Protein AF-0000000079570567 (afdb_homodimer)

Foldseek 3Di:
DQFAAEEEEEAAQFFQCLLVLLVVLCVVVPRDHYHYFGFQQAALVRRLVRSLVVVVVGPAAYEYEAAAQRLLSCQQNVQDPRHAEYEYEQYDQDDAPDFQLNLCVVPPFQQNVQWDADPVQWIARPLVCQCVQAFVLDDPVVSNVSSVRTHTHRNCNRGHGHHGGNLLPHAYEYEAACAERHGHSVSRVVSCVVSPHPYYYYDPGYSSCSNNPSNVSSVRSVVRRVVRD/DQFAAEEEEEAAQFFQCLLVLLVVLCVVVPHDHYHYFGFQQAALVRRLVSSLVVVVVGPAAYEYEAAAQRLLSCQQNVQDPRHAEYEYEQYDQDDAPDFQLNLCVVPPFQQNVQWDADPVQWIARDLVCQCVQAFVLDDPVVSNVSSVRTHTHRNCNRGHGHHGGNLLPHAYEYEAACAERHGHSVSRVVSCVVSVHPYYHYDPGYSSCSNNPSNVSSVRSVVRSVVRD

Organism: NCBI:txid1891644

Secondary structure (DSSP, 8-state):
-PPPEEEEE--TT--GGGGHHHHHHHHHTT---EEEE----S-HHHHHHHHHHHHHT--S-EEEEEETTHHHHHHHHTTSTTEEEEEEES---PPBT--HHHHHHHS--TTGGGEEE-TTSBEEE-GGGHHHHH-TTS-HHHHHHHHHT--PPBGGGGGPPBSS-GGGTS-EEEEEETT-SSS-HHHHHHHHHHTT-SEEEEES--TTHHHH-HHHHHHHHHHHHHHH-/-PPPEEEEE--TT--GGGGHHHHHHHHHTT---EEEE----S-HHHHHHHHHHHHHT--S-EEEEEETTHHHHHHHHTTSTTEEEEEEES---PPBT--HHHHHHHS--TTGGGEEE-TTSBEEE-GGGHHHHH-TTS-HHHHHHHHHT--PPBGGGGGPPBSS-GGGTS-EEEEEETT-SSS-HHHHHHHHHHTT-SEEEEES--TTHHHH-HHHHHHHHHHHHHHH-

Radius of gyration: 21.36 Å; Cα contacts (8 Å, |Δi|>4): 1098; chains: 2; bounding box: 46×58×45 Å

Sequence (458 aa):
MSKPSVVLVHGFWGGAAHWANVILELKKRGFDDIHAVENPLTSLADDAARTRQMIKQIDGPVVLVGHSYGGAVITEAGNLPNVAALVYIAAFAPDAGESPGAISEQHPPAAFDNIAPDSDGYLWIAQDKFGESFCQDLPEDQAFVMAVTQKAPLGSTFGDAITDPAWKAKPSWYQVSTQDRMINPDNERRMAERLGAREVIELDASHASLASQPAAVTDLIERAANEVSMSKPSVVLVHGFWGGAAHWANVILELKKRGFDDIHAVENPLTSLADDAARTRQMIKQIDGPVVLVGHSYGGAVITEAGNLPNVAALVYIAAFAPDAGESPGAISEQHPPAAFDNIAPDSDGYLWIAQDKFGESFCQDLPEDQAFVMAVTQKAPLGSTFGDAITDPAWKAKPSWYQVSTQDRMINPDNERRMAERLGAREVIELDASHASLASQPAAVTDLIERAANEVS

Nearest PDB structures (foldseek):
  4z7j-assembly1_A  TM=6.131E-01  e=1.025E-01  Acetobacter aceti 1023
  4zjy-assembly1_B  TM=5.810E-01  e=6.942E-02  Acetobacter aceti 1023
  4zc8-assembly1_A  TM=5.896E-01  e=1.419E-01  Acetobacter aceti 1023
  4ycj-assembly1_A  TM=5.815E-01  e=1.419E-01  Acetobacter aceti 1023
  4zmb-assembly1_B  TM=4.279E-01  e=1.094E-01  Acetobacter aceti 1023

pLDDT: mean 98.1, std 3.39, range [55.53, 99.0]

InterPro domains:
  IPR000073 Alpha/beta hydrolase fold-1 [PF12697] (6-219)
  IPR029058 Alpha/Beta hydrolase fold [G3DSA:3.40.50.1820] (1-228)
  IPR029058 Alpha/Beta hydrolase fold [SSF53474] (3-223)
  IPR052897 Secondary metabolite biosynthesis hydrolase [PTHR37017] (1-228)

Structure (mmCIF, N/CA/C/O backbone):
data_AF-0000000079570567-model_v1
#
loop_
_entity.id
_entity.type
_entity.pdbx_description
1 polymer 'Alpha/beta fold hydrolase'
#
loop_
_atom_site.group_PDB
_atom_site.id
_atom_site.type_symbol
_atom_site.label_atom_id
_atom_site.label_alt_id
_atom_site.label_comp_id
_atom_site.label_asym_id
_atom_site.label_entity_id
_atom_site.label_seq_id
_atom_site.pdbx_PDB_ins_code
_atom_site.Cartn_x
_atom_site.Cartn_y
_atom_site.Cartn_z
_atom_site.occupancy
_atom_site.B_iso_or_equiv
_atom_site.auth_seq_id
_atom_site.auth_comp_id
_atom_site.auth_asym_id
_atom_site.auth_atom_id
_atom_site.pdbx_PDB_model_num
ATOM 1 N N . MET A 1 1 ? -21.266 15.383 20.438 1 56.03 1 MET A N 1
ATOM 2 C CA . MET A 1 1 ? -21.281 15.539 18.984 1 56.03 1 MET A CA 1
ATOM 3 C C . MET A 1 1 ? -20.5 14.43 18.312 1 56.03 1 MET A C 1
ATOM 5 O O . MET A 1 1 ? -19.562 13.875 18.906 1 56.03 1 MET A O 1
ATOM 9 N N . SER A 1 2 ? -20.906 13.852 17.094 1 80.69 2 SER A N 1
ATOM 10 C CA . SER A 1 2 ? -20.25 12.734 16.422 1 80.69 2 SER A CA 1
ATOM 11 C C . SER A 1 2 ? -18.844 13.102 15.977 1 80.69 2 SER A C 1
ATOM 13 O O . SER A 1 2 ? -18.594 14.25 15.602 1 80.69 2 SER A O 1
ATOM 15 N N . LYS A 1 3 ? -17.875 12.297 16.266 1 93.62 3 LYS A N 1
ATOM 16 C CA . LYS A 1 3 ? -16.5 12.547 15.859 1 93.62 3 LYS A CA 1
ATOM 17 C C . LYS A 1 3 ? -16.391 12.695 14.344 1 93.62 3 LYS A C 1
ATOM 19 O O . LYS A 1 3 ? -17.062 11.984 13.594 1 93.62 3 LYS A O 1
ATOM 24 N N . PRO A 1 4 ? -15.656 13.727 13.938 1 97.75 4 PRO A N 1
ATOM 25 C CA . PRO A 1 4 ? -15.477 13.867 12.492 1 97.75 4 PRO A CA 1
ATOM 26 C C . PRO A 1 4 ? -14.812 12.648 11.859 1 97.75 4 PRO A C 1
ATOM 28 O O . PRO A 1 4 ? -14.234 11.82 12.562 1 97.75 4 PRO A O 1
ATOM 31 N N . SER A 1 5 ? -15 12.531 10.57 1 98.38 5 SER A N 1
ATOM 32 C CA . SER A 1 5 ? -14.234 11.539 9.82 1 98.38 5 SER A CA 1
ATOM 33 C C . SER A 1 5 ? -12.75 11.883 9.805 1 98.38 5 SER A C 1
ATOM 35 O O . SER A 1 5 ? -12.375 13.055 9.773 1 98.38 5 SER A O 1
ATOM 37 N N . VAL A 1 6 ? -11.922 10.898 9.891 1 98.94 6 VAL A N 1
ATOM 38 C CA . VAL A 1 6 ? -10.477 11.078 9.75 1 98.94 6 VAL A CA 1
ATOM 39 C C . VAL A 1 6 ? -10.016 10.477 8.422 1 98.94 6 VAL A C 1
ATOM 41 O O . VAL A 1 6 ? -10.297 9.312 8.125 1 98.94 6 VAL A O 1
ATOM 44 N N . VAL A 1 7 ? -9.383 11.258 7.586 1 98.94 7 VAL A N 1
ATOM 45 C CA . VAL A 1 7 ? -8.773 10.797 6.344 1 98.94 7 VAL A CA 1
ATOM 46 C C . VAL A 1 7 ? -7.254 10.883 6.453 1 98.94 7 VAL A C 1
ATOM 48 O O . VAL A 1 7 ? -6.699 11.969 6.645 1 98.94 7 VAL A O 1
ATOM 51 N N . LEU A 1 8 ? -6.613 9.734 6.34 1 99 8 LEU A N 1
ATOM 52 C CA . LEU A 1 8 ? -5.172 9.594 6.508 1 99 8 LEU A CA 1
ATOM 53 C C . LEU A 1 8 ? -4.473 9.523 5.152 1 99 8 LEU A C 1
ATOM 55 O O . LEU A 1 8 ? -4.836 8.711 4.301 1 99 8 LEU A O 1
ATOM 59 N N . VAL A 1 9 ? -3.488 10.398 4.953 1 99 9 VAL A N 1
ATOM 60 C CA . VAL A 1 9 ? -2.785 10.523 3.684 1 99 9 VAL A CA 1
ATOM 61 C C . VAL A 1 9 ? -1.3 10.227 3.883 1 99 9 VAL A C 1
ATOM 63 O O . VAL A 1 9 ? -0.627 10.898 4.672 1 99 9 VAL A O 1
ATOM 66 N N . HIS A 1 10 ? -0.783 9.242 3.168 1 98.94 10 HIS A N 1
ATOM 67 C CA . HIS A 1 10 ? 0.587 8.766 3.336 1 98.94 10 HIS A CA 1
ATOM 68 C C . HIS A 1 10 ? 1.555 9.57 2.471 1 98.94 10 HIS A C 1
ATOM 70 O O . HIS A 1 10 ? 1.129 10.352 1.616 1 98.94 10 HIS A O 1
ATOM 76 N N . GLY A 1 11 ? 2.844 9.445 2.723 1 98.75 11 GLY A N 1
ATOM 77 C CA . GLY A 1 11 ? 3.9 10.086 1.954 1 98.75 11 GLY A CA 1
ATOM 78 C C . GLY A 1 11 ? 4.633 9.125 1.036 1 98.75 11 GLY A C 1
ATOM 79 O O . GLY A 1 11 ? 4.082 8.102 0.631 1 98.75 11 GLY A O 1
ATOM 80 N N . PHE A 1 12 ? 5.828 9.562 0.589 1 98.69 12 PHE A N 1
ATOM 81 C CA . PHE A 1 12 ? 6.695 8.719 -0.225 1 98.69 12 PHE A CA 1
ATOM 82 C C . PHE A 1 12 ? 7.164 7.504 0.563 1 98.69 12 PHE A C 1
ATOM 84 O O . PHE A 1 12 ? 7.328 7.57 1.783 1 98.69 12 PHE A O 1
ATOM 91 N N . TRP A 1 13 ? 7.379 6.336 -0.153 1 98.62 13 TRP A N 1
ATOM 92 C CA . TRP A 1 13 ? 8.023 5.102 0.278 1 98.62 13 TRP A CA 1
ATOM 93 C C . TRP A 1 13 ? 7.191 4.387 1.336 1 98.62 13 TRP A C 1
ATOM 95 O O . TRP A 1 13 ? 7.691 3.521 2.053 1 98.62 13 TRP A O 1
ATOM 105 N N . GLY A 1 14 ? 5.996 4.848 1.511 1 96.25 14 GLY A N 1
ATOM 106 C CA . GLY A 1 14 ? 5.012 4.184 2.354 1 96.25 14 GLY A CA 1
ATOM 107 C C . GLY A 1 14 ? 3.697 3.922 1.646 1 96.25 14 GLY A C 1
ATOM 108 O O . GLY A 1 14 ? 3.666 3.76 0.424 1 96.25 14 GLY A O 1
ATOM 109 N N . GLY A 1 15 ? 2.686 3.688 2.314 1 97.62 15 GLY A N 1
ATOM 110 C CA . GLY A 1 15 ? 1.303 3.496 1.909 1 97.62 15 GLY A CA 1
ATOM 111 C C . GLY A 1 15 ? 0.318 3.664 3.051 1 97.62 15 GLY A C 1
ATOM 112 O O . GLY A 1 15 ? 0.702 4.051 4.156 1 97.62 15 GLY A O 1
ATOM 113 N N . ALA A 1 16 ? -0.856 3.441 2.688 1 98.69 16 ALA A N 1
ATOM 114 C CA . ALA A 1 16 ? -1.903 3.57 3.697 1 98.69 16 ALA A CA 1
ATOM 115 C C . ALA A 1 16 ? -1.61 2.686 4.906 1 98.69 16 ALA A C 1
ATOM 117 O O . ALA A 1 16 ? -1.93 3.049 6.039 1 98.69 16 ALA A O 1
ATOM 118 N N . ALA A 1 17 ? -0.903 1.644 4.707 1 98.25 17 ALA A N 1
ATOM 119 C CA . ALA A 1 17 ? -0.653 0.667 5.766 1 98.25 17 ALA A CA 1
ATOM 120 C C . ALA A 1 17 ? 0.294 1.229 6.82 1 98.25 17 ALA A C 1
ATOM 122 O O . ALA A 1 17 ? 0.363 0.717 7.941 1 98.25 17 ALA A O 1
ATOM 123 N N . HIS A 1 18 ? 1.035 2.283 6.488 1 98.62 18 HIS A N 1
ATOM 124 C CA . HIS A 1 18 ? 1.937 2.887 7.465 1 98.62 18 HIS A CA 1
ATOM 125 C C . HIS A 1 18 ? 1.16 3.5 8.625 1 98.62 18 HIS A C 1
ATOM 127 O O . HIS A 1 18 ? 1.726 3.752 9.688 1 98.62 18 HIS A O 1
ATOM 133 N N . TRP A 1 19 ? -0.14 3.689 8.445 1 98.94 19 TRP A N 1
ATOM 134 C CA . TRP A 1 19 ? -0.973 4.316 9.469 1 98.94 19 TRP A CA 1
ATOM 135 C C . TRP A 1 19 ? -1.544 3.27 10.414 1 98.94 19 TRP A C 1
ATOM 137 O O . TRP A 1 19 ? -2.334 3.596 11.305 1 98.94 19 TRP A O 1
ATOM 147 N N . ALA A 1 20 ? -1.146 2 10.328 1 98.88 20 ALA A N 1
ATOM 148 C CA . ALA A 1 20 ? -1.791 0.876 11 1 98.88 20 ALA A CA 1
ATOM 149 C C . ALA A 1 20 ? -1.938 1.146 12.5 1 98.88 20 ALA A C 1
ATOM 151 O O . ALA A 1 20 ? -3.033 1.024 13.047 1 98.88 20 ALA A O 1
ATOM 152 N N . ASN A 1 21 ? -0.861 1.56 13.172 1 98.88 21 ASN A N 1
ATOM 153 C CA . ASN A 1 21 ? -0.9 1.754 14.617 1 98.88 21 ASN A CA 1
ATOM 154 C C . ASN A 1 21 ? -1.785 2.938 15 1 98.88 21 ASN A C 1
ATOM 156 O O . ASN A 1 21 ? -2.488 2.889 16.016 1 98.88 21 ASN A O 1
ATOM 160 N N . VAL A 1 22 ? -1.767 3.992 14.188 1 98.94 22 VAL A N 1
ATOM 161 C CA . VAL A 1 22 ? -2.619 5.152 14.43 1 98.94 22 VAL A CA 1
ATOM 162 C C . VAL A 1 22 ? -4.086 4.766 14.242 1 98.94 22 VAL A C 1
ATOM 164 O O . VAL A 1 22 ? -4.945 5.18 15.016 1 98.94 22 VAL A O 1
ATOM 167 N N . ILE A 1 23 ? -4.395 3.967 13.203 1 98.94 23 ILE A N 1
ATOM 168 C CA . ILE A 1 23 ? -5.754 3.51 12.922 1 98.94 23 ILE A CA 1
ATOM 169 C C . ILE A 1 23 ? -6.305 2.766 14.141 1 98.94 23 ILE A C 1
ATOM 171 O O . ILE A 1 23 ? -7.434 3.016 14.57 1 98.94 23 ILE A O 1
ATOM 175 N N . LEU A 1 24 ? -5.508 1.888 14.719 1 98.88 24 LEU A N 1
ATOM 176 C CA . LEU A 1 24 ? -5.949 1.116 15.875 1 98.88 24 LEU A CA 1
ATOM 177 C C . LEU A 1 24 ? -6.16 2.021 17.078 1 98.88 24 LEU A C 1
ATOM 179 O O . LEU A 1 24 ? -7.109 1.835 17.844 1 98.88 24 LEU A O 1
ATOM 183 N N . GLU A 1 25 ? -5.234 3.02 17.281 1 98.88 25 GLU A N 1
ATOM 184 C CA . GLU A 1 25 ? -5.391 3.963 18.375 1 98.88 25 GLU A CA 1
ATOM 185 C C . GLU A 1 25 ? -6.648 4.809 18.203 1 98.88 25 GLU A C 1
ATOM 187 O O . GLU A 1 25 ? -7.371 5.059 19.172 1 98.88 25 GLU A O 1
ATOM 192 N N . LEU A 1 26 ? -6.922 5.262 16.969 1 98.94 26 LEU A N 1
ATOM 193 C CA . LEU A 1 26 ? -8.141 6.012 16.688 1 98.94 26 LEU A CA 1
ATOM 194 C C . LEU A 1 26 ? -9.375 5.18 17.016 1 98.94 26 LEU A C 1
ATOM 196 O O . LEU A 1 26 ? -10.305 5.668 17.672 1 98.94 26 LEU A O 1
ATOM 200 N N . LYS A 1 27 ? -9.352 3.902 16.562 1 98.5 27 LYS A N 1
ATOM 201 C CA . LYS A 1 27 ? -10.453 2.994 16.844 1 98.5 27 LYS A CA 1
ATOM 202 C C . LYS A 1 27 ? -10.695 2.875 18.344 1 98.5 27 LYS A C 1
ATOM 204 O O . LYS A 1 27 ? -11.828 2.98 18.812 1 98.5 27 LYS A O 1
ATOM 209 N N . LYS A 1 28 ? -9.656 2.666 19.078 1 98.19 28 LYS A N 1
ATOM 210 C CA . LYS A 1 28 ? -9.711 2.521 20.531 1 98.19 28 LYS A CA 1
ATOM 211 C C . LYS A 1 28 ? -10.328 3.756 21.172 1 98.19 28 LYS A C 1
ATOM 213 O O . LYS A 1 28 ? -11 3.654 22.203 1 98.19 28 LYS A O 1
ATOM 218 N N . ARG A 1 29 ? -10.164 4.855 20.562 1 97.94 29 ARG A N 1
ATOM 219 C CA . ARG A 1 29 ? -10.594 6.129 21.125 1 97.94 29 ARG A CA 1
ATOM 220 C C . ARG A 1 29 ? -11.984 6.512 20.609 1 97.94 29 ARG A C 1
ATOM 222 O O . ARG A 1 29 ? -12.445 7.633 20.828 1 97.94 29 ARG A O 1
ATOM 229 N N . GLY A 1 30 ? -12.562 5.715 19.844 1 97.38 30 GLY A N 1
ATOM 230 C CA . GLY A 1 30 ? -13.969 5.887 19.516 1 97.38 30 GLY A CA 1
ATOM 231 C C . GLY A 1 30 ? -14.188 6.516 18.141 1 97.38 30 GLY A C 1
ATOM 232 O O . GLY A 1 30 ? -15.312 6.902 17.812 1 97.38 30 GLY A O 1
ATOM 233 N N . PHE A 1 31 ? -13.148 6.695 17.375 1 98.06 31 PHE A N 1
ATOM 234 C CA . PHE A 1 31 ? -13.352 7.105 15.992 1 98.06 31 PHE A CA 1
ATOM 235 C C . PHE A 1 31 ? -13.898 5.953 15.164 1 98.06 31 PHE A C 1
ATOM 237 O O . PHE A 1 31 ? -13.305 4.875 15.109 1 98.06 31 PHE A O 1
ATOM 244 N N . ASP A 1 32 ? -14.992 6.121 14.461 1 94.69 32 ASP A N 1
ATOM 245 C CA . ASP A 1 32 ? -15.648 5.016 13.773 1 94.69 32 ASP A CA 1
ATOM 246 C C . ASP A 1 32 ? -15.664 5.246 12.266 1 94.69 32 ASP A C 1
ATOM 248 O O . ASP A 1 32 ? -16.094 4.379 11.5 1 94.69 32 ASP A O 1
ATOM 252 N N . ASP A 1 33 ? -15.281 6.434 11.82 1 97.81 33 ASP A N 1
ATOM 253 C CA . ASP A 1 33 ? -15.203 6.766 10.398 1 97.81 33 ASP A CA 1
ATOM 254 C C . ASP A 1 33 ? -13.781 7.148 10.008 1 97.81 33 ASP A C 1
ATOM 256 O O . ASP A 1 33 ? -13.43 8.336 9.992 1 97.81 33 ASP A O 1
ATOM 260 N N . ILE A 1 34 ? -12.977 6.18 9.75 1 98.81 34 ILE A N 1
ATOM 261 C CA . ILE A 1 34 ? -11.562 6.324 9.438 1 98.81 34 ILE A CA 1
ATOM 262 C C . ILE A 1 34 ? -11.297 5.848 8.008 1 98.81 34 ILE A C 1
ATOM 264 O O . ILE A 1 34 ? -11.719 4.758 7.621 1 98.81 34 ILE A O 1
ATOM 268 N N . HIS A 1 35 ? -10.648 6.652 7.246 1 98.75 35 HIS A N 1
ATOM 269 C CA . HIS A 1 35 ? -10.266 6.344 5.875 1 98.75 35 HIS A CA 1
ATOM 270 C C . HIS A 1 35 ? -8.773 6.578 5.66 1 98.75 35 HIS A C 1
ATOM 272 O O . HIS A 1 35 ? -8.172 7.438 6.312 1 98.75 35 HIS A O 1
ATOM 278 N N . ALA A 1 36 ? -8.18 5.828 4.84 1 98.88 36 ALA A N 1
ATOM 279 C CA . ALA A 1 36 ? -6.793 6.008 4.418 1 98.88 36 ALA A CA 1
ATOM 280 C C . ALA A 1 36 ? -6.676 5.973 2.896 1 98.88 36 ALA A C 1
ATOM 282 O O . ALA A 1 36 ? -7.086 5 2.258 1 98.88 36 ALA A O 1
ATOM 283 N N . VAL A 1 37 ? -6.141 6.965 2.332 1 98.69 37 VAL A N 1
ATOM 284 C CA . VAL A 1 37 ? -6.008 7.066 0.883 1 98.69 37 VAL A CA 1
ATOM 285 C C . VAL A 1 37 ? -4.777 6.289 0.419 1 98.69 37 VAL A C 1
ATOM 287 O O . VAL A 1 37 ? -3.74 6.297 1.086 1 98.69 37 VAL A O 1
ATOM 290 N N . GLU A 1 38 ? -4.867 5.559 -0.621 1 98.5 38 GLU A N 1
ATOM 291 C CA . GLU A 1 38 ? -3.705 5.027 -1.327 1 98.5 38 GLU A CA 1
ATOM 292 C C . GLU A 1 38 ? -3.4 5.844 -2.58 1 98.5 38 GLU A C 1
ATOM 294 O O . GLU A 1 38 ? -4 5.621 -3.633 1 98.5 38 GLU A O 1
ATOM 299 N N . ASN A 1 39 ? -2.459 6.73 -2.479 1 98.62 39 ASN A N 1
ATOM 300 C CA . ASN A 1 39 ? -2.127 7.66 -3.553 1 98.62 39 ASN A CA 1
ATOM 301 C C . ASN A 1 39 ? -1.218 7.012 -4.594 1 98.62 39 ASN A C 1
ATOM 303 O O . ASN A 1 39 ? -0.346 6.211 -4.254 1 98.62 39 ASN A O 1
ATOM 307 N N . PRO A 1 40 ? -1.328 7.426 -5.855 1 98.56 40 PRO A N 1
ATOM 308 C CA . PRO A 1 40 ? -0.521 6.801 -6.906 1 98.56 40 PRO A CA 1
ATOM 309 C C . PRO A 1 40 ? 0.941 7.238 -6.867 1 98.56 40 PRO A C 1
ATOM 311 O O . PRO A 1 40 ? 1.815 6.527 -7.371 1 98.56 40 PRO A O 1
ATOM 314 N N . LEU A 1 41 ? 1.242 8.453 -6.367 1 98.75 41 LEU A N 1
ATOM 315 C CA . LEU A 1 41 ? 2.584 9.016 -6.262 1 98.75 41 LEU A CA 1
ATOM 316 C C . LEU A 1 41 ? 3.197 9.219 -7.641 1 98.75 41 LEU A C 1
ATOM 318 O O . LEU A 1 41 ? 4.398 9.023 -7.828 1 98.75 41 LEU A O 1
ATOM 322 N N . THR A 1 42 ? 2.383 9.586 -8.625 1 98.62 42 THR A N 1
ATOM 323 C CA . THR A 1 42 ? 2.852 9.867 -9.977 1 98.62 42 THR A CA 1
ATOM 324 C C . THR A 1 42 ? 2.992 11.375 -10.203 1 98.62 42 THR A C 1
ATOM 326 O O . THR A 1 42 ? 3.77 11.812 -11.055 1 98.62 42 THR A O 1
ATOM 329 N N . SER A 1 43 ? 2.211 12.148 -9.508 1 98.81 43 SER A N 1
ATOM 330 C CA . SER A 1 43 ? 2.279 13.602 -9.461 1 98.81 43 SER A CA 1
ATOM 331 C C . SER A 1 43 ? 1.484 14.156 -8.281 1 98.81 43 SER A C 1
ATOM 333 O O . SER A 1 43 ? 0.591 13.484 -7.758 1 98.81 43 SER A O 1
ATOM 335 N N . LEU A 1 44 ? 1.812 15.352 -7.879 1 98.88 44 LEU A N 1
ATOM 336 C CA . LEU A 1 44 ? 1.032 16.016 -6.832 1 98.88 44 LEU A CA 1
ATOM 337 C C . LEU A 1 44 ? -0.42 16.188 -7.266 1 98.88 44 LEU A C 1
ATOM 339 O O . LEU A 1 44 ? -1.338 16 -6.461 1 98.88 44 LEU A O 1
ATOM 343 N N . ALA A 1 45 ? -0.639 16.531 -8.555 1 98.88 45 ALA A N 1
ATOM 344 C CA . ALA A 1 45 ? -1.991 16.703 -9.078 1 98.88 45 ALA A CA 1
ATOM 345 C C . ALA A 1 45 ? -2.795 15.406 -8.953 1 98.88 45 ALA A C 1
ATOM 347 O O . ALA A 1 45 ? -3.947 15.422 -8.508 1 98.88 45 ALA A O 1
ATOM 348 N N . ASP A 1 46 ? -2.217 14.234 -9.336 1 98.81 46 ASP A N 1
ATOM 349 C CA . ASP A 1 46 ? -2.883 12.938 -9.242 1 98.81 46 ASP A CA 1
ATOM 350 C C . ASP A 1 46 ? -3.182 12.578 -7.789 1 98.81 46 ASP A C 1
ATOM 352 O O . ASP A 1 46 ? -4.262 12.07 -7.477 1 98.81 46 ASP A O 1
ATOM 356 N N . ASP A 1 47 ? -2.209 12.836 -6.941 1 98.88 47 ASP A N 1
ATOM 357 C CA . ASP A 1 47 ? -2.359 12.508 -5.527 1 98.88 47 ASP A CA 1
ATOM 358 C C . ASP A 1 47 ? -3.445 13.367 -4.875 1 98.88 47 ASP A C 1
ATOM 360 O O . ASP A 1 47 ? -4.273 12.852 -4.117 1 98.88 47 ASP A O 1
ATOM 364 N N . ALA A 1 48 ? -3.438 14.664 -5.164 1 98.94 48 ALA A N 1
ATOM 365 C CA . ALA A 1 48 ? -4.473 15.555 -4.648 1 98.94 48 ALA A CA 1
ATOM 366 C C . ALA A 1 48 ? -5.852 15.156 -5.18 1 98.94 48 ALA A C 1
ATOM 368 O O . ALA A 1 48 ? -6.832 15.164 -4.438 1 98.94 48 ALA A O 1
ATOM 369 N N . ALA A 1 49 ? -5.902 14.844 -6.469 1 98.81 49 ALA A N 1
ATOM 370 C CA . ALA A 1 49 ? -7.168 14.438 -7.07 1 98.81 49 ALA A CA 1
ATOM 371 C C . ALA A 1 49 ? -7.727 13.188 -6.398 1 98.81 49 ALA A C 1
ATOM 373 O O . ALA A 1 49 ? -8.914 13.133 -6.07 1 98.81 49 ALA A O 1
ATOM 374 N N . ARG A 1 50 ? -6.906 12.219 -6.188 1 98.75 50 ARG A N 1
ATOM 375 C CA . ARG A 1 50 ? -7.344 10.984 -5.539 1 98.75 50 ARG A CA 1
ATOM 376 C C . ARG A 1 50 ? -7.848 11.258 -4.125 1 98.75 50 ARG A C 1
ATOM 378 O O . ARG A 1 50 ? -8.875 10.727 -3.711 1 98.75 50 ARG A O 1
ATOM 385 N N . THR A 1 51 ? -7.113 12.039 -3.395 1 98.94 51 THR A N 1
ATOM 386 C CA . THR A 1 51 ? -7.496 12.414 -2.039 1 98.94 51 THR A CA 1
ATOM 387 C C . THR A 1 51 ? -8.836 13.141 -2.039 1 98.94 51 THR A C 1
ATOM 389 O O . THR A 1 51 ? -9.719 12.828 -1.239 1 98.94 51 THR A O 1
ATOM 392 N N . ARG A 1 52 ? -9.07 14.086 -2.971 1 98.88 52 ARG A N 1
ATOM 393 C CA . ARG A 1 52 ? -10.32 14.828 -3.061 1 98.88 52 ARG A CA 1
ATOM 394 C C . ARG A 1 52 ? -11.492 13.898 -3.365 1 98.88 52 ARG A C 1
ATOM 396 O O . ARG A 1 52 ? -12.594 14.086 -2.848 1 98.88 52 ARG A O 1
ATOM 403 N N . GLN A 1 53 ? -11.266 12.945 -4.23 1 98.75 53 GLN A N 1
ATOM 404 C CA . GLN A 1 53 ? -12.312 11.977 -4.543 1 98.75 53 GLN A CA 1
ATOM 405 C C . GLN A 1 53 ? -12.828 11.297 -3.277 1 98.75 53 GLN A C 1
ATOM 407 O O . GLN A 1 53 ? -14.039 11.172 -3.09 1 98.75 53 GLN A O 1
ATOM 412 N N . MET A 1 54 ? -11.906 10.906 -2.377 1 98.5 54 MET A N 1
ATOM 413 C CA . MET A 1 54 ? -12.32 10.242 -1.144 1 98.5 54 MET A CA 1
ATOM 414 C C . MET A 1 54 ? -13.039 11.219 -0.214 1 98.5 54 MET A C 1
ATOM 416 O O . MET A 1 54 ? -14.07 10.883 0.361 1 98.5 54 MET A O 1
ATOM 420 N N . ILE A 1 55 ? -12.523 12.391 -0.083 1 98.81 55 ILE A N 1
ATOM 421 C CA . ILE A 1 55 ? -13.102 13.383 0.813 1 98.81 55 ILE A CA 1
ATOM 422 C C . ILE A 1 55 ? -14.523 13.719 0.368 1 98.81 55 ILE A C 1
ATOM 424 O O . ILE A 1 55 ? -15.422 13.859 1.199 1 98.81 55 ILE A O 1
ATOM 428 N N . LYS A 1 56 ? -14.75 13.797 -0.904 1 98.62 56 LYS A N 1
ATOM 429 C CA . LYS A 1 56 ? -16.031 14.203 -1.461 1 98.62 56 LYS A CA 1
ATOM 430 C C . LYS A 1 56 ? -17.109 13.148 -1.184 1 98.62 56 LYS A C 1
ATOM 432 O O . LYS A 1 56 ? -18.297 13.438 -1.29 1 98.62 56 LYS A O 1
ATOM 437 N N . GLN A 1 57 ? -16.703 11.992 -0.836 1 97.75 57 GLN A N 1
ATOM 438 C CA . GLN A 1 57 ? -17.656 10.93 -0.56 1 97.75 57 GLN A CA 1
ATOM 439 C C . GLN A 1 57 ? -18.078 10.93 0.907 1 97.75 57 GLN A C 1
ATOM 441 O O . GLN A 1 57 ? -18.922 10.133 1.319 1 97.75 57 GLN A O 1
ATOM 446 N N . ILE A 1 58 ? -17.5 11.859 1.676 1 97.56 58 ILE A N 1
ATOM 447 C CA . ILE A 1 58 ? -17.781 11.953 3.104 1 97.56 58 ILE A CA 1
ATOM 448 C C . ILE A 1 58 ? -18.75 13.117 3.367 1 97.56 58 ILE A C 1
ATOM 450 O O . ILE A 1 58 ? -18.453 14.258 2.998 1 97.56 58 ILE A O 1
ATOM 454 N N . ASP A 1 59 ? -19.922 12.977 3.957 1 94.06 59 ASP A N 1
ATOM 455 C CA . ASP A 1 59 ? -20.938 14 4.184 1 94.06 59 ASP A CA 1
ATOM 456 C C . ASP A 1 59 ? -20.562 14.906 5.352 1 94.06 59 ASP A C 1
ATOM 458 O O . ASP A 1 59 ? -20.766 16.125 5.305 1 94.06 59 ASP A O 1
ATOM 462 N N . GLY A 1 60 ? -19.828 14.508 6.336 1 95.88 60 GLY A N 1
ATOM 463 C CA . GLY A 1 60 ? -19.516 15.258 7.543 1 95.88 60 GLY A CA 1
ATOM 464 C C . GLY A 1 60 ? -18.109 15.844 7.535 1 95.88 60 GLY A C 1
ATOM 465 O O . GLY A 1 60 ? -17.406 15.789 6.523 1 95.88 60 GLY A O 1
ATOM 466 N N . PRO A 1 61 ? -17.859 16.594 8.594 1 98.06 61 PRO A N 1
ATOM 467 C CA . PRO A 1 61 ? -16.531 17.219 8.688 1 98.06 61 PRO A CA 1
ATOM 468 C C . PRO A 1 61 ? -15.406 16.188 8.656 1 98.06 61 PRO A C 1
ATOM 470 O O . PRO A 1 61 ? -15.555 15.086 9.195 1 98.06 61 PRO A O 1
ATOM 473 N N . VAL A 1 62 ? -14.336 16.641 8.008 1 98.69 62 VAL A N 1
ATOM 474 C CA . VAL A 1 62 ? -13.172 15.773 7.84 1 98.69 62 VAL A CA 1
ATOM 475 C C . VAL A 1 62 ? -11.961 16.406 8.531 1 98.69 62 VAL A C 1
ATOM 477 O O . VAL A 1 62 ? -11.688 17.594 8.367 1 98.69 62 VAL A O 1
ATOM 480 N N . VAL A 1 63 ? -11.297 15.648 9.391 1 98.94 63 VAL A N 1
ATOM 481 C CA . VAL A 1 63 ? -9.922 15.93 9.789 1 98.94 63 VAL A CA 1
ATOM 482 C C . VAL A 1 63 ? -8.953 15.25 8.82 1 98.94 63 VAL A C 1
ATOM 484 O O . VAL A 1 63 ? -8.922 14.016 8.734 1 98.94 63 VAL A O 1
ATOM 487 N N . LEU A 1 64 ? -8.258 16.047 8.086 1 98.94 64 LEU A N 1
ATOM 488 C CA . LEU A 1 64 ? -7.336 15.57 7.062 1 98.94 64 LEU A CA 1
ATOM 489 C C . LEU A 1 64 ? -5.91 15.508 7.598 1 98.94 64 LEU A C 1
ATOM 491 O O . LEU A 1 64 ? -5.363 16.531 8.031 1 98.94 64 LEU A O 1
ATOM 495 N N . VAL A 1 65 ? -5.305 14.328 7.625 1 99 65 VAL A N 1
ATOM 496 C CA . VAL A 1 65 ? -4.016 14.094 8.266 1 99 65 VAL A CA 1
ATOM 497 C C . VAL A 1 65 ? -2.986 13.664 7.227 1 99 65 VAL A C 1
ATOM 499 O O . VAL A 1 65 ? -3.213 12.703 6.484 1 99 65 VAL A O 1
ATOM 502 N N . GLY A 1 66 ? -1.878 14.328 7.133 1 99 66 GLY A N 1
ATOM 503 C CA . GLY A 1 66 ? -0.837 14.008 6.168 1 99 66 GLY A CA 1
ATOM 504 C C . GLY A 1 66 ? 0.502 13.703 6.816 1 99 66 GLY A C 1
ATOM 505 O O . GLY A 1 66 ? 0.957 14.453 7.688 1 99 66 GLY A O 1
ATOM 506 N N . HIS A 1 67 ? 1.117 12.625 6.438 1 99 67 HIS A N 1
ATOM 507 C CA . HIS A 1 67 ? 2.471 12.273 6.848 1 99 67 HIS A CA 1
ATOM 508 C C . HIS A 1 67 ? 3.475 12.539 5.734 1 99 67 HIS A C 1
ATOM 510 O O . HIS A 1 67 ? 3.234 12.18 4.578 1 99 67 HIS A O 1
ATOM 516 N N . SER A 1 68 ? 4.664 13.148 6.129 1 98.94 68 SER A N 1
ATOM 517 C CA . SER A 1 68 ? 5.746 13.32 5.164 1 98.94 68 SER A CA 1
ATOM 518 C C . SER A 1 68 ? 5.262 14.039 3.91 1 98.94 68 SER A C 1
ATOM 520 O O . SER A 1 68 ? 4.699 15.133 3.992 1 98.94 68 SER A O 1
ATOM 522 N N . TYR A 1 69 ? 5.484 13.555 2.723 1 98.94 69 TYR A N 1
ATOM 523 C CA . TYR A 1 69 ? 4.973 14.094 1.467 1 98.94 69 TYR A CA 1
ATOM 524 C C . TYR A 1 69 ? 3.453 14.219 1.51 1 98.94 69 TYR A C 1
ATOM 526 O O . TYR A 1 69 ? 2.879 15.094 0.852 1 98.94 69 TYR A O 1
ATOM 534 N N . GLY A 1 70 ? 2.738 13.375 2.291 1 98.94 70 GLY A N 1
ATOM 535 C CA . GLY A 1 70 ? 1.299 13.5 2.465 1 98.94 70 GLY A CA 1
ATOM 536 C C . GLY A 1 70 ? 0.871 14.875 2.947 1 98.94 70 GLY A C 1
ATOM 537 O O . GLY A 1 70 ? -0.267 15.289 2.725 1 98.94 70 GLY A O 1
ATOM 538 N N . GLY A 1 71 ? 1.778 15.57 3.627 1 98.94 71 GLY A N 1
ATOM 539 C CA . GLY A 1 71 ? 1.499 16.938 4.004 1 98.94 71 GLY A CA 1
ATOM 540 C C . GLY A 1 71 ? 1.364 17.875 2.814 1 98.94 71 GLY A C 1
ATOM 541 O O . GLY A 1 71 ? 0.527 18.781 2.82 1 98.94 71 GLY A O 1
ATOM 542 N N . ALA A 1 72 ? 2.209 17.703 1.804 1 98.94 72 ALA A N 1
ATOM 543 C CA . ALA A 1 72 ? 2.047 18.469 0.564 1 98.94 72 ALA A CA 1
ATOM 544 C C . ALA A 1 72 ? 0.713 18.141 -0.103 1 98.94 72 ALA A C 1
ATOM 546 O O . ALA A 1 72 ? 0.039 19.031 -0.62 1 98.94 72 ALA A O 1
ATOM 547 N N . VAL A 1 73 ? 0.292 16.891 -0.062 1 99 73 VAL A N 1
ATOM 548 C CA . VAL A 1 73 ? -0.955 16.453 -0.687 1 99 73 VAL A CA 1
ATOM 549 C C . VAL A 1 73 ? -2.139 17.125 0.011 1 99 73 VAL A C 1
ATOM 551 O O . VAL A 1 73 ? -3.02 17.688 -0.647 1 99 73 VAL A O 1
ATOM 554 N N . ILE A 1 74 ? -2.162 17.094 1.372 1 99 74 ILE A N 1
ATOM 555 C CA . ILE A 1 74 ? -3.318 17.656 2.062 1 99 74 ILE A CA 1
ATOM 556 C C . ILE A 1 74 ? -3.297 19.172 1.954 1 99 74 ILE A C 1
ATOM 558 O O . ILE A 1 74 ? -4.348 19.828 1.989 1 99 74 ILE A O 1
ATOM 562 N N . THR A 1 75 ? -2.117 19.781 1.824 1 98.94 75 THR A N 1
ATOM 563 C CA . THR A 1 75 ? -2.002 21.203 1.549 1 98.94 75 THR A CA 1
ATOM 564 C C . THR A 1 75 ? -2.678 21.562 0.228 1 98.94 75 THR A C 1
ATOM 566 O O . THR A 1 75 ? -3.404 22.547 0.142 1 98.94 75 THR A O 1
ATOM 569 N N . GLU A 1 76 ? -2.492 20.75 -0.787 1 98.94 76 GLU A N 1
ATOM 570 C CA . GLU A 1 76 ? -3.043 21 -2.115 1 98.94 76 GLU A CA 1
ATOM 571 C C . GLU A 1 76 ? -4.512 20.594 -2.188 1 98.94 76 GLU A C 1
ATOM 573 O O . GLU A 1 76 ? -5.312 21.25 -2.861 1 98.94 76 GLU A O 1
ATOM 578 N N . ALA A 1 77 ? -4.906 19.594 -1.47 1 98.88 77 ALA A N 1
ATOM 579 C CA . ALA A 1 77 ? -6.215 18.953 -1.637 1 98.88 77 ALA A CA 1
ATOM 580 C C . ALA A 1 77 ? -7.211 19.484 -0.612 1 98.88 77 ALA A C 1
ATOM 582 O O . ALA A 1 77 ? -8.414 19.25 -0.731 1 98.88 77 ALA A O 1
ATOM 583 N N . GLY A 1 78 ? -6.809 20.203 0.399 1 98.81 78 GLY A N 1
ATOM 584 C CA . GLY A 1 78 ? -7.555 20.359 1.637 1 98.81 78 GLY A CA 1
ATOM 585 C C . GLY A 1 78 ? -8.531 21.516 1.595 1 98.81 78 GLY A C 1
ATOM 586 O O . GLY A 1 78 ? -9.156 21.859 2.607 1 98.81 78 GLY A O 1
ATOM 587 N N . ASN A 1 79 ? -8.812 22.188 0.433 1 98.75 79 ASN A N 1
ATOM 588 C CA . ASN A 1 79 ? -9.672 23.359 0.373 1 98.75 79 ASN A CA 1
ATOM 589 C C . ASN A 1 79 ? -11.141 22.969 0.178 1 98.75 79 ASN A C 1
ATOM 591 O O . ASN A 1 79 ? -12 23.828 0.025 1 98.75 79 ASN A O 1
ATOM 595 N N . LEU A 1 80 ? -11.508 21.766 0.286 1 98.75 80 LEU A N 1
ATOM 596 C CA . LEU A 1 80 ? -12.898 21.328 0.206 1 98.75 80 LEU A CA 1
ATOM 597 C C . LEU A 1 80 ? -13.695 21.797 1.418 1 98.75 80 LEU A C 1
ATOM 599 O O . LEU A 1 80 ? -13.156 21.875 2.525 1 98.75 80 LEU A O 1
ATOM 603 N N . PRO A 1 81 ? -14.984 22.047 1.234 1 98.31 81 PRO A N 1
ATOM 604 C CA . PRO A 1 81 ? -15.781 22.672 2.295 1 98.31 81 PRO A CA 1
ATOM 605 C C . PRO A 1 81 ? -15.898 21.797 3.537 1 98.31 81 PRO A C 1
ATOM 607 O O . PRO A 1 81 ? -16.031 22.297 4.652 1 98.31 81 PRO A O 1
ATOM 610 N N . ASN A 1 82 ? -15.852 20.516 3.375 1 98.31 82 ASN A N 1
ATOM 611 C CA . ASN A 1 82 ? -16.078 19.641 4.527 1 98.31 82 ASN A CA 1
ATOM 612 C C . ASN A 1 82 ? -14.773 19.312 5.238 1 98.31 82 ASN A C 1
ATOM 614 O O . ASN A 1 82 ? -14.773 18.594 6.25 1 98.31 82 ASN A O 1
ATOM 618 N N . VAL A 1 83 ? -13.641 19.797 4.715 1 98.81 83 VAL A N 1
ATOM 619 C CA . VAL A 1 83 ? -12.398 19.688 5.473 1 98.81 83 VAL A CA 1
ATOM 620 C C . VAL A 1 83 ? -12.375 20.719 6.598 1 98.81 83 VAL A C 1
ATOM 622 O O . VAL A 1 83 ? -12.359 21.922 6.336 1 98.81 83 VAL A O 1
ATOM 625 N N . ALA A 1 84 ? -12.297 20.188 7.801 1 98.75 84 ALA A N 1
ATOM 626 C CA . ALA A 1 84 ? -12.469 21.062 8.953 1 98.75 84 ALA A CA 1
ATOM 627 C C . ALA A 1 84 ? -11.125 21.359 9.625 1 98.75 84 ALA A C 1
ATOM 629 O O . ALA A 1 84 ? -10.977 22.359 10.32 1 98.75 84 ALA A O 1
ATOM 630 N N . ALA A 1 85 ? -10.148 20.5 9.469 1 98.88 85 ALA A N 1
ATOM 631 C CA . ALA A 1 85 ? -8.844 20.625 10.102 1 98.88 85 ALA A CA 1
ATOM 632 C C . ALA A 1 85 ? -7.77 19.891 9.297 1 98.88 85 ALA A C 1
ATOM 634 O O . ALA A 1 85 ? -8.07 18.906 8.609 1 98.88 85 ALA A O 1
ATOM 635 N N . LEU A 1 86 ? -6.574 20.391 9.375 1 98.94 86 LEU A N 1
ATOM 636 C CA . LEU A 1 86 ? -5.395 19.75 8.82 1 98.94 86 LEU A CA 1
ATOM 637 C C . LEU A 1 86 ? -4.414 19.359 9.922 1 98.94 86 LEU A C 1
ATOM 639 O O . LEU A 1 86 ? -4.148 20.141 10.828 1 98.94 86 LEU A O 1
ATOM 643 N N . VAL A 1 87 ? -3.9 18.156 9.891 1 99 87 VAL A N 1
ATOM 644 C CA . VAL A 1 87 ? -2.875 17.703 10.82 1 99 87 VAL A CA 1
ATOM 645 C C . VAL A 1 87 ? -1.666 17.188 10.047 1 99 87 VAL A C 1
ATOM 647 O O . VAL A 1 87 ? -1.798 16.297 9.195 1 99 87 VAL A O 1
ATOM 650 N N . TYR A 1 88 ? -0.521 17.75 10.32 1 99 88 TYR A N 1
ATOM 651 C CA . TYR A 1 88 ? 0.739 17.406 9.672 1 99 88 TYR A CA 1
ATOM 652 C C . TYR A 1 88 ? 1.619 16.578 10.594 1 99 88 TYR A C 1
ATOM 654 O O . TYR A 1 88 ? 1.967 17.016 11.695 1 99 88 TYR A O 1
ATOM 662 N N . ILE A 1 89 ? 1.968 15.406 10.164 1 99 89 ILE A N 1
ATOM 663 C CA . ILE A 1 89 ? 2.799 14.484 10.938 1 99 89 ILE A CA 1
ATOM 664 C C . ILE A 1 89 ? 4.152 14.32 10.25 1 99 89 ILE A C 1
ATOM 666 O O . ILE A 1 89 ? 4.25 13.68 9.203 1 99 89 ILE A O 1
ATOM 670 N N . ALA A 1 90 ? 5.273 14.906 10.859 1 98.94 90 ALA A N 1
ATOM 671 C CA . ALA A 1 90 ? 6.59 14.883 10.227 1 98.94 90 ALA A CA 1
ATOM 672 C C . ALA A 1 90 ? 6.48 15.156 8.727 1 98.94 90 ALA A C 1
ATOM 674 O O . ALA A 1 90 ? 6.98 14.383 7.91 1 98.94 90 ALA A O 1
ATOM 675 N N . ALA A 1 91 ? 5.875 16.328 8.336 1 98.94 91 ALA A N 1
ATOM 676 C CA . ALA A 1 91 ? 5.348 16.453 6.984 1 98.94 91 ALA A CA 1
ATOM 677 C C . ALA A 1 91 ? 5.82 17.75 6.328 1 98.94 91 ALA A C 1
ATOM 679 O O . ALA A 1 91 ? 6.207 18.688 7.02 1 98.94 91 ALA A O 1
ATOM 680 N N . PHE A 1 92 ? 5.762 17.766 5.02 1 98.94 92 PHE A N 1
ATOM 681 C CA . PHE A 1 92 ? 5.887 19.016 4.262 1 98.94 92 PHE A CA 1
ATOM 682 C C . PHE A 1 92 ? 4.613 19.844 4.371 1 98.94 92 PHE A C 1
ATOM 684 O O . PHE A 1 92 ? 3.508 19.297 4.336 1 98.94 92 PHE A O 1
ATOM 691 N N . ALA A 1 93 ? 4.75 21.078 4.504 1 98.94 93 ALA A N 1
ATOM 692 C CA . ALA A 1 93 ? 3.662 22.047 4.445 1 98.94 93 ALA A CA 1
ATOM 693 C C . ALA A 1 93 ? 4.039 23.234 3.568 1 98.94 93 ALA A C 1
ATOM 695 O O . ALA A 1 93 ? 4.113 24.375 4.051 1 98.94 93 ALA A O 1
ATOM 696 N N . PRO A 1 94 ? 4.18 22.969 2.305 1 98.94 94 PRO A N 1
ATOM 697 C CA . PRO A 1 94 ? 4.684 24.016 1.409 1 98.94 94 PRO A CA 1
ATOM 698 C C . PRO A 1 94 ? 3.691 25.156 1.217 1 98.94 94 PRO A C 1
ATOM 700 O O . PRO A 1 94 ? 2.48 24.969 1.349 1 98.94 94 PRO A O 1
ATOM 703 N N . ASP A 1 95 ? 4.203 26.312 0.974 1 98.75 95 ASP A N 1
ATOM 704 C CA . ASP A 1 95 ? 3.416 27.453 0.53 1 98.75 95 ASP A CA 1
ATOM 705 C C . ASP A 1 95 ? 3.236 27.453 -0.986 1 98.75 95 ASP A C 1
ATOM 707 O O . ASP A 1 95 ? 3.818 26.609 -1.68 1 98.75 95 ASP A O 1
ATOM 711 N N . ALA A 1 96 ? 2.342 28.391 -1.438 1 98.75 96 ALA A N 1
ATOM 712 C CA . ALA A 1 96 ? 2.146 28.516 -2.879 1 98.75 96 ALA A CA 1
ATOM 713 C C . ALA A 1 96 ? 3.477 28.734 -3.596 1 98.75 96 ALA A C 1
ATOM 715 O O . ALA A 1 96 ? 4.301 29.531 -3.16 1 98.75 96 ALA A O 1
ATOM 716 N N . GLY A 1 97 ? 3.723 27.859 -4.598 1 98.75 97 GLY A N 1
ATOM 717 C CA . GLY A 1 97 ? 4.934 27.984 -5.391 1 98.75 97 GLY A CA 1
ATOM 718 C C . GLY A 1 97 ? 6.082 27.156 -4.863 1 98.75 97 GLY A C 1
ATOM 719 O O . GLY A 1 97 ? 7.086 26.953 -5.555 1 98.75 97 GLY A O 1
ATOM 720 N N . GLU A 1 98 ? 6.004 26.641 -3.676 1 98.75 98 GLU A N 1
ATOM 721 C CA . GLU A 1 98 ? 7.043 25.797 -3.09 1 98.75 98 GLU A CA 1
ATOM 722 C C . GLU A 1 98 ? 6.797 24.312 -3.391 1 98.75 98 GLU A C 1
ATOM 724 O O . GLU A 1 98 ? 5.656 23.906 -3.641 1 98.75 98 GLU A O 1
ATOM 729 N N . SER A 1 99 ? 7.816 23.594 -3.404 1 98.81 99 SER A N 1
ATOM 730 C CA . SER A 1 99 ? 7.77 22.141 -3.574 1 98.81 99 SER A CA 1
ATOM 731 C C . SER A 1 99 ? 8.547 21.438 -2.473 1 98.81 99 SER A C 1
ATOM 733 O O . SER A 1 99 ? 9.422 22.031 -1.842 1 98.81 99 SER A O 1
ATOM 735 N N . PRO A 1 100 ? 8.211 20.141 -2.232 1 98.69 100 PRO A N 1
ATOM 736 C CA . PRO A 1 100 ? 9 19.359 -1.274 1 98.69 100 PRO A CA 1
ATOM 737 C C . PRO A 1 100 ? 10.492 19.359 -1.608 1 98.69 100 PRO A C 1
ATOM 739 O O . PRO A 1 100 ? 11.328 19.484 -0.712 1 98.69 100 PRO A O 1
ATOM 742 N N . GLY A 1 101 ? 10.797 19.234 -2.865 1 98.19 101 GLY A N 1
ATOM 743 C CA . GLY A 1 101 ? 12.188 19.25 -3.291 1 98.19 101 GLY A CA 1
ATOM 744 C C . GLY A 1 101 ? 12.914 20.531 -2.939 1 98.19 101 GLY A C 1
ATOM 745 O O . GLY A 1 101 ? 14.016 20.5 -2.396 1 98.19 101 GLY A O 1
ATOM 746 N N . ALA A 1 102 ? 12.273 21.641 -3.244 1 98 102 ALA A N 1
ATOM 747 C CA . ALA A 1 102 ? 12.891 22.938 -2.965 1 98 102 ALA A CA 1
ATOM 748 C C . ALA A 1 102 ? 13.094 23.141 -1.466 1 98 102 ALA A C 1
ATOM 750 O O . ALA A 1 102 ? 14.125 23.672 -1.04 1 98 102 ALA A O 1
ATOM 751 N N . ILE A 1 103 ? 12.148 22.719 -0.672 1 98.38 103 ILE A N 1
ATOM 752 C CA . ILE A 1 103 ? 12.25 22.844 0.779 1 98.38 103 ILE A CA 1
ATOM 753 C C . ILE A 1 103 ? 13.398 21.969 1.285 1 98.38 103 ILE A C 1
ATOM 755 O O . ILE A 1 103 ? 14.18 22.406 2.131 1 98.38 103 ILE A O 1
ATOM 759 N N . SER A 1 104 ? 13.508 20.766 0.767 1 98.12 104 SER A N 1
ATOM 760 C CA . SER A 1 104 ? 14.555 19.828 1.175 1 98.12 104 SER A CA 1
ATOM 761 C C . SER A 1 104 ? 15.938 20.391 0.865 1 98.12 104 SER A C 1
ATOM 763 O O . SER A 1 104 ? 16.891 20.172 1.621 1 98.12 104 SER A O 1
ATOM 765 N N . GLU A 1 105 ? 16.047 21.094 -0.233 1 96 105 GLU A N 1
ATOM 766 C CA . GLU A 1 105 ? 17.344 21.641 -0.652 1 96 105 GLU A CA 1
ATOM 767 C C . GLU A 1 105 ? 17.797 22.766 0.285 1 96 105 GLU A C 1
ATOM 769 O O . GLU A 1 105 ? 18.984 23.031 0.411 1 96 105 GLU A O 1
ATOM 774 N N . GLN A 1 106 ? 16.875 23.422 0.941 1 95.31 106 GLN A N 1
ATOM 775 C CA . GLN A 1 106 ? 17.234 24.484 1.883 1 95.31 106 GLN A CA 1
ATOM 776 C C . GLN A 1 106 ? 17.984 23.922 3.086 1 95.31 106 GLN A C 1
ATOM 778 O O . GLN A 1 106 ? 18.984 24.5 3.531 1 95.31 106 GLN A O 1
ATOM 783 N N . HIS A 1 107 ? 17.516 22.844 3.629 1 97 107 HIS A N 1
ATOM 784 C CA . HIS A 1 107 ? 18.172 22.062 4.668 1 97 107 HIS A CA 1
ATOM 785 C C . HIS A 1 107 ? 18.109 20.578 4.344 1 97 107 HIS A C 1
ATOM 787 O O . HIS A 1 107 ? 17.188 19.875 4.77 1 97 107 HIS A O 1
ATOM 793 N N . PRO A 1 108 ? 19.109 20.109 3.686 1 97.62 108 PRO A N 1
ATOM 794 C CA . PRO A 1 108 ? 19.062 18.703 3.281 1 97.62 108 PRO A CA 1
ATOM 795 C C . PRO A 1 108 ? 18.969 17.75 4.473 1 97.62 108 PRO A C 1
ATOM 797 O O . PRO A 1 108 ? 19.625 17.969 5.496 1 97.62 108 PRO A O 1
ATOM 800 N N . PRO A 1 109 ? 18.094 16.75 4.34 1 97.25 109 PRO A N 1
ATOM 801 C CA . PRO A 1 109 ? 18.016 15.789 5.43 1 97.25 109 PRO A CA 1
ATOM 802 C C . PRO A 1 109 ? 19.219 14.836 5.469 1 97.25 109 PRO A C 1
ATOM 804 O O . PRO A 1 109 ? 19.953 14.727 4.484 1 97.25 109 PRO A O 1
ATOM 807 N N . ALA A 1 110 ? 19.375 14.164 6.566 1 97.56 110 ALA A N 1
ATOM 808 C CA . ALA A 1 110 ? 20.531 13.312 6.805 1 97.56 110 ALA A CA 1
ATOM 809 C C . ALA A 1 110 ? 20.578 12.148 5.816 1 97.56 110 ALA A C 1
ATOM 811 O O . ALA A 1 110 ? 21.641 11.68 5.438 1 97.56 110 ALA A O 1
ATOM 812 N N . ALA A 1 111 ? 19.422 11.742 5.332 1 97.62 111 ALA A N 1
ATOM 813 C CA . ALA A 1 111 ? 19.375 10.516 4.539 1 97.62 111 ALA A CA 1
ATOM 814 C C . ALA A 1 111 ? 19.344 10.836 3.047 1 97.62 111 ALA A C 1
ATOM 816 O O . ALA A 1 111 ? 19.125 9.945 2.221 1 97.62 111 ALA A O 1
ATOM 817 N N . PHE A 1 112 ? 19.516 12.047 2.691 1 97 112 PHE A N 1
ATOM 818 C CA . PHE A 1 112 ? 19.344 12.523 1.326 1 97 112 PHE A CA 1
ATOM 819 C C . PHE A 1 112 ? 20.172 11.703 0.349 1 97 112 PHE A C 1
ATOM 821 O O . PHE A 1 112 ? 19.719 11.359 -0.74 1 97 112 PHE A O 1
ATOM 828 N N . ASP A 1 113 ? 21.391 11.266 0.74 1 97.19 113 ASP A N 1
ATOM 829 C CA . ASP A 1 113 ? 22.328 10.578 -0.139 1 97.19 113 ASP A CA 1
ATOM 830 C C . ASP A 1 113 ? 21.922 9.117 -0.34 1 97.19 113 ASP A C 1
ATOM 832 O O . ASP A 1 113 ? 22.438 8.438 -1.226 1 97.19 113 ASP A O 1
ATOM 836 N N . ASN A 1 114 ? 20.984 8.633 0.469 1 98.56 114 ASN A N 1
ATOM 837 C CA . ASN A 1 114 ? 20.547 7.246 0.383 1 98.56 114 ASN A CA 1
ATOM 838 C C . ASN A 1 114 ? 19.375 7.086 -0.589 1 98.56 114 ASN A C 1
ATOM 840 O O . ASN A 1 114 ? 18.844 5.984 -0.756 1 98.56 114 ASN A O 1
ATOM 844 N N . ILE A 1 115 ? 18.938 8.148 -1.241 1 98.06 115 ILE A N 1
ATOM 845 C CA . ILE A 1 115 ? 17.812 8.164 -2.168 1 98.06 115 ILE A CA 1
ATOM 846 C C . ILE A 1 115 ? 18.312 8.305 -3.6 1 98.06 115 ILE A C 1
ATOM 848 O O . ILE A 1 115 ? 19.125 9.188 -3.896 1 98.06 115 ILE A O 1
ATOM 852 N N . ALA A 1 116 ? 17.938 7.465 -4.449 1 97.19 116 ALA A N 1
ATOM 853 C CA . ALA A 1 116 ? 18.375 7.523 -5.84 1 97.19 116 ALA A CA 1
ATOM 854 C C . ALA A 1 116 ? 17.281 7.012 -6.781 1 97.19 116 ALA A C 1
ATOM 856 O O . ALA A 1 116 ? 16.469 6.164 -6.402 1 97.19 116 ALA A O 1
ATOM 857 N N . PRO A 1 117 ? 17.25 7.48 -7.98 1 97.38 117 PRO A N 1
ATOM 858 C CA . PRO A 1 117 ? 16.281 6.992 -8.969 1 97.38 117 PRO A CA 1
ATOM 859 C C . PRO A 1 117 ? 16.703 5.648 -9.578 1 97.38 117 PRO A C 1
ATOM 861 O O . PRO A 1 117 ? 17.875 5.309 -9.586 1 97.38 117 PRO A O 1
ATOM 864 N N . ASP A 1 118 ? 15.727 4.898 -9.969 1 97.62 118 ASP A N 1
ATOM 865 C CA . ASP A 1 118 ? 16.016 3.748 -10.828 1 97.62 118 ASP A CA 1
ATOM 866 C C . ASP A 1 118 ? 15.922 4.125 -12.305 1 97.62 118 ASP A C 1
ATOM 868 O O . ASP A 1 118 ? 15.797 5.305 -12.641 1 97.62 118 ASP A O 1
ATOM 872 N N . SER A 1 119 ? 16.078 3.094 -13.188 1 97.19 119 SER A N 1
ATOM 873 C CA . SER A 1 119 ? 16.141 3.32 -14.633 1 97.19 119 SER A CA 1
ATOM 874 C C . SER A 1 119 ? 14.812 3.828 -15.172 1 97.19 119 SER A C 1
ATOM 876 O O . SER A 1 119 ? 14.75 4.363 -16.281 1 97.19 119 SER A O 1
ATOM 878 N N . ASP A 1 120 ? 13.727 3.695 -14.383 1 97.94 120 ASP A N 1
ATOM 879 C CA . ASP A 1 120 ? 12.406 4.094 -14.836 1 97.94 120 ASP A CA 1
ATOM 880 C C . ASP A 1 120 ? 11.977 5.422 -14.211 1 97.94 120 ASP A C 1
ATOM 882 O O . ASP A 1 120 ? 10.867 5.898 -14.453 1 97.94 120 ASP A O 1
ATOM 886 N N . GLY A 1 121 ? 12.789 6.012 -13.375 1 98.06 121 GLY A N 1
ATOM 887 C CA . GLY A 1 121 ? 12.539 7.336 -12.836 1 98.06 121 GLY A CA 1
ATOM 888 C C . GLY A 1 121 ? 11.891 7.305 -11.461 1 98.06 121 GLY A C 1
ATOM 889 O O . GLY A 1 121 ? 11.531 8.352 -10.914 1 98.06 121 GLY A O 1
ATOM 890 N N . TYR A 1 122 ? 11.703 6.148 -10.914 1 98.5 122 TYR A N 1
ATOM 891 C CA . TYR A 1 122 ? 11.172 6.039 -9.562 1 98.5 122 TYR A CA 1
ATOM 892 C C . TYR A 1 122 ? 12.281 6.246 -8.531 1 98.5 122 TYR A C 1
ATOM 894 O O . TYR A 1 122 ? 13.375 5.699 -8.672 1 98.5 122 TYR A O 1
ATOM 902 N N . LEU A 1 123 ? 11.977 7.02 -7.508 1 98.38 123 LEU A N 1
ATOM 903 C CA . LEU A 1 123 ? 12.93 7.344 -6.453 1 98.38 123 LEU A CA 1
ATOM 904 C C . LEU A 1 123 ? 12.859 6.32 -5.324 1 98.38 123 LEU A C 1
ATOM 906 O O . LEU A 1 123 ? 11.781 6.062 -4.781 1 98.38 123 LEU A O 1
ATOM 910 N N . TRP A 1 124 ? 14.055 5.766 -4.961 1 98.56 124 TRP A N 1
ATOM 911 C CA . TRP A 1 124 ? 14.109 4.73 -3.932 1 98.56 124 TRP A CA 1
ATOM 912 C C . TRP A 1 124 ? 15.047 5.133 -2.805 1 98.56 124 TRP A C 1
ATOM 914 O O . TRP A 1 124 ? 16.094 5.734 -3.047 1 98.56 124 TRP A O 1
ATOM 924 N N . ILE A 1 125 ? 14.633 4.832 -1.561 1 98.81 125 ILE A N 1
ATOM 925 C CA . ILE A 1 125 ? 15.625 4.656 -0.51 1 98.81 125 ILE A CA 1
ATOM 926 C C . ILE A 1 125 ? 16.328 3.307 -0.681 1 98.81 125 ILE A C 1
ATOM 928 O O . ILE A 1 125 ? 15.664 2.279 -0.854 1 98.81 125 ILE A O 1
ATOM 932 N N . ALA A 1 126 ? 17.656 3.348 -0.683 1 98.56 126 ALA A N 1
ATOM 933 C CA . ALA A 1 126 ? 18.359 2.062 -0.736 1 98.56 126 ALA A CA 1
ATOM 934 C C . ALA A 1 126 ? 17.812 1.101 0.315 1 98.56 126 ALA A C 1
ATOM 936 O O . ALA A 1 126 ? 17.688 1.455 1.49 1 98.56 126 ALA A O 1
ATOM 937 N N . GLN A 1 127 ? 17.484 -0.118 -0.101 1 97.88 127 GLN A N 1
ATOM 938 C CA . GLN A 1 127 ? 16.781 -1.053 0.774 1 97.88 127 GLN A CA 1
ATOM 939 C C . GLN A 1 127 ? 17.594 -1.32 2.047 1 97.88 127 GLN A C 1
ATOM 941 O O . GLN A 1 127 ? 17.016 -1.405 3.137 1 97.88 127 GLN A O 1
ATOM 946 N N . ASP A 1 128 ? 18.922 -1.435 1.925 1 97.69 128 ASP A N 1
ATOM 947 C CA . ASP A 1 128 ? 19.766 -1.745 3.07 1 97.69 128 ASP A CA 1
ATOM 948 C C . ASP A 1 128 ? 19.984 -0.514 3.947 1 97.69 128 ASP A C 1
ATOM 950 O O . ASP A 1 128 ? 20.547 -0.611 5.035 1 97.69 128 ASP A O 1
ATOM 954 N N . LYS A 1 129 ? 19.516 0.691 3.506 1 98.75 129 LYS A N 1
ATOM 955 C CA . LYS A 1 129 ? 19.641 1.934 4.262 1 98.75 129 LYS A CA 1
ATOM 956 C C . LYS A 1 129 ? 18.297 2.434 4.746 1 98.75 129 LYS A C 1
ATOM 958 O O . LYS A 1 129 ? 18.219 3.439 5.457 1 98.75 129 LYS A O 1
ATOM 963 N N . PHE A 1 130 ? 17.266 1.721 4.387 1 98.81 130 PHE A N 1
ATOM 964 C CA . PHE A 1 130 ? 15.922 2.182 4.691 1 98.81 130 PHE A CA 1
ATOM 965 C C . PHE A 1 130 ? 15.742 2.369 6.195 1 98.81 130 PHE A C 1
ATOM 967 O O . PHE A 1 130 ? 15.258 3.414 6.641 1 98.81 130 PHE A O 1
ATOM 974 N N . GLY A 1 131 ? 16.141 1.377 7.004 1 98.81 131 GLY A N 1
ATOM 975 C CA . GLY A 1 131 ? 15.938 1.427 8.445 1 98.81 131 GLY A CA 1
ATOM 976 C C . GLY A 1 131 ? 16.609 2.619 9.102 1 98.81 131 GLY A C 1
ATOM 977 O O . GLY A 1 131 ? 15.984 3.344 9.875 1 98.81 131 GLY A O 1
ATOM 978 N N . GLU A 1 132 ? 17.812 2.916 8.812 1 98.69 132 GLU A N 1
ATOM 979 C CA . GLU A 1 132 ? 18.547 4.008 9.43 1 98.69 132 GLU A CA 1
ATOM 980 C C . GLU A 1 132 ? 18.109 5.359 8.883 1 98.69 132 GLU A C 1
ATOM 982 O O . GLU A 1 132 ? 18.391 6.402 9.484 1 98.69 132 GLU A O 1
ATOM 987 N N . SER A 1 133 ? 17.469 5.348 7.711 1 98.88 133 SER A N 1
ATOM 988 C CA . SER A 1 133 ? 17.062 6.582 7.047 1 98.88 133 SER A CA 1
ATOM 989 C C . SER A 1 133 ? 15.664 7.008 7.473 1 98.88 133 SER A C 1
ATOM 991 O O . SER A 1 133 ? 15.422 8.18 7.773 1 98.88 133 SER A O 1
ATOM 993 N N . PHE A 1 134 ? 14.773 6.055 7.512 1 98.88 134 PHE A N 1
ATOM 994 C CA . PHE A 1 134 ? 13.352 6.352 7.559 1 98.88 134 PHE A CA 1
ATOM 995 C C . PHE A 1 134 ? 12.773 6.039 8.938 1 98.88 134 PHE A C 1
ATOM 997 O O . PHE A 1 134 ? 11.875 6.73 9.414 1 98.88 134 PHE A O 1
ATOM 1004 N N . CYS A 1 135 ? 13.25 4.961 9.578 1 98.88 135 CYS A N 1
ATOM 1005 C CA . CYS A 1 135 ? 12.539 4.434 10.742 1 98.88 135 CYS A CA 1
ATOM 1006 C C . CYS A 1 135 ? 13.508 3.773 11.711 1 98.88 135 CYS A C 1
ATOM 1008 O O . CYS A 1 135 ? 13.297 2.635 12.133 1 98.88 135 CYS A O 1
ATOM 1010 N N . GLN A 1 136 ? 14.555 4.441 12.156 1 98.81 136 GLN A N 1
ATOM 1011 C CA . GLN A 1 136 ? 15.625 3.883 12.969 1 98.81 136 GLN A CA 1
ATOM 1012 C C . GLN A 1 136 ? 15.156 3.611 14.398 1 98.81 136 GLN A C 1
ATOM 1014 O O . GLN A 1 136 ? 15.875 3.008 15.195 1 98.81 136 GLN A O 1
ATOM 1019 N N . ASP A 1 137 ? 13.945 4.027 14.797 1 98.88 137 ASP A N 1
ATOM 1020 C CA . ASP A 1 137 ? 13.398 3.773 16.125 1 98.88 137 ASP A CA 1
ATOM 1021 C C . ASP A 1 137 ? 12.344 2.67 16.094 1 98.88 137 ASP A C 1
ATOM 1023 O O . ASP A 1 137 ? 11.578 2.502 17.047 1 98.88 137 ASP A O 1
ATOM 1027 N N . LEU A 1 138 ? 12.195 1.92 15 1 98.88 138 LEU A N 1
ATOM 1028 C CA . LEU A 1 138 ? 11.352 0.734 14.898 1 98.88 138 LEU A CA 1
ATOM 1029 C C . LEU A 1 138 ? 12.188 -0.538 14.984 1 98.88 138 LEU A C 1
ATOM 1031 O O . LEU A 1 138 ? 13.383 -0.518 14.695 1 98.88 138 LEU A O 1
ATOM 1035 N N . PRO A 1 139 ? 11.5 -1.655 15.398 1 98.62 139 PRO A N 1
ATOM 1036 C CA . PRO A 1 139 ? 12.203 -2.939 15.359 1 98.62 139 PRO A CA 1
ATOM 1037 C C . PRO A 1 139 ? 12.727 -3.283 13.969 1 98.62 139 PRO A C 1
ATOM 1039 O O . PRO A 1 139 ? 12.078 -2.957 12.969 1 98.62 139 PRO A O 1
ATOM 1042 N N . GLU A 1 140 ? 13.797 -4.004 13.93 1 98.25 140 GLU A N 1
ATOM 1043 C CA . GLU A 1 140 ? 14.508 -4.328 12.695 1 98.25 140 GLU A CA 1
ATOM 1044 C C . GLU A 1 140 ? 13.602 -5.066 11.711 1 98.25 140 GLU A C 1
ATOM 1046 O O . GLU A 1 140 ? 13.625 -4.789 10.508 1 98.25 140 GLU A O 1
ATOM 1051 N N . ASP A 1 141 ? 12.789 -5.996 12.195 1 98.44 141 ASP A N 1
ATOM 1052 C CA . ASP A 1 141 ? 11.914 -6.762 11.32 1 98.44 141 ASP A CA 1
ATOM 1053 C C . ASP A 1 141 ? 10.875 -5.863 10.656 1 98.44 141 ASP A C 1
ATOM 1055 O O . ASP A 1 141 ? 10.547 -6.043 9.484 1 98.44 141 ASP A O 1
ATOM 1059 N N . GLN A 1 142 ? 10.367 -4.895 11.414 1 98.44 142 GLN A N 1
ATOM 1060 C CA . GLN A 1 142 ? 9.406 -3.949 10.852 1 98.44 142 GLN A CA 1
ATOM 1061 C C . GLN A 1 142 ? 10.07 -3.066 9.789 1 98.44 142 GLN A C 1
ATOM 1063 O O . GLN A 1 142 ? 9.492 -2.838 8.727 1 98.44 142 GLN A O 1
ATOM 1068 N N . ALA A 1 143 ? 11.281 -2.637 10.117 1 98.69 143 ALA A N 1
ATOM 1069 C CA . ALA A 1 143 ? 12.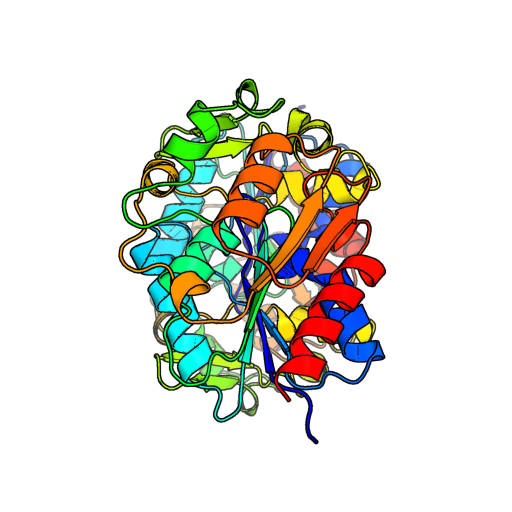023 -1.811 9.172 1 98.69 143 ALA A CA 1
ATOM 1070 C C . ALA A 1 143 ? 12.328 -2.584 7.887 1 98.69 143 ALA A C 1
ATOM 1072 O O . ALA A 1 143 ? 12.258 -2.027 6.789 1 98.69 143 ALA A O 1
ATOM 1073 N N . PHE A 1 144 ? 12.648 -3.877 8.016 1 98.75 144 PHE A N 1
ATOM 1074 C CA . PHE A 1 144 ? 12.953 -4.707 6.855 1 98.75 144 PHE A CA 1
ATOM 1075 C C . PHE A 1 144 ? 11.734 -4.852 5.957 1 98.75 144 PHE A C 1
ATOM 1077 O O . PHE A 1 144 ? 11.836 -4.727 4.738 1 98.75 144 PHE A O 1
ATOM 1084 N N . VAL A 1 145 ? 10.539 -5.051 6.559 1 98.81 145 VAL A N 1
ATOM 1085 C CA . VAL A 1 145 ? 9.297 -5.172 5.797 1 98.81 145 VAL A CA 1
ATOM 1086 C C . VAL A 1 145 ? 9.008 -3.859 5.078 1 98.81 145 VAL A C 1
ATOM 1088 O O . VAL A 1 145 ? 8.656 -3.857 3.895 1 98.81 145 VAL A O 1
ATOM 1091 N N . MET A 1 146 ? 9.164 -2.723 5.793 1 98.81 146 MET A N 1
ATOM 1092 C CA . MET A 1 146 ? 8.93 -1.419 5.18 1 98.81 146 MET A CA 1
ATOM 1093 C C . MET A 1 146 ? 9.891 -1.178 4.02 1 98.81 146 MET A C 1
ATOM 1095 O O . MET A 1 146 ? 9.508 -0.595 3.004 1 98.81 146 MET A O 1
ATOM 1099 N N . ALA A 1 147 ? 11.117 -1.652 4.164 1 98.75 147 ALA A N 1
ATOM 1100 C CA . ALA A 1 147 ? 12.125 -1.49 3.115 1 98.75 147 ALA A CA 1
ATOM 1101 C C . ALA A 1 147 ? 11.742 -2.277 1.866 1 98.75 147 ALA A C 1
ATOM 1103 O O . ALA A 1 147 ? 11.805 -1.755 0.751 1 98.75 147 ALA A O 1
ATOM 1104 N N . VAL A 1 148 ? 11.305 -3.488 2.043 1 98.81 148 VAL A N 1
ATOM 1105 C CA . VAL A 1 148 ? 10.977 -4.367 0.925 1 98.81 148 VAL A CA 1
ATOM 1106 C C . VAL A 1 148 ? 9.711 -3.875 0.233 1 98.81 148 VAL A C 1
ATOM 1108 O O . VAL A 1 148 ? 9.594 -3.951 -0.993 1 98.81 148 VAL A O 1
ATOM 1111 N N . THR A 1 149 ? 8.781 -3.32 1.018 1 98.81 149 THR A N 1
ATOM 1112 C CA . THR A 1 149 ? 7.465 -2.998 0.483 1 98.81 149 THR A CA 1
ATOM 1113 C C . THR A 1 149 ? 7.363 -1.51 0.158 1 98.81 149 THR A C 1
ATOM 1115 O O . THR A 1 149 ? 6.273 -1.001 -0.11 1 98.81 149 THR A O 1
ATOM 1118 N N . GLN A 1 150 ? 8.453 -0.746 0.24 1 98.69 150 GLN A N 1
ATOM 1119 C CA . GLN A 1 150 ? 8.344 0.694 0.031 1 98.69 150 GLN A CA 1
ATOM 1120 C C . GLN A 1 150 ? 7.746 1.007 -1.336 1 98.69 150 GLN A C 1
ATOM 1122 O O . GLN A 1 150 ? 8.008 0.303 -2.312 1 98.69 150 GLN A O 1
ATOM 1127 N N . LYS A 1 151 ? 6.883 1.953 -1.432 1 98.5 151 LYS A N 1
ATOM 1128 C CA . LYS A 1 151 ? 6.289 2.467 -2.662 1 98.5 151 LYS A CA 1
ATOM 1129 C C . LYS A 1 151 ? 7.055 3.684 -3.176 1 98.5 151 LYS A C 1
ATOM 1131 O O . LYS A 1 151 ? 6.863 4.797 -2.684 1 98.5 151 LYS A O 1
ATOM 1136 N N . ALA A 1 152 ? 7.809 3.477 -4.23 1 98.56 152 ALA A N 1
ATOM 1137 C CA . ALA A 1 152 ? 8.648 4.535 -4.781 1 98.56 152 ALA A CA 1
ATOM 1138 C C . ALA A 1 152 ? 7.832 5.488 -5.652 1 98.56 152 ALA A C 1
ATOM 1140 O O . ALA A 1 152 ? 7.082 5.051 -6.523 1 98.56 152 ALA A O 1
ATOM 1141 N N . PRO A 1 153 ? 7.93 6.766 -5.391 1 98.69 153 PRO A N 1
ATOM 1142 C CA . PRO A 1 153 ? 7.289 7.746 -6.27 1 98.69 153 PRO A CA 1
ATOM 1143 C C . PRO A 1 153 ? 8.047 7.953 -7.578 1 98.69 153 PRO A C 1
ATOM 1145 O O . PRO A 1 153 ? 9.242 7.648 -7.656 1 98.69 153 PRO A O 1
ATOM 1148 N N . LEU A 1 154 ? 7.312 8.469 -8.594 1 98.62 154 LEU A N 1
ATOM 1149 C CA . LEU A 1 154 ? 8.062 9.125 -9.656 1 98.62 154 LEU A CA 1
ATOM 1150 C C . LEU A 1 154 ? 8.836 10.328 -9.109 1 98.62 154 LEU A C 1
ATOM 1152 O O . LEU A 1 154 ? 8.258 11.18 -8.438 1 98.62 154 LEU A O 1
ATOM 1156 N N . GLY A 1 155 ? 10.133 10.375 -9.406 1 98.19 155 GLY A N 1
ATOM 1157 C CA . GLY A 1 155 ? 11.008 11.391 -8.844 1 98.19 155 GLY A CA 1
ATOM 1158 C C . GLY A 1 155 ? 10.547 12.805 -9.148 1 98.19 155 GLY A C 1
ATOM 1159 O O . GLY A 1 155 ? 10.719 13.711 -8.328 1 98.19 155 GLY A O 1
ATOM 1160 N N . SER A 1 156 ? 9.969 13.047 -10.266 1 98 156 SER A N 1
ATOM 1161 C CA . SER A 1 156 ? 9.516 14.367 -10.688 1 98 156 SER A CA 1
ATOM 1162 C C . SER A 1 156 ? 8.461 14.922 -9.734 1 98 156 SER A C 1
ATOM 1164 O O . SER A 1 156 ? 8.289 16.141 -9.633 1 98 156 SER A O 1
ATOM 1166 N N . THR A 1 157 ? 7.758 14.039 -9.016 1 98.62 157 THR A N 1
ATOM 1167 C CA . THR A 1 157 ? 6.707 14.453 -8.086 1 98.62 157 THR A CA 1
ATOM 1168 C C . THR A 1 157 ? 7.277 15.328 -6.98 1 98.62 157 THR A C 1
ATOM 1170 O O . THR A 1 157 ? 6.594 16.219 -6.469 1 98.62 157 THR A O 1
ATOM 1173 N N . PHE A 1 158 ? 8.5 15.117 -6.707 1 97.62 158 PHE A N 1
ATOM 1174 C CA . PHE A 1 158 ? 9.188 15.82 -5.625 1 97.62 158 PHE A CA 1
ATOM 1175 C C . PHE A 1 158 ? 9.336 17.297 -5.949 1 97.62 158 PHE A C 1
ATOM 1177 O O . PHE A 1 158 ? 9.492 18.125 -5.047 1 97.62 158 PHE A O 1
ATOM 1184 N N . GLY A 1 159 ? 9.281 17.656 -7.227 1 98.38 159 GLY A N 1
ATOM 1185 C CA . GLY A 1 159 ? 9.461 19.031 -7.672 1 98.38 159 GLY A CA 1
ATOM 1186 C C . GLY A 1 159 ? 8.156 19.75 -7.934 1 98.38 159 GLY A C 1
ATOM 1187 O O . GLY A 1 159 ? 8.148 20.922 -8.297 1 98.38 159 GLY A O 1
ATOM 1188 N N . ASP A 1 160 ? 7.039 19.078 -7.754 1 98.81 160 ASP A N 1
ATOM 1189 C CA . ASP A 1 160 ? 5.746 19.688 -8.031 1 98.81 160 ASP A CA 1
ATOM 1190 C C . ASP A 1 160 ? 5.414 20.766 -7.004 1 98.81 160 ASP A C 1
ATOM 1192 O O . ASP A 1 160 ? 5.512 20.531 -5.797 1 98.81 160 ASP A O 1
ATOM 1196 N N . ALA A 1 161 ? 4.938 21.891 -7.438 1 98.81 161 ALA A N 1
ATOM 1197 C CA . ALA A 1 161 ? 4.688 23.031 -6.562 1 98.81 161 ALA A CA 1
ATOM 1198 C C . ALA A 1 161 ? 3.225 23.078 -6.125 1 98.81 161 ALA A C 1
ATOM 1200 O O . ALA A 1 161 ? 2.332 22.703 -6.883 1 98.81 161 ALA A O 1
ATOM 1201 N N . ILE A 1 162 ? 3.061 23.562 -4.953 1 98.81 162 ILE A N 1
ATOM 1202 C CA . ILE A 1 162 ? 1.726 23.828 -4.422 1 98.81 162 ILE A CA 1
ATOM 1203 C C . ILE A 1 162 ? 1.112 25.031 -5.125 1 98.81 162 ILE A C 1
ATOM 1205 O O . ILE A 1 162 ? 1.803 26.016 -5.395 1 98.81 162 ILE A O 1
ATOM 1209 N N . THR A 1 163 ? -0.195 24.938 -5.363 1 98.56 163 THR A N 1
ATOM 1210 C CA . THR A 1 163 ? -0.874 26.062 -6.008 1 98.56 163 THR A CA 1
ATOM 1211 C C . THR A 1 163 ? -1.642 26.891 -4.98 1 98.56 163 THR A C 1
ATOM 1213 O O . THR A 1 163 ? -1.43 28.109 -4.863 1 98.56 163 THR A O 1
ATOM 1216 N N . ASP A 1 164 ? -2.506 26.297 -4.145 1 98.19 164 ASP A N 1
ATOM 1217 C CA . ASP A 1 164 ? -3.393 26.953 -3.182 1 98.19 164 ASP A CA 1
ATOM 1218 C C . ASP A 1 164 ? -3.354 26.234 -1.832 1 98.19 164 ASP A C 1
ATOM 1220 O O . ASP A 1 164 ? -4.191 25.375 -1.556 1 98.19 164 ASP A O 1
ATOM 1224 N N . PRO A 1 165 ? -2.455 26.641 -0.961 1 98.88 165 PRO A N 1
ATOM 1225 C CA . PRO A 1 165 ? -2.258 25.906 0.297 1 98.88 165 PRO A CA 1
ATOM 1226 C C . PRO A 1 165 ? -3.477 25.969 1.213 1 98.88 165 PRO A C 1
ATOM 1228 O O . PRO A 1 165 ? -3.857 27.062 1.665 1 98.88 165 PRO A O 1
ATOM 1231 N N . ALA A 1 166 ? -3.982 24.906 1.581 1 98.94 166 ALA A N 1
ATOM 1232 C CA . ALA A 1 166 ? -5.211 24.781 2.363 1 98.94 166 ALA A CA 1
ATOM 1233 C C . ALA A 1 166 ? -5.02 25.344 3.77 1 98.94 166 ALA A C 1
ATOM 1235 O O . ALA A 1 166 ? -5.973 25.828 4.387 1 98.94 166 ALA A O 1
ATOM 1236 N N . TRP A 1 167 ? -3.783 25.25 4.293 1 98.81 167 TRP A N 1
ATOM 1237 C CA . TRP A 1 167 ? -3.547 25.672 5.672 1 98.81 167 TRP A CA 1
ATOM 1238 C C . TRP A 1 167 ? -3.719 27.172 5.824 1 98.81 167 TRP A C 1
ATOM 1240 O O . TRP A 1 167 ? -3.793 27.688 6.941 1 98.81 167 TRP A O 1
ATOM 1250 N N . LYS A 1 168 ? -3.775 27.906 4.734 1 98.56 168 LYS A N 1
ATOM 1251 C CA . LYS A 1 168 ? -4.051 29.344 4.824 1 98.56 168 LYS A CA 1
ATOM 1252 C C . LYS A 1 168 ? -5.492 29.594 5.254 1 98.56 168 LYS A C 1
ATOM 1254 O O . LYS A 1 168 ? -5.797 30.641 5.816 1 98.56 168 LYS A O 1
ATOM 1259 N N . ALA A 1 169 ? -6.406 28.641 5.031 1 98.12 169 ALA A N 1
ATOM 1260 C CA . ALA A 1 169 ? -7.828 28.844 5.281 1 98.12 169 ALA A CA 1
ATOM 1261 C C . ALA A 1 169 ? -8.344 27.875 6.34 1 98.12 169 ALA A C 1
ATOM 1263 O O . ALA A 1 169 ? -9.484 27.984 6.793 1 98.12 169 ALA A O 1
ATOM 1264 N N . LYS A 1 170 ? -7.598 26.875 6.691 1 98.56 170 LYS A N 1
ATOM 1265 C CA . LYS A 1 170 ? -8.016 25.828 7.617 1 98.56 170 LYS A CA 1
ATOM 1266 C C . LYS A 1 170 ? -7.145 25.828 8.867 1 98.56 170 LYS A C 1
ATOM 1268 O O . LYS A 1 170 ? -5.93 26.01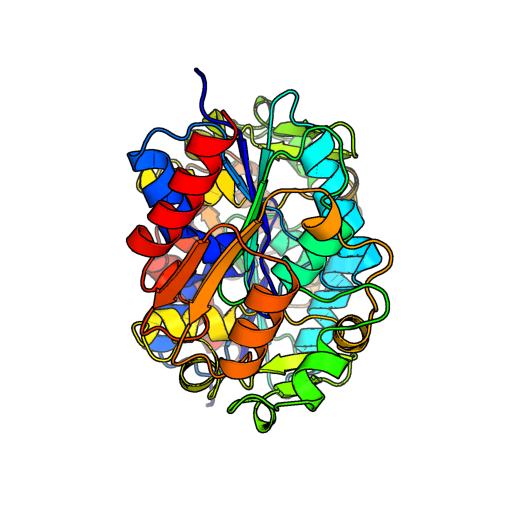6 8.789 1 98.56 170 LYS A O 1
ATOM 1273 N N . PRO A 1 171 ? -7.77 25.625 10.086 1 98.69 171 PRO A N 1
ATOM 1274 C CA . PRO A 1 171 ? -6.902 25.391 11.242 1 98.69 171 PRO A CA 1
ATOM 1275 C C . PRO A 1 171 ? -6.004 24.172 11.078 1 98.69 171 PRO A C 1
ATOM 1277 O O . PRO A 1 171 ? -6.43 23.156 10.508 1 98.69 171 PRO A O 1
ATOM 1280 N N . SER A 1 172 ? -4.789 24.266 11.57 1 98.88 172 SER A N 1
ATOM 1281 C CA . SER A 1 172 ? -3.791 23.234 11.352 1 98.88 172 SER A CA 1
ATOM 1282 C C . SER A 1 172 ? -3.053 22.891 12.641 1 98.88 172 SER A C 1
ATOM 1284 O O . SER A 1 172 ? -2.914 23.734 13.523 1 98.88 172 SER A O 1
ATOM 1286 N N . TRP A 1 173 ? -2.604 21.672 12.766 1 98.94 173 TRP A N 1
ATOM 1287 C CA . TRP A 1 173 ? -1.747 21.125 13.812 1 98.94 173 TRP A CA 1
ATOM 1288 C C . TRP A 1 173 ? -0.521 20.438 13.211 1 98.94 173 TRP A C 1
ATOM 1290 O O . TRP A 1 173 ? -0.564 19.953 12.078 1 98.94 173 TRP A O 1
ATOM 1300 N N . TYR A 1 174 ? 0.562 20.438 14 1 98.94 174 TYR A N 1
ATOM 1301 C CA . TYR A 1 174 ? 1.796 19.906 13.438 1 98.94 174 TYR A CA 1
ATOM 1302 C C . TYR A 1 174 ? 2.566 19.094 14.484 1 98.94 174 TYR A C 1
ATOM 1304 O O . TYR A 1 174 ? 2.693 19.516 15.633 1 98.94 174 TYR A O 1
ATOM 1312 N N . GLN A 1 175 ? 3.031 17.953 14.125 1 99 175 GLN A N 1
ATOM 1313 C CA . GLN A 1 175 ? 3.975 17.172 14.914 1 99 175 GLN A CA 1
ATOM 1314 C C . GLN A 1 175 ? 5.348 17.141 14.25 1 99 175 GLN A C 1
ATOM 1316 O O . GLN A 1 175 ? 5.473 16.734 13.094 1 99 175 GLN A O 1
ATOM 1321 N N . VAL A 1 176 ? 6.383 17.562 14.93 1 98.94 176 VAL A N 1
ATOM 1322 C CA . VAL A 1 176 ? 7.777 17.531 14.5 1 98.94 176 VAL A CA 1
ATOM 1323 C C . VAL A 1 176 ? 8.445 16.266 15.055 1 98.94 176 VAL A C 1
ATOM 1325 O O . VAL A 1 176 ? 8.312 15.953 16.234 1 98.94 176 VAL A O 1
ATOM 1328 N N . SER A 1 177 ? 9.117 15.539 14.227 1 98.94 177 SER A N 1
ATOM 1329 C CA . SER A 1 177 ? 9.992 14.453 14.656 1 98.94 177 SER A CA 1
ATOM 1330 C C . SER A 1 177 ? 11.438 14.93 14.805 1 98.94 177 SER A C 1
ATOM 1332 O O . SER A 1 177 ? 12.086 15.258 13.805 1 98.94 177 SER A O 1
ATOM 1334 N N . THR A 1 178 ? 11.992 14.867 15.961 1 98.94 178 THR A N 1
ATOM 1335 C CA . THR A 1 178 ? 13.258 15.539 16.234 1 98.94 178 THR A CA 1
ATOM 1336 C C . THR A 1 178 ? 14.43 14.727 15.703 1 98.94 178 THR A C 1
ATOM 1338 O O . THR A 1 178 ? 15.547 15.242 15.57 1 98.94 178 THR A O 1
ATOM 1341 N N . GLN A 1 179 ? 14.227 13.43 15.43 1 98.88 179 GLN A N 1
ATOM 1342 C CA . GLN A 1 179 ? 15.273 12.578 14.883 1 98.88 179 GLN A CA 1
ATOM 1343 C C . GLN A 1 179 ? 14.969 12.18 13.438 1 98.88 179 GLN A C 1
ATOM 1345 O O . GLN A 1 179 ? 15.406 11.125 12.977 1 98.88 179 GLN A O 1
ATOM 1350 N N . ASP A 1 180 ? 14.227 13 12.805 1 98.94 180 ASP A N 1
ATOM 1351 C CA . ASP A 1 180 ? 13.852 12.727 11.422 1 98.94 180 ASP A CA 1
ATOM 1352 C C . ASP A 1 180 ? 15.055 12.844 10.492 1 98.94 180 ASP A C 1
ATOM 1354 O O . ASP A 1 180 ? 15.734 13.875 10.461 1 98.94 180 ASP A O 1
ATOM 1358 N N . ARG A 1 181 ? 15.273 11.852 9.664 1 98.88 181 ARG A N 1
ATOM 1359 C CA . ARG A 1 181 ? 16.406 11.852 8.75 1 98.88 181 ARG A CA 1
ATOM 1360 C C . ARG A 1 181 ? 15.945 11.961 7.301 1 98.88 181 ARG A C 1
ATOM 1362 O O . ARG A 1 181 ? 16.766 11.93 6.379 1 98.88 181 ARG A O 1
ATOM 1369 N N . MET A 1 182 ? 14.664 12.094 7.082 1 98.88 182 MET A N 1
ATOM 1370 C CA . MET A 1 182 ? 14.094 12.227 5.742 1 98.88 182 MET A CA 1
ATOM 1371 C C . MET A 1 182 ? 13.656 13.664 5.477 1 98.88 182 MET A C 1
ATOM 1373 O O . MET A 1 182 ? 13.617 14.102 4.324 1 98.88 182 MET A O 1
ATOM 1377 N N . ILE A 1 183 ? 13.141 14.352 6.414 1 98.88 183 ILE A N 1
ATOM 1378 C CA . ILE A 1 183 ? 12.891 15.781 6.441 1 98.88 183 ILE A CA 1
ATOM 1379 C C . ILE A 1 183 ? 13.641 16.422 7.613 1 98.88 183 ILE A C 1
ATOM 1381 O O . ILE A 1 183 ? 13.422 16.047 8.766 1 98.88 183 ILE A O 1
ATOM 1385 N N . ASN A 1 184 ? 14.508 17.328 7.281 1 98.81 184 ASN A N 1
ATOM 1386 C CA . ASN A 1 184 ? 15.234 18 8.352 1 98.81 184 ASN A CA 1
ATOM 1387 C C . ASN A 1 184 ? 14.281 18.609 9.383 1 98.81 184 ASN A C 1
ATOM 1389 O O . ASN A 1 184 ? 13.383 19.375 9.023 1 98.81 184 ASN A O 1
ATOM 1393 N N . PRO A 1 185 ? 14.477 18.266 10.68 1 98.75 185 PRO A N 1
ATOM 1394 C CA . PRO A 1 185 ? 13.57 18.781 11.703 1 98.75 185 PRO A CA 1
ATOM 1395 C C . PRO A 1 185 ? 13.477 20.312 11.688 1 98.75 185 PRO A C 1
ATOM 1397 O O . PRO A 1 185 ? 12.422 20.875 12.008 1 98.75 185 PRO A O 1
ATOM 1400 N N . ASP A 1 186 ? 14.5 21 11.289 1 98.62 186 ASP A N 1
ATOM 1401 C CA . ASP A 1 186 ? 14.445 22.453 11.195 1 98.62 186 ASP A CA 1
ATOM 1402 C C . ASP A 1 186 ? 13.469 22.906 10.109 1 98.62 186 ASP A C 1
ATOM 1404 O O . ASP A 1 186 ? 12.805 23.938 10.25 1 98.62 186 ASP A O 1
ATOM 1408 N N . ASN A 1 187 ? 13.477 22.188 8.984 1 98.81 187 ASN A N 1
ATOM 1409 C CA . ASN A 1 187 ? 12.461 22.469 7.977 1 98.81 187 ASN A CA 1
ATOM 1410 C C . ASN A 1 187 ? 11.055 22.266 8.523 1 98.81 187 ASN A C 1
ATOM 1412 O O . ASN A 1 187 ? 10.148 23.047 8.242 1 98.81 187 ASN A O 1
ATOM 1416 N N . GLU A 1 188 ? 10.852 21.172 9.266 1 98.88 188 GLU A N 1
ATOM 1417 C CA . GLU A 1 188 ? 9.547 20.906 9.875 1 98.88 188 GLU A CA 1
ATOM 1418 C C . GLU A 1 188 ? 9.125 22.047 10.797 1 98.88 188 GLU A C 1
ATOM 1420 O O . GLU A 1 188 ? 8 22.547 10.703 1 98.88 188 GLU A O 1
ATOM 1425 N N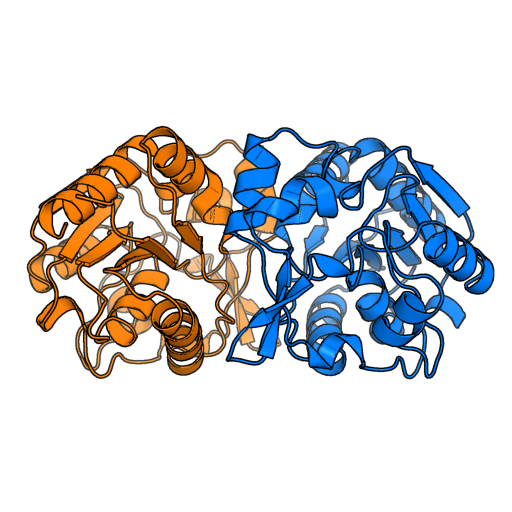 . ARG A 1 189 ? 10.023 22.516 11.664 1 98.75 189 ARG A N 1
ATOM 1426 C CA . ARG A 1 189 ? 9.734 23.609 12.578 1 98.75 189 ARG A CA 1
ATOM 1427 C C . ARG A 1 189 ? 9.391 24.891 11.82 1 98.75 189 ARG A C 1
ATOM 1429 O O . ARG A 1 189 ? 8.43 25.578 12.172 1 98.75 189 ARG A O 1
ATOM 1436 N N . ARG A 1 190 ? 10.141 25.172 10.82 1 98.5 190 ARG A N 1
ATOM 1437 C CA . ARG A 1 190 ? 9.906 26.375 10.023 1 98.5 190 ARG A CA 1
ATOM 1438 C C . ARG A 1 190 ? 8.539 26.328 9.344 1 98.5 190 ARG A C 1
ATOM 1440 O O . ARG A 1 190 ? 7.812 27.312 9.336 1 98.5 190 ARG A O 1
ATOM 1447 N N . MET A 1 191 ? 8.227 25.203 8.766 1 98.81 191 MET A N 1
ATOM 1448 C CA . MET A 1 191 ? 6.934 25.062 8.094 1 98.81 191 MET A CA 1
ATOM 1449 C C . MET A 1 191 ? 5.789 25.141 9.102 1 98.81 191 MET A C 1
ATOM 1451 O O . MET A 1 191 ? 4.766 25.781 8.836 1 98.81 191 MET A O 1
ATOM 1455 N N . ALA A 1 192 ? 5.945 24.5 10.242 1 98.88 192 ALA A N 1
ATOM 1456 C CA . ALA A 1 192 ? 4.934 24.562 11.289 1 98.88 192 ALA A CA 1
ATOM 1457 C C . ALA A 1 192 ? 4.676 26 11.734 1 98.88 192 ALA A C 1
ATOM 1459 O O . ALA A 1 192 ? 3.525 26.406 11.914 1 98.88 192 ALA A O 1
ATOM 1460 N N . GLU A 1 193 ? 5.762 26.75 11.938 1 98.5 193 GLU A N 1
ATOM 1461 C CA . GLU A 1 193 ? 5.656 28.156 12.32 1 98.5 193 GLU A CA 1
ATOM 1462 C C . GLU A 1 193 ? 4.957 28.969 11.234 1 98.5 193 GLU A C 1
ATOM 1464 O O . GLU A 1 193 ? 4.047 29.75 11.531 1 98.5 193 GLU A O 1
ATOM 1469 N N . ARG A 1 194 ? 5.359 28.766 10.031 1 98.19 194 ARG A N 1
ATOM 1470 C CA . ARG A 1 194 ? 4.859 29.547 8.906 1 98.19 194 ARG A CA 1
ATOM 1471 C C . ARG A 1 194 ? 3.363 29.328 8.711 1 98.19 194 ARG A C 1
ATOM 1473 O O . ARG A 1 194 ? 2.631 30.25 8.359 1 98.19 194 ARG A O 1
ATOM 1480 N N . LEU A 1 195 ? 2.932 28.078 8.875 1 97.88 195 LEU A N 1
ATOM 1481 C CA . LEU A 1 195 ? 1.524 27.812 8.594 1 97.88 195 LEU A CA 1
ATOM 1482 C C . LEU A 1 195 ? 0.653 28.203 9.781 1 97.88 195 LEU A C 1
ATOM 1484 O O . LEU A 1 195 ? -0.575 28.109 9.719 1 97.88 195 LEU A O 1
ATOM 1488 N N . GLY A 1 196 ? 1.277 28.672 10.875 1 98.38 196 GLY A N 1
ATOM 1489 C CA . GLY A 1 196 ? 0.509 29.125 12.023 1 98.38 196 GLY A CA 1
ATOM 1490 C C . GLY A 1 196 ? -0.26 28.016 12.711 1 98.38 196 GLY A C 1
ATOM 1491 O O . GLY A 1 196 ? -1.455 28.156 12.977 1 98.38 196 GLY A O 1
ATOM 1492 N N . ALA A 1 197 ? 0.399 26.891 12.953 1 98.69 197 ALA A N 1
ATOM 1493 C CA . ALA A 1 197 ? -0.237 25.734 13.586 1 98.69 197 ALA A CA 1
ATOM 1494 C C . ALA A 1 197 ? -0.825 26.109 14.945 1 98.69 197 ALA A C 1
ATOM 1496 O O . ALA A 1 197 ? -0.192 26.828 15.727 1 98.69 197 ALA A O 1
ATOM 1497 N N . ARG A 1 198 ? -1.972 25.672 15.172 1 98.5 198 ARG A N 1
ATOM 1498 C CA . ARG A 1 198 ? -2.621 25.906 16.469 1 98.5 198 ARG A CA 1
ATOM 1499 C C . ARG A 1 198 ? -1.866 25.203 17.594 1 98.5 198 ARG A C 1
ATOM 1501 O O . ARG A 1 198 ? -1.86 25.688 18.719 1 98.5 198 ARG A O 1
ATOM 1508 N N . GLU A 1 199 ? -1.299 24.141 17.281 1 98.62 199 GLU A N 1
ATOM 1509 C CA . GLU A 1 199 ? -0.453 23.375 18.203 1 98.62 199 GLU A CA 1
ATOM 1510 C C . GLU A 1 199 ? 0.688 22.688 17.453 1 98.62 199 GLU A C 1
ATOM 1512 O O . GLU A 1 199 ? 0.488 22.156 16.359 1 98.62 199 GLU A O 1
ATOM 1517 N N . VAL A 1 200 ? 1.824 22.875 18.047 1 98.88 200 VAL A N 1
ATOM 1518 C CA . VAL A 1 200 ? 3 22.141 17.562 1 98.88 200 VAL A CA 1
ATOM 1519 C C . VAL A 1 200 ? 3.547 21.25 18.672 1 98.88 200 VAL A C 1
ATOM 1521 O O . VAL A 1 200 ? 3.803 21.734 19.797 1 98.88 200 VAL A O 1
ATOM 1524 N N . ILE A 1 201 ? 3.695 19.984 18.391 1 98.94 201 ILE A N 1
ATOM 1525 C CA . ILE A 1 201 ? 4.355 19.109 19.344 1 98.94 201 ILE A CA 1
ATOM 1526 C C . ILE A 1 201 ? 5.637 18.547 18.734 1 98.94 201 ILE A C 1
ATOM 1528 O O . ILE A 1 201 ? 5.746 18.422 17.516 1 98.94 201 ILE A O 1
ATOM 1532 N N . GLU A 1 202 ? 6.586 18.25 19.578 1 98.88 202 GLU A N 1
ATOM 1533 C CA . GLU A 1 202 ? 7.805 17.562 19.156 1 98.88 202 GLU A CA 1
ATOM 1534 C C . GLU A 1 202 ? 7.906 16.172 19.797 1 98.88 202 GLU A C 1
ATOM 1536 O O . GLU A 1 202 ? 7.613 16.016 20.984 1 98.88 202 GLU A O 1
ATOM 1541 N N . LEU A 1 203 ? 8.219 15.227 19.031 1 98.94 203 LEU A N 1
ATOM 1542 C CA . LEU A 1 203 ? 8.461 13.875 19.516 1 98.94 203 LEU A CA 1
ATOM 1543 C C . LEU A 1 203 ? 9.891 13.438 19.219 1 98.94 203 LEU A C 1
ATOM 1545 O O . LEU A 1 203 ? 10.43 13.742 18.156 1 98.94 203 LEU A O 1
ATOM 1549 N N . ASP A 1 204 ? 10.547 12.758 20.203 1 98.94 204 ASP A N 1
ATOM 1550 C CA . ASP A 1 204 ? 11.805 12.07 19.938 1 98.94 204 ASP A CA 1
ATOM 1551 C C . ASP A 1 204 ? 11.57 10.812 19.094 1 98.94 204 ASP A C 1
ATOM 1553 O O . ASP A 1 204 ? 11.5 9.703 19.625 1 98.94 204 ASP A O 1
ATOM 1557 N N . ALA A 1 205 ? 11.469 11.078 17.797 1 98.94 205 ALA A N 1
ATOM 1558 C CA . ALA A 1 205 ? 11.078 10.023 16.875 1 98.94 205 ALA A CA 1
ATOM 1559 C C . ALA A 1 205 ? 11.781 10.18 15.531 1 98.94 205 ALA A C 1
ATOM 1561 O O . ALA A 1 205 ? 12.211 11.281 15.18 1 98.94 205 ALA A O 1
ATOM 1562 N N . SER A 1 206 ? 11.945 9.07 14.859 1 98.94 206 SER A N 1
ATOM 1563 C CA . SER A 1 206 ? 12.367 9.078 13.461 1 98.94 206 SER A CA 1
ATOM 1564 C C . SER A 1 206 ? 11.273 9.641 12.555 1 98.94 206 SER A C 1
ATOM 1566 O O . SER A 1 206 ? 10.312 10.234 13.039 1 98.94 206 SER A O 1
ATOM 1568 N N . HIS A 1 207 ? 11.469 9.555 11.219 1 98.94 207 HIS A N 1
ATOM 1569 C CA . HIS A 1 207 ? 10.484 9.984 10.227 1 98.94 207 HIS A CA 1
ATOM 1570 C C . HIS A 1 207 ? 9.188 9.211 10.359 1 98.94 207 HIS A C 1
ATOM 1572 O O . HIS A 1 207 ? 8.133 9.656 9.891 1 98.94 207 HIS A O 1
ATOM 1578 N N . ALA A 1 208 ? 9.203 8.062 11.031 1 98.94 208 ALA A N 1
ATOM 1579 C CA . ALA A 1 208 ? 8.062 7.156 11.109 1 98.94 208 ALA A CA 1
ATOM 1580 C C . ALA A 1 208 ? 7.379 7.254 12.477 1 98.94 208 ALA A C 1
ATOM 1582 O O . ALA A 1 208 ? 7.02 6.238 13.07 1 98.94 208 ALA A O 1
ATOM 1583 N N . SER A 1 209 ? 7.117 8.445 12.922 1 98.94 209 SER A N 1
ATOM 1584 C CA . SER A 1 209 ? 6.488 8.664 14.219 1 98.94 209 SER A CA 1
ATOM 1585 C C . SER A 1 209 ? 5.098 8.031 14.266 1 98.94 209 SER A C 1
ATOM 1587 O O . SER A 1 209 ? 4.66 7.559 15.312 1 98.94 209 SER A O 1
ATOM 1589 N N . LEU A 1 210 ? 4.352 7.996 13.133 1 98.88 210 LEU A N 1
ATOM 1590 C CA . LEU A 1 210 ? 3.023 7.398 13.078 1 98.88 210 LEU A CA 1
ATOM 1591 C C . LEU A 1 210 ? 3.08 5.918 13.43 1 98.88 210 LEU A C 1
ATOM 1593 O O . LEU A 1 210 ? 2.102 5.355 13.93 1 98.88 210 LEU A O 1
ATOM 1597 N N . ALA A 1 211 ? 4.227 5.32 13.188 1 98.81 211 ALA A N 1
ATOM 1598 C CA . ALA A 1 211 ? 4.398 3.904 13.5 1 98.81 211 ALA A CA 1
ATOM 1599 C C . ALA A 1 211 ? 4.996 3.713 14.891 1 98.81 211 ALA A C 1
ATOM 1601 O O . ALA A 1 211 ? 4.57 2.828 15.641 1 98.81 211 ALA A O 1
ATOM 1602 N N . SER A 1 212 ? 5.934 4.551 15.32 1 98.88 212 SER A N 1
ATOM 1603 C CA . SER A 1 212 ? 6.688 4.328 16.547 1 98.88 212 SER A CA 1
ATOM 1604 C C . SER A 1 212 ? 5.988 4.961 17.75 1 98.88 212 SER A C 1
ATOM 1606 O O . SER A 1 212 ? 6.141 4.5 18.891 1 98.88 212 SER A O 1
ATOM 1608 N N . GLN A 1 213 ? 5.266 6.008 17.531 1 98.88 213 GLN A N 1
ATOM 1609 C CA . GLN A 1 213 ? 4.602 6.719 18.625 1 98.88 213 GLN A CA 1
ATOM 1610 C C . GLN A 1 213 ? 3.156 7.047 18.266 1 98.88 213 GLN A C 1
ATOM 1612 O O . GLN A 1 213 ? 2.744 8.203 18.328 1 98.88 213 GLN A O 1
ATOM 1617 N N . PRO A 1 214 ? 2.381 6.016 18 1 98.88 214 PRO A N 1
ATOM 1618 C CA . PRO A 1 214 ? 1.015 6.223 17.516 1 98.88 214 PRO A CA 1
ATOM 1619 C C . PRO A 1 214 ? 0.121 6.914 18.547 1 98.88 214 PRO A C 1
ATOM 1621 O O . PRO A 1 214 ? -0.784 7.664 18.172 1 98.88 214 PRO A O 1
ATOM 1624 N N . ALA A 1 215 ? 0.315 6.695 19.812 1 98.88 215 ALA A N 1
ATOM 1625 C CA . ALA A 1 215 ? -0.529 7.32 20.828 1 98.88 215 ALA A CA 1
ATOM 1626 C C . ALA A 1 215 ? -0.371 8.836 20.828 1 98.88 215 ALA A C 1
ATOM 1628 O O . ALA A 1 215 ? -1.361 9.57 20.812 1 98.88 215 ALA A O 1
ATOM 1629 N N . ALA A 1 216 ? 0.88 9.297 20.828 1 98.94 216 ALA A N 1
ATOM 1630 C CA . ALA A 1 216 ? 1.138 10.734 20.797 1 98.94 216 ALA A CA 1
ATOM 1631 C C . ALA A 1 216 ? 0.621 11.367 19.516 1 98.94 216 ALA A C 1
ATOM 1633 O O . ALA A 1 216 ? 0.049 12.461 19.531 1 98.94 216 ALA A O 1
ATOM 1634 N N . VAL A 1 217 ? 0.827 10.727 18.406 1 98.94 217 VAL A N 1
ATOM 1635 C CA . VAL A 1 217 ? 0.319 11.195 17.125 1 98.94 217 VAL A CA 1
ATOM 1636 C C . VAL A 1 217 ? -1.205 11.281 17.172 1 98.94 217 VAL A C 1
ATOM 1638 O O . VAL A 1 217 ? -1.789 12.289 16.766 1 98.94 217 VAL A O 1
ATOM 1641 N N . THR A 1 218 ? -1.832 10.25 17.719 1 98.94 218 THR A N 1
ATOM 1642 C CA . THR A 1 218 ? -3.289 10.203 17.781 1 98.94 218 THR A CA 1
ATOM 1643 C C . THR A 1 218 ? -3.816 11.25 18.766 1 98.94 218 THR A C 1
ATOM 1645 O O . THR A 1 218 ? -4.887 11.828 18.547 1 98.94 218 THR A O 1
ATOM 1648 N N . ASP A 1 219 ? -3.057 11.555 19.859 1 98.94 219 ASP A N 1
ATOM 1649 C CA . ASP A 1 219 ? -3.426 12.648 20.734 1 98.94 219 ASP A CA 1
ATOM 1650 C C . ASP A 1 219 ? -3.609 13.953 19.969 1 98.94 219 ASP A C 1
ATOM 1652 O O . ASP A 1 219 ? -4.59 14.664 20.172 1 98.94 219 ASP A O 1
ATOM 1656 N N . LEU A 1 220 ? -2.693 14.219 19.109 1 98.94 220 LEU A N 1
ATOM 1657 C CA . LEU A 1 220 ? -2.738 15.453 18.328 1 98.94 220 LEU A CA 1
ATOM 1658 C C . LEU A 1 220 ? -3.934 15.453 17.375 1 98.94 220 LEU A C 1
ATOM 1660 O O . LEU A 1 220 ? -4.621 16.469 17.25 1 98.94 220 LEU A O 1
ATOM 1664 N N . ILE A 1 221 ? -4.176 14.352 16.672 1 98.94 221 ILE A N 1
ATOM 1665 C CA . ILE A 1 221 ? -5.312 14.227 15.766 1 98.94 221 ILE A CA 1
ATOM 1666 C C . ILE A 1 221 ? -6.613 14.438 16.531 1 98.94 221 ILE A C 1
ATOM 1668 O O . ILE A 1 221 ? -7.512 15.141 16.062 1 98.94 221 ILE A O 1
ATOM 1672 N N . GLU A 1 222 ? -6.688 13.805 17.703 1 98.75 222 GLU A N 1
ATOM 1673 C CA . GLU A 1 222 ? -7.891 13.906 18.516 1 98.75 222 GLU A CA 1
ATOM 1674 C C . GLU A 1 222 ? -8.109 15.336 19 1 98.75 222 GLU A C 1
ATOM 1676 O O . GLU A 1 222 ? -9.25 15.797 19.078 1 98.75 222 GLU A O 1
ATOM 1681 N N . ARG A 1 223 ? -7.059 16.047 19.391 1 98.31 223 ARG A N 1
ATOM 1682 C CA . ARG A 1 223 ? -7.207 17.453 19.781 1 98.31 223 ARG A CA 1
ATOM 1683 C C . ARG A 1 223 ? -7.758 18.281 18.625 1 98.31 223 ARG A C 1
ATOM 1685 O O . ARG A 1 223 ? -8.648 19.109 18.828 1 98.31 223 ARG A O 1
ATOM 1692 N N . ALA A 1 224 ? -7.227 18.047 17.406 1 98.69 224 ALA A N 1
ATOM 1693 C CA . ALA A 1 224 ? -7.77 18.734 16.234 1 98.69 224 ALA A CA 1
ATOM 1694 C C . ALA A 1 224 ? -9.25 18.406 16.047 1 98.69 224 ALA A C 1
ATOM 1696 O O . ALA A 1 224 ? -10.062 19.297 15.812 1 98.69 224 ALA A O 1
ATOM 1697 N N . ALA A 1 225 ? -9.602 17.125 16.156 1 98.5 225 ALA A N 1
ATOM 1698 C CA . ALA A 1 225 ? -10.977 16.672 15.977 1 98.5 225 ALA A CA 1
ATOM 1699 C C . ALA A 1 225 ? -11.914 17.344 16.984 1 98.5 225 ALA A C 1
ATOM 1701 O O . ALA A 1 225 ? -13.023 17.75 16.641 1 98.5 225 ALA A O 1
ATOM 1702 N N . ASN A 1 226 ? -11.461 17.406 18.234 1 97.06 226 ASN A N 1
ATOM 1703 C CA . ASN A 1 226 ? -12.273 17.969 19.297 1 97.06 226 ASN A CA 1
ATOM 1704 C C . ASN A 1 226 ? -12.516 19.453 19.094 1 97.06 226 ASN A C 1
ATOM 1706 O O . ASN A 1 226 ? -13.531 20 19.547 1 97.06 226 ASN A O 1
ATOM 1710 N N . GLU A 1 227 ? -11.633 20.078 18.484 1 95.56 227 GLU A N 1
ATOM 1711 C CA . GLU A 1 227 ? -11.75 21.516 18.281 1 95.56 227 GLU A CA 1
ATOM 1712 C C . GLU A 1 227 ? -12.703 21.844 17.141 1 95.56 227 GLU A C 1
ATOM 1714 O O . GLU A 1 227 ? -13.273 22.938 17.078 1 95.56 227 GLU A O 1
ATOM 1719 N N . VAL A 1 228 ? -12.867 20.891 16.203 1 89.12 228 VAL A N 1
ATOM 1720 C CA . VAL A 1 228 ? -13.625 21.25 15 1 89.12 228 VAL A CA 1
ATOM 1721 C C . VAL A 1 228 ? -14.953 20.484 14.992 1 89.12 228 VAL A C 1
ATOM 1723 O O . VAL A 1 228 ? -15.719 20.578 14.023 1 89.12 228 VAL A O 1
ATOM 1726 N N . SER A 1 229 ? -15.195 19.672 15.977 1 81.19 229 SER A N 1
ATOM 1727 C CA . SER A 1 229 ? -16.484 19 16.125 1 81.19 229 SER A CA 1
ATOM 1728 C C . SER A 1 229 ? -17.562 19.984 16.594 1 81.19 229 SER A C 1
ATOM 1730 O O . SER A 1 229 ? -17.266 20.953 17.281 1 81.19 229 SER A O 1
ATOM 1732 N N . MET B 1 1 ? 24.141 -22.844 -4.812 1 55.53 1 MET B N 1
ATOM 1733 C CA . MET B 1 1 ? 23.781 -21.828 -5.805 1 55.53 1 MET B CA 1
ATOM 1734 C C . MET B 1 1 ? 22.984 -20.703 -5.164 1 55.53 1 MET B C 1
ATOM 1736 O O . MET B 1 1 ? 22.328 -20.906 -4.145 1 55.53 1 MET B O 1
ATOM 1740 N N . SER B 1 2 ? 23.141 -19.359 -5.562 1 81 2 SER B N 1
ATOM 1741 C CA . SER B 1 2 ? 22.484 -18.219 -4.93 1 81 2 SER B CA 1
ATOM 1742 C C . SER B 1 2 ? 20.969 -18.281 -5.133 1 81 2 SER B C 1
ATOM 1744 O O . SER B 1 2 ? 20.5 -18.766 -6.168 1 81 2 SER B O 1
ATOM 1746 N N . LYS B 1 3 ? 20.203 -18.141 -4.094 1 93.69 3 LYS B N 1
ATOM 1747 C CA . LYS B 1 3 ? 18.75 -18.141 -4.188 1 93.69 3 LYS B CA 1
ATOM 1748 C C . LYS B 1 3 ? 18.25 -17.094 -5.172 1 93.69 3 LYS B C 1
ATOM 1750 O O . LYS B 1 3 ? 18.812 -15.992 -5.246 1 93.69 3 LYS B O 1
ATOM 1755 N N . PRO B 1 4 ? 17.344 -17.516 -6.016 1 97.69 4 PRO B N 1
ATOM 1756 C CA . PRO B 1 4 ? 16.797 -16.516 -6.941 1 97.69 4 PRO B CA 1
ATOM 1757 C C . PRO B 1 4 ? 16.156 -15.336 -6.227 1 97.69 4 PRO B C 1
ATOM 1759 O O . PRO B 1 4 ? 15.859 -15.414 -5.031 1 97.69 4 PRO B O 1
ATOM 1762 N N . SER B 1 5 ? 16.016 -14.258 -6.965 1 98.31 5 SER B N 1
ATOM 1763 C CA . SER B 1 5 ? 15.219 -13.141 -6.469 1 98.31 5 SER B CA 1
ATOM 1764 C C . SER B 1 5 ? 13.75 -13.516 -6.371 1 98.31 5 SER B C 1
ATOM 1766 O O . SER B 1 5 ? 13.242 -14.297 -7.188 1 98.31 5 SER B O 1
ATOM 1768 N N . VAL B 1 6 ? 13.086 -13.055 -5.371 1 98.94 6 VAL B N 1
ATOM 1769 C CA . VAL B 1 6 ? 11.648 -13.219 -5.238 1 98.94 6 VAL B CA 1
ATOM 1770 C C . VAL B 1 6 ? 10.945 -11.883 -5.461 1 98.94 6 VAL B C 1
ATOM 1772 O O . VAL B 1 6 ? 11.289 -10.883 -4.824 1 98.94 6 VAL B O 1
ATOM 1775 N N . VAL B 1 7 ? 10.039 -11.812 -6.398 1 98.94 7 VAL B N 1
ATOM 1776 C CA . VAL B 1 7 ? 9.203 -10.641 -6.637 1 98.94 7 VAL B CA 1
ATOM 1777 C C . VAL B 1 7 ? 7.754 -10.953 -6.266 1 98.94 7 VAL B C 1
ATOM 1779 O O . VAL B 1 7 ? 7.141 -11.852 -6.844 1 98.94 7 VAL B O 1
ATOM 1782 N N . LEU B 1 8 ? 7.25 -10.211 -5.312 1 99 8 LEU B N 1
ATOM 1783 C CA . LEU B 1 8 ? 5.918 -10.414 -4.75 1 99 8 LEU B CA 1
ATOM 1784 C C . LEU B 1 8 ? 4.922 -9.414 -5.336 1 99 8 LEU B C 1
ATOM 1786 O O . LEU B 1 8 ? 5.164 -8.203 -5.312 1 99 8 LEU B O 1
ATOM 1790 N N . VAL B 1 9 ? 3.816 -9.93 -5.883 1 99 9 VAL B N 1
ATOM 1791 C CA . VAL B 1 9 ? 2.816 -9.117 -6.566 1 99 9 VAL B CA 1
ATOM 1792 C C . VAL B 1 9 ? 1.47 -9.25 -5.859 1 99 9 VAL B C 1
ATOM 1794 O O . VAL B 1 9 ? 0.935 -10.359 -5.734 1 99 9 VAL B O 1
ATOM 1797 N N . HIS B 1 10 ? 0.918 -8.133 -5.402 1 98.94 10 HIS B N 1
ATOM 1798 C CA . HIS B 1 10 ? -0.307 -8.125 -4.613 1 98.94 10 HIS B CA 1
ATOM 1799 C C . HIS B 1 10 ? -1.54 -8.07 -5.508 1 98.94 10 HIS B C 1
ATOM 1801 O O . HIS B 1 10 ? -1.427 -7.859 -6.715 1 98.94 10 HIS B O 1
ATOM 1807 N N . GLY B 1 11 ? -2.711 -8.344 -4.961 1 98.75 11 GLY B N 1
ATOM 1808 C CA . GLY B 1 11 ? -3.988 -8.281 -5.652 1 98.75 11 GLY B CA 1
ATOM 1809 C C . GLY B 1 11 ? -4.809 -7.059 -5.281 1 98.75 11 GLY B C 1
ATOM 1810 O O . GLY B 1 11 ? -4.254 -6.031 -4.887 1 98.75 11 GLY B O 1
ATOM 1811 N N . PHE B 1 12 ? -6.113 -7.141 -5.586 1 98.69 12 PHE B N 1
ATOM 1812 C CA . PHE B 1 12 ? -7.051 -6.086 -5.219 1 98.69 12 PHE B CA 1
ATOM 1813 C C . PHE B 1 12 ? -7.168 -5.969 -3.703 1 98.69 12 PHE B C 1
ATOM 1815 O O . PHE B 1 12 ? -7.031 -6.961 -2.986 1 98.69 12 PHE B O 1
ATOM 1822 N N . TRP B 1 13 ? -7.422 -4.703 -3.186 1 98.69 13 TRP B N 1
ATOM 1823 C CA . TRP B 1 13 ? -7.801 -4.324 -1.828 1 98.69 13 TRP B CA 1
ATOM 1824 C C . TRP B 1 13 ? -6.656 -4.582 -0.854 1 98.69 13 TRP B C 1
ATOM 1826 O O . TRP B 1 13 ? -6.871 -4.668 0.357 1 98.69 13 TRP B O 1
ATOM 1836 N N . GLY B 1 14 ? -5.504 -4.84 -1.387 1 96.38 14 GLY B N 1
ATOM 1837 C CA . GLY B 1 14 ? -4.277 -4.949 -0.611 1 96.38 14 GLY B CA 1
ATOM 1838 C C . GLY B 1 14 ? -3.143 -4.113 -1.172 1 96.38 14 GLY B C 1
ATOM 1839 O O . GLY B 1 14 ? -3.377 -3.098 -1.829 1 96.38 14 GLY B O 1
ATOM 1840 N N . GLY B 1 15 ? -1.979 -4.359 -0.817 1 97.69 15 GLY B N 1
ATOM 1841 C CA . GLY B 1 15 ? -0.722 -3.779 -1.265 1 97.69 15 GLY B CA 1
ATOM 1842 C C . GLY B 1 15 ? 0.482 -4.645 -0.946 1 97.69 15 GLY B C 1
ATOM 1843 O O . GLY B 1 15 ? 0.333 -5.777 -0.482 1 97.69 15 GLY B O 1
ATOM 1844 N N . ALA B 1 16 ? 1.558 -4.09 -1.277 1 98.75 16 ALA B N 1
ATOM 1845 C CA . ALA B 1 16 ? 2.797 -4.824 -1.031 1 98.75 16 ALA B CA 1
ATOM 1846 C C . ALA B 1 16 ? 2.914 -5.223 0.436 1 98.75 16 ALA B C 1
ATOM 1848 O O . ALA B 1 16 ? 3.455 -6.285 0.755 1 98.75 16 ALA B O 1
ATOM 1849 N N . ALA B 1 17 ? 2.309 -4.492 1.292 1 98.25 17 ALA B N 1
ATOM 1850 C CA . ALA B 1 17 ? 2.445 -4.711 2.73 1 98.25 17 ALA B CA 1
ATOM 1851 C C . ALA B 1 17 ? 1.717 -5.98 3.162 1 98.25 17 ALA B C 1
ATOM 1853 O O . ALA B 1 17 ? 1.976 -6.516 4.242 1 98.25 17 ALA B O 1
ATOM 1854 N N . HIS B 1 18 ? 0.798 -6.48 2.342 1 98.62 18 HIS B N 1
ATOM 1855 C CA . HIS B 1 18 ? 0.095 -7.711 2.684 1 98.62 18 HIS B CA 1
ATOM 1856 C C . HIS B 1 18 ? 1.052 -8.898 2.721 1 98.62 18 HIS B C 1
ATOM 1858 O O . HIS B 1 18 ? 0.738 -9.938 3.309 1 98.62 18 HIS B O 1
ATOM 1864 N N . TRP B 1 19 ? 2.24 -8.734 2.152 1 98.94 19 TRP B N 1
ATOM 1865 C CA . TRP B 1 19 ? 3.215 -9.82 2.08 1 98.94 19 TRP B CA 1
ATOM 1866 C C . TRP B 1 19 ? 4.121 -9.82 3.309 1 98.94 19 TRP B C 1
ATOM 1868 O O . TRP B 1 19 ? 5.059 -10.609 3.395 1 98.94 19 TRP B O 1
ATOM 1878 N N . ALA B 1 20 ? 3.867 -8.992 4.32 1 98.81 20 ALA B N 1
ATOM 1879 C CA . ALA B 1 20 ? 4.785 -8.719 5.426 1 98.81 20 ALA B CA 1
ATOM 1880 C C . ALA B 1 20 ? 5.258 -10.016 6.078 1 98.81 20 ALA B C 1
ATOM 1882 O O . ALA B 1 20 ? 6.461 -10.234 6.234 1 98.81 20 ALA B O 1
ATOM 1883 N N . ASN B 1 21 ? 4.336 -10.906 6.426 1 98.88 21 ASN B N 1
ATOM 1884 C CA . ASN B 1 21 ? 4.703 -12.133 7.129 1 98.88 21 ASN B CA 1
ATOM 1885 C C . ASN B 1 21 ? 5.508 -13.07 6.234 1 98.88 21 ASN B C 1
ATOM 1887 O O . ASN B 1 21 ? 6.438 -13.734 6.703 1 98.88 21 ASN B O 1
ATOM 1891 N N . VAL B 1 22 ? 5.168 -13.125 4.953 1 98.94 22 VAL B N 1
ATOM 1892 C CA . VAL B 1 22 ? 5.91 -13.953 4.004 1 98.94 22 VAL B CA 1
ATOM 1893 C C . VAL B 1 22 ? 7.32 -13.391 3.828 1 98.94 22 VAL B C 1
ATOM 1895 O O . VAL B 1 22 ? 8.289 -14.148 3.764 1 98.94 22 VAL B O 1
ATOM 1898 N N . ILE B 1 23 ? 7.461 -12.055 3.742 1 98.94 23 ILE B N 1
ATOM 1899 C CA . ILE B 1 23 ? 8.75 -11.398 3.594 1 98.94 23 ILE B CA 1
ATOM 1900 C C . ILE B 1 23 ? 9.672 -11.789 4.754 1 98.94 23 ILE B C 1
ATOM 1902 O O . ILE B 1 23 ? 10.828 -12.141 4.543 1 98.94 23 ILE B O 1
ATOM 1906 N N . LEU B 1 24 ? 9.141 -11.758 5.961 1 98.88 24 LEU B N 1
ATOM 1907 C CA . LEU B 1 24 ? 9.938 -12.102 7.133 1 98.88 24 LEU B CA 1
ATOM 1908 C C . LEU B 1 24 ? 10.328 -13.57 7.117 1 98.88 24 LEU B C 1
ATOM 1910 O O . LEU B 1 24 ? 11.453 -13.93 7.48 1 98.88 24 LEU B O 1
ATOM 1914 N N . GLU B 1 25 ? 9.367 -14.461 6.691 1 98.88 25 GLU B N 1
ATOM 1915 C CA . GLU B 1 25 ? 9.68 -15.883 6.594 1 98.88 25 GLU B CA 1
ATOM 1916 C C . GLU B 1 25 ? 10.75 -16.141 5.539 1 98.88 25 GLU B C 1
ATOM 1918 O O . GLU B 1 25 ? 11.656 -16.953 5.75 1 98.88 25 GLU B O 1
ATOM 1923 N N . LEU B 1 26 ? 10.664 -15.453 4.383 1 98.88 26 LEU B N 1
ATOM 1924 C CA . LEU B 1 26 ? 11.68 -15.57 3.344 1 98.88 26 LEU B CA 1
ATOM 1925 C C . LEU B 1 26 ? 13.047 -15.156 3.875 1 98.88 26 LEU B C 1
ATOM 1927 O O . LEU B 1 26 ? 14.039 -15.852 3.664 1 98.88 26 LEU B O 1
ATOM 1931 N N . LYS B 1 27 ? 13.055 -13.992 4.578 1 98.44 27 LYS B N 1
ATOM 1932 C CA . LYS B 1 27 ? 14.297 -13.508 5.176 1 98.44 27 LYS B CA 1
ATOM 1933 C C . LYS B 1 27 ? 14.898 -14.547 6.109 1 98.44 27 LYS B C 1
ATOM 1935 O O . LYS B 1 27 ? 16.094 -14.844 6.027 1 98.44 27 LYS B O 1
ATOM 1940 N N . LYS B 1 28 ? 14.102 -15.094 6.957 1 98.12 28 LYS B N 1
ATOM 1941 C CA . LYS B 1 28 ? 14.531 -16.109 7.922 1 98.12 28 LYS B CA 1
ATOM 1942 C C . LYS B 1 28 ? 15.133 -17.312 7.215 1 98.12 28 LYS B C 1
ATOM 1944 O O . LYS B 1 28 ? 16.047 -17.953 7.742 1 98.12 28 LYS B O 1
ATOM 1949 N N . ARG B 1 29 ? 14.695 -17.562 6.043 1 97.94 29 ARG B N 1
ATOM 1950 C CA . ARG B 1 29 ? 15.102 -18.75 5.305 1 97.94 29 ARG B CA 1
ATOM 1951 C C . ARG B 1 29 ? 16.266 -18.438 4.367 1 97.94 29 ARG B C 1
ATOM 1953 O O . ARG B 1 29 ? 16.641 -19.266 3.531 1 97.94 29 ARG B O 1
ATOM 1960 N N . GLY B 1 30 ? 16.734 -17.281 4.371 1 97.38 30 GLY B N 1
ATOM 1961 C CA . GLY B 1 30 ? 17.984 -16.969 3.699 1 97.38 30 GLY B CA 1
ATOM 1962 C C . GLY B 1 30 ? 17.797 -16.297 2.35 1 97.38 30 GLY B C 1
ATOM 1963 O O . GLY B 1 30 ? 18.75 -16.156 1.577 1 97.38 30 GLY B O 1
ATOM 1964 N N . PHE B 1 31 ? 16.594 -15.953 2.01 1 98 31 PHE B N 1
ATOM 1965 C CA . PHE B 1 31 ? 16.391 -15.133 0.818 1 98 31 PHE B CA 1
ATOM 1966 C C . PHE B 1 31 ? 16.859 -13.703 1.062 1 98 31 PHE B C 1
ATOM 1968 O O . PHE B 1 31 ? 16.391 -13.047 2 1 98 31 PHE B O 1
ATOM 1975 N N . ASP B 1 32 ? 17.719 -13.156 0.256 1 94.62 32 ASP B N 1
ATOM 1976 C CA . ASP B 1 32 ? 18.312 -11.844 0.526 1 94.62 32 ASP B CA 1
ATOM 1977 C C . ASP B 1 32 ? 17.922 -10.836 -0.557 1 94.62 32 ASP B C 1
ATOM 1979 O O . ASP B 1 32 ? 18.266 -9.656 -0.456 1 94.62 32 ASP B O 1
ATOM 1983 N N . ASP B 1 33 ? 17.312 -11.305 -1.636 1 97.81 33 ASP B N 1
ATOM 1984 C CA . ASP B 1 33 ? 16.859 -10.438 -2.717 1 97.81 33 ASP B CA 1
ATOM 1985 C C . ASP B 1 33 ? 15.344 -10.539 -2.898 1 97.81 33 ASP B C 1
ATOM 1987 O O . ASP B 1 33 ? 14.859 -11.32 -3.727 1 97.81 33 ASP B O 1
ATOM 1991 N N . ILE B 1 34 ? 14.625 -9.82 -2.107 1 98.75 34 ILE B N 1
ATOM 1992 C CA . ILE B 1 34 ? 13.164 -9.844 -2.057 1 98.75 34 ILE B CA 1
ATOM 1993 C C . ILE B 1 34 ? 12.617 -8.477 -2.48 1 98.75 34 ILE B C 1
ATOM 1995 O O . ILE B 1 34 ? 13.062 -7.441 -1.981 1 98.75 34 ILE B O 1
ATOM 1999 N N . HIS B 1 35 ? 11.727 -8.477 -3.4 1 98.75 35 HIS B N 1
ATOM 2000 C CA . HIS B 1 35 ? 11.047 -7.281 -3.887 1 98.75 35 HIS B CA 1
ATOM 2001 C C . HIS B 1 35 ? 9.531 -7.438 -3.826 1 98.75 35 HIS B C 1
ATOM 2003 O O . HIS B 1 35 ? 9.016 -8.555 -3.936 1 98.75 35 HIS B O 1
ATOM 2009 N N . ALA B 1 36 ? 8.852 -6.402 -3.607 1 98.88 36 ALA B N 1
ATOM 2010 C CA . ALA B 1 36 ? 7.391 -6.352 -3.66 1 98.88 36 ALA B CA 1
ATOM 2011 C C . ALA B 1 36 ? 6.91 -5.184 -4.512 1 98.88 36 ALA B C 1
ATOM 2013 O O . ALA B 1 36 ? 7.27 -4.031 -4.254 1 98.88 36 ALA B O 1
ATOM 2014 N N . VAL B 1 37 ? 6.145 -5.438 -5.473 1 98.69 37 VAL B N 1
ATOM 2015 C CA . VAL B 1 37 ? 5.648 -4.41 -6.383 1 98.69 37 VAL B CA 1
ATOM 2016 C C . VAL B 1 37 ? 4.445 -3.707 -5.766 1 98.69 37 VAL B C 1
ATOM 2018 O O . VAL B 1 37 ? 3.605 -4.348 -5.125 1 98.69 37 VAL B O 1
ATOM 2021 N N . GLU B 1 38 ? 4.363 -2.439 -5.848 1 98.5 38 GLU B N 1
ATOM 2022 C CA . GLU B 1 38 ? 3.133 -1.699 -5.578 1 98.5 38 GLU B CA 1
ATOM 2023 C C . GLU B 1 38 ? 2.436 -1.295 -6.875 1 98.5 38 GLU B C 1
ATOM 2025 O O . GLU B 1 38 ? 2.773 -0.272 -7.473 1 98.5 38 GLU B O 1
ATOM 2030 N N . ASN B 1 39 ? 1.448 -2.043 -7.258 1 98.62 39 ASN B N 1
ATOM 2031 C CA . ASN B 1 39 ? 0.756 -1.854 -8.531 1 98.62 39 ASN B CA 1
ATOM 2032 C C . ASN B 1 39 ? -0.296 -0.753 -8.438 1 98.62 39 ASN B C 1
ATOM 2034 O O . ASN B 1 39 ? -0.956 -0.604 -7.406 1 98.62 39 ASN B O 1
ATOM 2038 N N . PRO B 1 40 ? -0.543 -0.038 -9.531 1 98.56 40 PRO B N 1
ATOM 2039 C CA . PRO B 1 40 ? -1.504 1.067 -9.484 1 98.56 40 PRO B CA 1
ATOM 2040 C C . PRO B 1 40 ? -2.953 0.587 -9.438 1 98.56 40 PRO B C 1
ATOM 2042 O O . PRO B 1 40 ? -3.836 1.319 -8.984 1 98.56 40 PRO B O 1
ATOM 2045 N N . LEU B 1 41 ? -3.27 -0.601 -10 1 98.75 41 LEU B N 1
ATOM 2046 C CA . LEU B 1 41 ? -4.602 -1.193 -10.039 1 98.75 41 LEU B CA 1
ATOM 2047 C C . LEU B 1 41 ? -5.551 -0.342 -10.883 1 98.75 41 LEU B C 1
ATOM 2049 O O . LEU B 1 41 ? -6.73 -0.211 -10.547 1 98.75 41 LEU B O 1
ATOM 2053 N N . THR B 1 42 ? -5.039 0.271 -11.938 1 98.62 42 THR B N 1
ATOM 2054 C CA . THR B 1 42 ? -5.852 1.072 -12.852 1 98.62 42 THR B CA 1
ATOM 2055 C C . THR B 1 42 ? -6.215 0.271 -14.094 1 98.62 42 THR B C 1
ATOM 2057 O O . THR B 1 42 ? -7.219 0.558 -14.75 1 98.62 42 THR B O 1
ATOM 2060 N N . SER B 1 43 ? -5.387 -0.656 -14.469 1 98.81 43 SER B N 1
ATOM 2061 C CA . SER B 1 43 ? -5.609 -1.627 -15.531 1 98.81 43 SER B CA 1
ATOM 2062 C C . SER B 1 43 ? -4.621 -2.787 -15.445 1 98.81 43 SER B C 1
ATOM 2064 O O . SER B 1 43 ? -3.555 -2.654 -14.844 1 98.81 43 SER B O 1
ATOM 2066 N N . LEU B 1 44 ? -4.98 -3.896 -16.047 1 98.88 44 LEU B N 1
ATOM 2067 C CA . LEU B 1 44 ? -4.051 -5.02 -16.109 1 98.88 44 LEU B CA 1
ATOM 2068 C C . LEU B 1 44 ? -2.779 -4.629 -16.859 1 98.88 44 LEU B C 1
ATOM 2070 O O . LEU B 1 44 ? -1.679 -5.023 -16.469 1 98.88 44 LEU B O 1
ATOM 2074 N N . ALA B 1 45 ? -2.918 -3.842 -17.938 1 98.88 45 ALA B N 1
ATOM 2075 C CA . ALA B 1 45 ? -1.764 -3.393 -18.719 1 98.88 45 ALA B CA 1
ATOM 2076 C C . ALA B 1 45 ? -0.809 -2.576 -17.844 1 98.88 45 ALA B C 1
ATOM 2078 O O . ALA B 1 45 ? 0.405 -2.789 -17.875 1 98.88 45 ALA B O 1
ATOM 2079 N N . ASP B 1 46 ? -1.328 -1.604 -17.047 1 98.81 46 ASP B N 1
ATOM 2080 C CA . ASP B 1 46 ? -0.512 -0.775 -16.172 1 98.81 46 ASP B CA 1
ATOM 2081 C C . ASP B 1 46 ? 0.17 -1.621 -15.094 1 98.81 46 ASP B C 1
ATOM 2083 O O . ASP B 1 46 ? 1.344 -1.41 -14.781 1 98.81 46 ASP B O 1
ATOM 2087 N N . ASP B 1 47 ? -0.591 -2.537 -14.539 1 98.88 47 ASP B N 1
ATOM 2088 C CA . ASP B 1 47 ? -0.062 -3.389 -13.484 1 98.88 47 ASP B CA 1
ATOM 2089 C C . ASP B 1 47 ? 1.042 -4.301 -14.008 1 98.88 47 ASP B C 1
ATOM 2091 O O . ASP B 1 47 ? 2.084 -4.457 -13.367 1 98.88 47 ASP B O 1
ATOM 2095 N N . ALA B 1 48 ? 0.81 -4.902 -15.164 1 98.94 48 ALA B N 1
ATOM 2096 C CA . ALA B 1 48 ? 1.828 -5.746 -15.789 1 98.94 48 ALA B CA 1
ATOM 2097 C C . ALA B 1 48 ? 3.07 -4.934 -16.141 1 98.94 48 ALA B C 1
ATOM 2099 O O . ALA B 1 48 ? 4.195 -5.391 -15.945 1 98.94 48 ALA B O 1
ATOM 2100 N N . ALA B 1 49 ? 2.844 -3.752 -16.688 1 98.81 49 ALA B N 1
ATOM 2101 C CA . ALA B 1 49 ? 3.965 -2.891 -17.062 1 98.81 49 ALA B CA 1
ATOM 2102 C C . ALA B 1 49 ? 4.809 -2.543 -15.836 1 98.81 49 ALA B C 1
ATOM 2104 O O . ALA B 1 49 ? 6.039 -2.613 -15.883 1 98.81 49 ALA B O 1
ATOM 2105 N N . ARG B 1 50 ? 4.188 -2.176 -14.773 1 98.75 50 ARG B N 1
ATOM 2106 C CA . ARG B 1 50 ? 4.91 -1.84 -13.547 1 98.75 50 ARG B CA 1
ATOM 2107 C C . ARG B 1 50 ? 5.703 -3.037 -13.031 1 98.75 50 ARG B C 1
ATOM 2109 O O . ARG B 1 50 ? 6.859 -2.895 -12.625 1 98.75 50 ARG B O 1
ATOM 2116 N N . THR B 1 51 ? 5.086 -4.172 -13.016 1 98.94 51 THR B N 1
ATOM 2117 C CA . THR B 1 51 ? 5.738 -5.402 -12.586 1 98.94 51 THR B CA 1
ATOM 2118 C C . THR B 1 51 ? 6.945 -5.707 -13.469 1 98.94 51 THR B C 1
ATOM 2120 O O . THR B 1 51 ? 8.031 -6.02 -12.961 1 98.94 51 THR B O 1
ATOM 2123 N N . ARG B 1 52 ? 6.832 -5.562 -14.797 1 98.88 52 ARG B N 1
ATOM 2124 C CA . ARG B 1 52 ? 7.93 -5.82 -15.719 1 98.88 52 ARG B CA 1
ATOM 2125 C C . ARG B 1 52 ? 9.086 -4.859 -15.477 1 98.88 52 ARG B C 1
ATOM 2127 O O . ARG B 1 52 ? 10.258 -5.246 -15.578 1 98.88 52 ARG B O 1
ATOM 2134 N N . GLN B 1 53 ? 8.773 -3.627 -15.203 1 98.75 53 GLN B N 1
ATOM 2135 C CA . GLN B 1 53 ? 9.82 -2.654 -14.906 1 98.75 53 GLN B CA 1
ATOM 2136 C C . GLN B 1 53 ? 10.703 -3.133 -13.758 1 98.75 53 GLN B C 1
ATOM 2138 O O . GLN B 1 53 ? 11.938 -3.057 -13.844 1 98.75 53 GLN B O 1
ATOM 2143 N N . MET B 1 54 ? 10.086 -3.674 -12.703 1 98.5 54 MET B N 1
ATOM 2144 C CA . MET B 1 54 ? 10.852 -4.152 -11.562 1 98.5 54 MET B CA 1
ATOM 2145 C C . MET B 1 54 ? 11.656 -5.398 -11.922 1 98.5 54 MET B C 1
ATOM 2147 O O . MET B 1 54 ? 12.836 -5.504 -11.578 1 98.5 54 MET B O 1
ATOM 2151 N N . ILE B 1 55 ? 11.062 -6.297 -12.617 1 98.81 55 ILE B N 1
ATOM 2152 C CA . ILE B 1 55 ? 11.719 -7.547 -12.984 1 98.81 55 ILE B CA 1
ATOM 2153 C C . ILE B 1 55 ? 12.945 -7.25 -13.844 1 98.81 55 ILE B C 1
ATOM 2155 O O . ILE B 1 55 ? 13.992 -7.871 -13.672 1 98.81 55 ILE B O 1
ATOM 2159 N N . LYS B 1 56 ? 12.844 -6.309 -14.727 1 98.62 56 LYS B N 1
ATOM 2160 C CA . LYS B 1 56 ? 13.906 -5.988 -15.68 1 98.62 56 LYS B CA 1
ATOM 2161 C C . LYS B 1 56 ? 15.125 -5.41 -14.969 1 98.62 56 LYS B C 1
ATOM 2163 O O . LYS B 1 56 ? 16.219 -5.371 -15.539 1 98.62 56 LYS B O 1
ATOM 2168 N N . GLN B 1 57 ? 14.945 -4.984 -13.781 1 97.75 57 GLN B N 1
ATOM 2169 C CA . GLN B 1 57 ? 16.062 -4.406 -13.031 1 97.75 57 GLN B CA 1
ATOM 2170 C C . GLN B 1 57 ? 16.812 -5.477 -12.258 1 97.75 57 GLN B C 1
ATOM 2172 O O . GLN B 1 57 ? 17.797 -5.184 -11.586 1 97.75 57 GLN B O 1
ATOM 2177 N N . ILE B 1 58 ? 16.359 -6.719 -12.383 1 97.56 58 ILE B N 1
ATOM 2178 C CA . ILE B 1 58 ? 16.969 -7.84 -11.664 1 97.56 58 ILE B CA 1
ATOM 2179 C C . ILE B 1 58 ? 17.812 -8.664 -12.633 1 97.56 58 ILE B C 1
ATOM 2181 O O . ILE B 1 58 ? 17.328 -9.141 -13.656 1 97.56 58 ILE B O 1
ATOM 2185 N N . ASP B 1 59 ? 19.141 -8.906 -12.484 1 93.38 59 ASP B N 1
ATOM 2186 C CA . ASP B 1 59 ? 20.047 -9.617 -13.383 1 93.38 59 ASP B CA 1
ATOM 2187 C C . ASP B 1 59 ? 19.859 -11.125 -13.273 1 93.38 59 ASP B C 1
ATOM 2189 O O . ASP B 1 59 ? 19.906 -11.836 -14.273 1 93.38 59 ASP B O 1
ATOM 2193 N N . GLY B 1 60 ? 19.406 -11.727 -12.242 1 95.69 60 GLY B N 1
ATOM 2194 C CA . GLY B 1 60 ? 19.297 -13.156 -11.992 1 95.69 60 GLY B CA 1
ATOM 2195 C C . GLY B 1 60 ? 17.875 -13.68 -12.094 1 95.69 60 GLY B C 1
ATOM 2196 O O . GLY B 1 60 ? 16.969 -12.953 -12.5 1 95.69 60 GLY B O 1
ATOM 2197 N N . PRO B 1 61 ? 17.812 -15 -11.961 1 98.06 61 PRO B N 1
ATOM 2198 C CA . PRO B 1 61 ? 16.484 -15.617 -12.047 1 98.06 61 PRO B CA 1
ATOM 2199 C C . PRO B 1 61 ? 15.516 -15.07 -11 1 98.06 61 PRO B C 1
ATOM 2201 O O . PRO B 1 61 ? 15.914 -14.758 -9.883 1 98.06 61 PRO B O 1
ATOM 2204 N N . VAL B 1 62 ? 14.273 -14.977 -11.461 1 98.69 62 VAL B N 1
ATOM 2205 C CA . VAL B 1 62 ? 13.211 -14.438 -10.617 1 98.69 62 VAL B CA 1
ATOM 2206 C C . VAL B 1 62 ? 12.141 -15.5 -10.383 1 98.69 62 VAL B C 1
ATOM 2208 O O . VAL B 1 62 ? 11.688 -16.156 -11.328 1 98.69 62 VAL B O 1
ATOM 2211 N N . VAL B 1 63 ? 11.797 -15.75 -9.141 1 98.94 63 VAL B N 1
ATOM 2212 C CA . VAL B 1 63 ? 10.539 -16.391 -8.781 1 98.94 63 VAL B CA 1
ATOM 2213 C C . VAL B 1 63 ? 9.453 -15.328 -8.602 1 98.94 63 VAL B C 1
ATOM 2215 O O . VAL B 1 63 ? 9.539 -14.484 -7.707 1 98.94 63 VAL B O 1
ATOM 2218 N N . LEU B 1 64 ? 8.516 -15.359 -9.484 1 98.94 64 LEU B N 1
ATOM 2219 C CA . LEU B 1 64 ? 7.434 -14.375 -9.508 1 98.94 64 LEU B CA 1
ATOM 2220 C C . LEU B 1 64 ? 6.195 -14.914 -8.805 1 98.94 64 LEU B C 1
ATOM 2222 O O . LEU B 1 64 ? 5.652 -15.945 -9.195 1 98.94 64 LEU B O 1
ATOM 2226 N N . VAL B 1 65 ? 5.762 -14.25 -7.727 1 99 65 VAL B N 1
ATOM 2227 C CA . VAL B 1 65 ? 4.703 -14.742 -6.848 1 99 65 VAL B CA 1
ATOM 2228 C C . VAL B 1 65 ? 3.512 -13.789 -6.887 1 99 65 VAL B C 1
ATOM 2230 O O . VAL B 1 65 ? 3.662 -12.594 -6.652 1 99 65 VAL B O 1
ATOM 2233 N N . GLY B 1 66 ? 2.34 -14.273 -7.188 1 99 66 GLY B N 1
ATOM 2234 C CA . GLY B 1 66 ? 1.145 -13.453 -7.262 1 99 66 GLY B CA 1
ATOM 2235 C C . GLY B 1 66 ? 0.045 -13.906 -6.32 1 99 66 GLY B C 1
ATOM 2236 O O . GLY B 1 66 ? -0.268 -15.102 -6.258 1 99 66 GLY B O 1
ATOM 2237 N N . HIS B 1 67 ? -0.511 -13.008 -5.574 1 99 67 HIS B N 1
ATOM 2238 C CA . HIS B 1 67 ? -1.674 -13.25 -4.727 1 99 67 HIS B CA 1
ATOM 2239 C C . HIS B 1 67 ? -2.941 -12.68 -5.355 1 99 67 HIS B C 1
ATOM 2241 O O . HIS B 1 67 ? -2.947 -11.547 -5.836 1 99 67 HIS B O 1
ATOM 2247 N N . SER B 1 68 ? -4.066 -13.516 -5.305 1 98.88 68 SER B N 1
ATOM 2248 C CA . SER B 1 68 ? -5.363 -13.008 -5.746 1 98.88 68 SER B CA 1
ATOM 2249 C C . SER B 1 68 ? -5.285 -12.453 -7.164 1 98.88 68 SER B C 1
ATOM 2251 O O . SER B 1 68 ? -4.852 -13.148 -8.086 1 98.88 68 SER B O 1
ATOM 2253 N N . TYR B 1 69 ? -5.734 -11.258 -7.449 1 98.94 69 TYR B N 1
ATOM 2254 C CA . TYR B 1 69 ? -5.609 -10.578 -8.734 1 98.94 69 TYR B CA 1
ATOM 2255 C C . TYR B 1 69 ? -4.148 -10.516 -9.18 1 98.94 69 TYR B C 1
ATOM 2257 O O . TYR B 1 69 ? -3.857 -10.5 -10.375 1 98.94 69 TYR B O 1
ATOM 2265 N N . GLY B 1 70 ? -3.18 -10.492 -8.234 1 98.94 70 GLY B N 1
ATOM 2266 C CA . GLY B 1 70 ? -1.766 -10.539 -8.57 1 98.94 70 GLY B CA 1
ATOM 2267 C C . GLY B 1 70 ? -1.394 -11.727 -9.43 1 98.94 70 GLY B C 1
ATOM 2268 O O . GLY B 1 70 ? -0.4 -11.688 -10.164 1 98.94 70 GLY B O 1
ATOM 2269 N N . GLY B 1 71 ? -2.182 -12.797 -9.336 1 98.94 71 GLY B N 1
ATOM 2270 C CA . GLY B 1 71 ? -1.98 -13.93 -10.227 1 98.94 71 GLY B CA 1
ATOM 2271 C C . GLY B 1 71 ? -2.246 -13.602 -11.688 1 98.94 71 GLY B C 1
ATOM 2272 O O . GLY B 1 71 ? -1.543 -14.086 -12.578 1 98.94 71 GLY B O 1
ATOM 2273 N N . ALA B 1 72 ? -3.287 -12.82 -11.961 1 98.94 72 ALA B N 1
ATOM 2274 C CA . ALA B 1 72 ? -3.52 -12.336 -13.312 1 98.94 72 ALA B CA 1
ATOM 2275 C C . ALA B 1 72 ? -2.359 -11.469 -13.797 1 98.94 72 ALA B C 1
ATOM 2277 O O . ALA B 1 72 ? -1.939 -11.562 -14.953 1 98.94 72 ALA B O 1
ATOM 2278 N N . VAL B 1 73 ? -1.807 -10.656 -12.914 1 99 73 VAL B N 1
ATOM 2279 C CA . VAL B 1 73 ? -0.708 -9.758 -13.266 1 99 73 VAL B CA 1
ATOM 2280 C C . VAL B 1 73 ? 0.524 -10.578 -13.641 1 99 73 VAL B C 1
ATOM 2282 O O . VAL B 1 73 ? 1.147 -10.328 -14.68 1 99 73 VAL B O 1
ATOM 2285 N N . ILE B 1 74 ? 0.882 -11.594 -12.812 1 98.94 74 ILE B N 1
ATOM 2286 C CA . ILE B 1 74 ? 2.1 -12.336 -13.109 1 98.94 74 ILE B CA 1
ATOM 2287 C C . ILE B 1 74 ? 1.876 -13.227 -14.328 1 98.94 74 ILE B C 1
ATOM 2289 O O . ILE B 1 74 ? 2.822 -13.547 -15.055 1 98.94 74 ILE B O 1
ATOM 2293 N N . THR B 1 75 ? 0.638 -13.648 -14.586 1 98.94 75 THR B N 1
ATOM 2294 C CA . THR B 1 75 ? 0.294 -14.359 -15.812 1 98.94 75 THR B CA 1
ATOM 2295 C C . THR B 1 75 ? 0.586 -13.5 -17.031 1 98.94 75 THR B C 1
ATOM 2297 O O . THR B 1 75 ? 1.146 -13.984 -18.031 1 98.94 75 THR B O 1
ATOM 2300 N N . GLU B 1 76 ? 0.253 -12.227 -16.984 1 98.94 76 GLU B N 1
ATOM 2301 C CA . GLU B 1 76 ? 0.436 -11.312 -18.094 1 98.94 76 GLU B CA 1
ATOM 2302 C C . GLU B 1 76 ? 1.882 -10.828 -18.188 1 98.94 76 GLU B C 1
ATOM 2304 O O . GLU B 1 76 ? 2.412 -10.641 -19.281 1 98.94 76 GLU B O 1
ATOM 2309 N N . ALA B 1 77 ? 2.549 -10.688 -17.078 1 98.88 77 ALA B N 1
ATOM 2310 C CA . ALA B 1 77 ? 3.842 -10.016 -17.016 1 98.88 77 ALA B CA 1
ATOM 2311 C C . ALA B 1 77 ? 4.988 -11.016 -17.047 1 98.88 77 ALA B C 1
ATOM 2313 O O . ALA B 1 77 ? 6.148 -10.641 -17.234 1 98.88 77 ALA B O 1
ATOM 2314 N N . GLY B 1 78 ? 4.762 -12.297 -16.891 1 98.81 78 GLY B N 1
ATOM 2315 C CA . GLY B 1 78 ? 5.758 -13.266 -16.453 1 98.81 78 GLY B CA 1
ATOM 2316 C C . GLY B 1 78 ? 6.551 -13.852 -17.609 1 98.81 78 GLY B C 1
ATOM 2317 O O . GLY B 1 78 ? 7.348 -14.773 -17.406 1 98.81 78 GLY B O 1
ATOM 2318 N N . ASN B 1 79 ? 6.453 -13.336 -18.875 1 98.75 79 ASN B N 1
ATOM 2319 C CA . ASN B 1 79 ? 7.125 -13.938 -20.016 1 98.75 79 ASN B CA 1
ATOM 2320 C C . ASN B 1 79 ? 8.539 -13.383 -20.203 1 98.75 79 ASN B C 1
ATOM 2322 O O . ASN B 1 79 ? 9.234 -13.727 -21.156 1 98.75 79 ASN B O 1
ATOM 2326 N N . LEU B 1 80 ? 9.062 -12.648 -19.312 1 98.69 80 LEU B N 1
ATOM 2327 C CA . LEU B 1 80 ? 10.43 -12.148 -19.359 1 98.69 80 LEU B CA 1
ATOM 2328 C C . LEU B 1 80 ? 11.43 -13.281 -19.188 1 98.69 80 LEU B C 1
ATOM 2330 O O . LEU B 1 80 ? 11.172 -14.234 -18.453 1 98.69 80 LEU B O 1
ATOM 2334 N N . PRO B 1 81 ? 12.602 -13.156 -19.812 1 98.25 81 PRO B N 1
ATOM 2335 C CA . PRO B 1 81 ? 13.539 -14.281 -19.844 1 98.25 81 PRO B CA 1
ATOM 2336 C C . PRO B 1 81 ? 14.07 -14.656 -18.469 1 98.25 81 PRO B C 1
ATOM 2338 O O . PRO B 1 81 ? 14.391 -15.82 -18.219 1 98.25 81 PRO B O 1
ATOM 2341 N N . ASN B 1 82 ? 14.148 -13.719 -17.562 1 98.31 82 ASN B N 1
ATOM 2342 C CA . ASN B 1 82 ? 14.75 -14.023 -16.281 1 98.31 82 ASN B CA 1
ATOM 2343 C C . ASN B 1 82 ? 13.711 -14.5 -15.273 1 98.31 82 ASN B C 1
ATOM 2345 O O . ASN B 1 82 ? 14.039 -14.82 -14.125 1 98.31 82 ASN B O 1
ATOM 2349 N N . VAL B 1 83 ? 12.43 -14.539 -15.68 1 98.81 83 VAL B N 1
ATOM 2350 C CA . VAL B 1 83 ? 11.43 -15.188 -14.828 1 98.81 83 VAL B CA 1
ATOM 2351 C C . VAL B 1 83 ? 11.57 -16.703 -14.945 1 98.81 83 VAL B C 1
ATOM 2353 O O . VAL B 1 83 ? 11.344 -17.281 -16.016 1 98.81 83 VAL B O 1
ATOM 2356 N N . ALA B 1 84 ? 11.844 -17.297 -13.797 1 98.75 84 ALA B N 1
ATOM 2357 C CA . ALA B 1 84 ? 12.188 -18.719 -13.82 1 98.75 84 ALA B CA 1
ATOM 2358 C C . ALA B 1 84 ? 11.031 -19.578 -13.305 1 98.75 84 ALA B C 1
ATOM 2360 O O . ALA B 1 84 ? 10.938 -20.766 -13.617 1 98.75 84 ALA B O 1
ATOM 2361 N N . ALA B 1 85 ? 10.141 -19.016 -12.516 1 98.88 85 ALA B N 1
ATOM 2362 C CA . ALA B 1 85 ? 9.016 -19.734 -11.914 1 98.88 85 ALA B CA 1
ATOM 2363 C C . ALA B 1 85 ? 7.879 -18.766 -11.578 1 98.88 85 ALA B C 1
ATOM 2365 O O . ALA B 1 85 ? 8.109 -17.594 -11.32 1 98.88 85 ALA B O 1
ATOM 2366 N N . LEU B 1 86 ? 6.688 -19.297 -11.633 1 98.94 86 LEU B N 1
ATOM 2367 C CA . LEU B 1 86 ? 5.488 -18.594 -11.188 1 98.94 86 LEU B CA 1
ATOM 2368 C C . LEU B 1 86 ? 4.863 -19.297 -9.984 1 98.94 86 LEU B C 1
ATOM 2370 O O . LEU B 1 86 ? 4.723 -20.516 -9.984 1 98.94 86 LEU B O 1
ATOM 2374 N N . VAL B 1 87 ? 4.508 -18.578 -8.969 1 99 87 VAL B N 1
ATOM 2375 C CA . VAL B 1 87 ? 3.801 -19.125 -7.812 1 99 87 VAL B CA 1
ATOM 2376 C C . VAL B 1 87 ? 2.508 -18.344 -7.582 1 99 87 VAL B C 1
ATOM 2378 O O . VAL B 1 87 ? 2.533 -17.109 -7.438 1 99 87 VAL B O 1
ATOM 2381 N N . TYR B 1 88 ? 1.402 -19.031 -7.574 1 99 88 TYR B N 1
ATOM 2382 C CA . TYR B 1 88 ? 0.073 -18.469 -7.391 1 99 88 TYR B CA 1
ATOM 2383 C C . TYR B 1 88 ? -0.451 -18.75 -5.988 1 99 88 TYR B C 1
ATOM 2385 O O . TYR B 1 88 ? -0.572 -19.906 -5.586 1 99 88 TYR B O 1
ATOM 2393 N N . ILE B 1 89 ? -0.745 -17.719 -5.262 1 99 89 ILE B N 1
ATOM 2394 C CA . ILE B 1 89 ? -1.25 -17.828 -3.898 1 99 89 ILE B CA 1
ATOM 2395 C C . ILE B 1 89 ? -2.701 -17.344 -3.848 1 99 89 ILE B C 1
ATOM 2397 O O . ILE B 1 89 ? -2.975 -16.156 -3.965 1 99 89 ILE B O 1
ATOM 2401 N N . ALA B 1 90 ? -3.697 -18.312 -3.66 1 98.94 90 ALA B N 1
ATOM 2402 C CA . ALA B 1 90 ? -5.117 -17.969 -3.703 1 98.94 90 ALA B CA 1
ATOM 2403 C C . ALA B 1 90 ? -5.406 -16.984 -4.832 1 98.94 90 ALA B C 1
ATOM 2405 O O . ALA B 1 90 ? -5.996 -15.922 -4.605 1 98.94 90 ALA B O 1
ATOM 2406 N N . ALA B 1 91 ? -5.059 -17.344 -6.109 1 98.94 91 ALA B N 1
ATOM 2407 C CA . ALA B 1 91 ? -4.898 -16.328 -7.145 1 98.94 91 ALA B CA 1
ATOM 2408 C C . ALA B 1 91 ? -5.664 -16.703 -8.406 1 98.94 91 ALA B C 1
ATOM 2410 O O . ALA B 1 91 ? -5.98 -17.891 -8.625 1 98.94 91 ALA B O 1
ATOM 2411 N N . PHE B 1 92 ? -5.926 -15.727 -9.211 1 98.94 92 PHE B N 1
ATOM 2412 C CA . PHE B 1 92 ? -6.375 -15.945 -10.586 1 98.94 92 PHE B CA 1
ATOM 2413 C C . PHE B 1 92 ? -5.223 -16.406 -11.461 1 98.94 92 PHE B C 1
ATOM 2415 O O . PHE B 1 92 ? -4.102 -15.906 -11.344 1 98.94 92 PHE B O 1
ATOM 2422 N N . ALA B 1 93 ? -5.469 -17.312 -12.289 1 98.94 93 ALA B N 1
ATOM 2423 C CA . ALA B 1 93 ? -4.551 -17.766 -13.336 1 98.94 93 ALA B CA 1
ATOM 2424 C C . ALA B 1 93 ? -5.273 -17.891 -14.672 1 98.94 93 ALA B C 1
ATOM 2426 O O . ALA B 1 93 ? -5.363 -19 -15.227 1 98.94 93 ALA B O 1
ATOM 2427 N N . PRO B 1 94 ? -5.68 -16.781 -15.195 1 98.94 94 PRO B N 1
ATOM 2428 C CA . PRO B 1 94 ? -6.508 -16.812 -16.406 1 98.94 94 PRO B CA 1
ATOM 2429 C C . PRO B 1 94 ? -5.734 -17.281 -17.641 1 98.94 94 PRO B C 1
ATOM 2431 O O . PRO B 1 94 ? -4.512 -17.109 -17.703 1 98.94 94 PRO B O 1
ATOM 2434 N N . ASP B 1 95 ? -6.422 -17.891 -18.531 1 98.75 95 ASP B N 1
ATOM 2435 C CA . ASP B 1 95 ? -5.91 -18.188 -19.859 1 98.75 95 ASP B CA 1
ATOM 2436 C C . ASP B 1 95 ? -6.109 -17.016 -20.812 1 98.75 95 ASP B C 1
ATOM 2438 O O . ASP B 1 95 ? -6.746 -16.016 -20.438 1 98.75 95 ASP B O 1
ATOM 2442 N N . ALA B 1 96 ? -5.465 -17.156 -22 1 98.75 96 ALA B N 1
ATOM 2443 C CA . ALA B 1 96 ? -5.645 -16.109 -23.016 1 98.75 96 ALA B CA 1
ATOM 2444 C C . ALA B 1 96 ? -7.125 -15.859 -23.281 1 98.75 96 ALA B C 1
ATOM 2446 O O . ALA B 1 96 ? -7.906 -16.797 -23.438 1 98.75 96 ALA B O 1
ATOM 2447 N N . GLY B 1 97 ? -7.496 -14.562 -23.156 1 98.75 97 GLY B N 1
ATOM 2448 C CA . GLY B 1 97 ? -8.867 -14.18 -23.438 1 98.75 97 GLY B CA 1
ATOM 2449 C C . GLY B 1 97 ? -9.75 -14.188 -22.203 1 98.75 97 GLY B C 1
ATOM 2450 O O . GLY B 1 97 ? -10.859 -13.656 -22.219 1 98.75 97 GLY B O 1
ATOM 2451 N N . GLU B 1 98 ? -9.32 -14.758 -21.125 1 98.75 98 GLU B N 1
ATOM 2452 C CA . GLU B 1 98 ? -10.086 -14.789 -19.875 1 98.75 98 GLU B CA 1
ATOM 2453 C C . GLU B 1 98 ? -9.742 -13.594 -18.984 1 98.75 98 GLU B C 1
ATOM 2455 O O . GLU B 1 98 ? -8.664 -13.016 -19.109 1 98.75 98 GLU B O 1
ATOM 2460 N N . SER B 1 99 ? -10.648 -13.242 -18.203 1 98.81 99 SER B N 1
ATOM 2461 C CA . SER B 1 99 ? -10.477 -12.18 -17.219 1 98.81 99 SER B CA 1
ATOM 2462 C C . SER B 1 99 ? -10.867 -12.664 -15.82 1 98.81 99 SER B C 1
ATOM 2464 O O . SER B 1 99 ? -11.633 -13.625 -15.68 1 98.81 99 SER B O 1
ATOM 2466 N N . PRO B 1 100 ? -10.344 -11.984 -14.766 1 98.69 100 PRO B N 1
ATOM 2467 C CA . PRO B 1 100 ? -10.781 -12.32 -13.406 1 98.69 100 PRO B CA 1
ATOM 2468 C C . PRO B 1 100 ? -12.297 -12.234 -13.242 1 98.69 100 PRO B C 1
ATOM 2470 O O . PRO B 1 100 ? -12.898 -13.094 -12.594 1 98.69 100 PRO B O 1
ATOM 2473 N N . GLY B 1 101 ? -12.883 -11.234 -13.828 1 98.19 101 GLY B N 1
ATOM 2474 C CA . GLY B 1 101 ? -14.32 -11.07 -13.742 1 98.19 101 GLY B CA 1
ATOM 2475 C C . GLY B 1 101 ? -15.086 -12.242 -14.336 1 98.19 101 GLY B C 1
ATOM 2476 O O . GLY B 1 101 ? -16.016 -12.766 -13.719 1 98.19 101 GLY B O 1
ATOM 2477 N N . ALA B 1 102 ? -14.68 -12.641 -15.531 1 97.94 102 ALA B N 1
ATOM 2478 C CA . ALA B 1 102 ? -15.352 -13.75 -16.203 1 97.94 102 ALA B CA 1
ATOM 2479 C C . ALA B 1 102 ? -15.203 -15.047 -15.406 1 97.94 102 ALA B C 1
ATOM 2481 O O . ALA B 1 102 ? -16.156 -15.82 -15.297 1 97.94 102 ALA B O 1
ATOM 2482 N N . ILE B 1 103 ? -14.047 -15.273 -14.852 1 98.38 103 ILE B N 1
ATOM 2483 C CA . ILE B 1 103 ? -13.797 -16.469 -14.047 1 98.38 103 ILE B CA 1
ATOM 2484 C C . ILE B 1 103 ? -14.68 -16.438 -12.805 1 98.38 103 ILE B C 1
ATOM 2486 O O . ILE B 1 103 ? -15.281 -17.453 -12.438 1 98.38 103 ILE B O 1
ATOM 2490 N N . SER B 1 104 ? -14.766 -15.289 -12.156 1 98.12 104 SER B N 1
ATOM 2491 C CA . SER B 1 104 ? -15.562 -15.133 -10.945 1 98.12 104 SER B CA 1
ATOM 2492 C C . SER B 1 104 ? -17.031 -15.422 -11.211 1 98.12 104 SER B C 1
ATOM 2494 O O . SER B 1 104 ? -17.734 -15.977 -10.359 1 98.12 104 SER B O 1
ATOM 2496 N N . GLU B 1 105 ? -17.5 -15.047 -12.375 1 95.94 105 GLU B N 1
ATOM 2497 C CA . GLU B 1 105 ? -18.906 -15.234 -12.727 1 95.94 105 GLU B CA 1
ATOM 2498 C C . GLU B 1 105 ? -19.25 -16.703 -12.906 1 95.94 105 GLU B C 1
ATOM 2500 O O . GLU B 1 105 ? -20.406 -17.109 -12.75 1 95.94 105 GLU B O 1
ATOM 2505 N N . GLN B 1 106 ? -18.281 -17.516 -13.242 1 95.38 106 GLN B N 1
ATOM 2506 C CA . GLN B 1 106 ? -18.516 -18.953 -13.398 1 95.38 106 GLN B CA 1
ATOM 2507 C C . GLN B 1 106 ? -18.875 -19.594 -12.07 1 95.38 106 GLN B C 1
ATOM 2509 O O . GLN B 1 106 ? -19.797 -20.406 -12 1 95.38 106 GLN B O 1
ATOM 2514 N N . HIS B 1 107 ? -18.172 -19.281 -11.039 1 97 107 HIS B N 1
ATOM 2515 C CA . HIS B 1 107 ? -18.469 -19.641 -9.656 1 97 107 HIS B CA 1
ATOM 2516 C C . HIS B 1 107 ? -18.312 -18.438 -8.734 1 97 107 HIS B C 1
ATOM 2518 O O . HIS B 1 107 ? -17.234 -18.203 -8.172 1 97 107 HIS B O 1
ATOM 2524 N N . PRO B 1 108 ? -19.391 -17.75 -8.547 1 97.62 108 PRO B N 1
ATOM 2525 C CA . PRO B 1 108 ? -19.281 -16.547 -7.723 1 97.62 108 PRO B CA 1
ATOM 2526 C C . PRO B 1 108 ? -18.797 -16.828 -6.305 1 97.62 108 PRO B C 1
ATOM 2528 O O . PRO B 1 108 ? -19.203 -17.828 -5.699 1 97.62 108 PRO B O 1
ATOM 2531 N N . PRO B 1 109 ? -17.859 -16.016 -5.84 1 97.31 109 PRO B N 1
ATOM 2532 C CA . PRO B 1 109 ? -17.406 -16.219 -4.465 1 97.31 109 PRO B CA 1
ATOM 2533 C C . PRO B 1 109 ? -18.438 -15.781 -3.426 1 97.31 109 PRO B C 1
ATOM 2535 O O . PRO B 1 109 ? -19.359 -15.039 -3.75 1 97.31 109 PRO B O 1
ATOM 2538 N N . ALA B 1 110 ? -18.25 -16.188 -2.221 1 97.5 110 ALA B N 1
ATOM 2539 C CA . ALA B 1 110 ? -19.203 -15.961 -1.145 1 97.5 110 ALA B CA 1
ATOM 2540 C C . ALA B 1 110 ? -19.344 -14.477 -0.836 1 97.5 110 ALA B C 1
ATOM 2542 O O . ALA B 1 110 ? -20.406 -14.008 -0.441 1 97.5 110 ALA B O 1
ATOM 2543 N N . ALA B 1 111 ? -18.297 -13.719 -1.094 1 97.62 111 ALA B N 1
ATOM 2544 C CA . ALA B 1 111 ? -18.297 -12.32 -0.648 1 97.62 111 ALA B CA 1
ATOM 2545 C C . ALA B 1 111 ? -18.672 -11.383 -1.788 1 97.62 111 ALA B C 1
ATOM 2547 O O . ALA B 1 111 ? -18.562 -10.164 -1.652 1 97.62 111 ALA B O 1
ATOM 2548 N N . PHE B 1 112 ? -19.078 -11.906 -2.875 1 96.94 112 PHE B N 1
ATOM 2549 C CA . PHE B 1 112 ? -19.297 -11.141 -4.102 1 96.94 112 PHE B CA 1
ATOM 2550 C C . PHE B 1 112 ? -20.234 -9.977 -3.855 1 96.94 112 PHE B C 1
ATOM 2552 O O . PHE B 1 112 ? -20.016 -8.875 -4.355 1 96.94 112 PHE B O 1
ATOM 2559 N N . ASP B 1 113 ? -21.266 -10.141 -3.002 1 97.19 113 ASP B N 1
ATOM 2560 C CA . ASP B 1 113 ? -22.297 -9.141 -2.771 1 97.19 113 ASP B CA 1
ATOM 2561 C C . ASP B 1 113 ? -21.781 -8.016 -1.875 1 97.19 113 ASP B C 1
ATOM 2563 O O . ASP B 1 113 ? -22.438 -6.969 -1.756 1 97.19 113 ASP B O 1
ATOM 2567 N N . ASN B 1 114 ? -20.625 -8.219 -1.246 1 98.56 114 ASN B N 1
ATOM 2568 C CA . ASN B 1 114 ? -20.062 -7.219 -0.345 1 98.56 114 ASN B CA 1
ATOM 2569 C C . ASN B 1 114 ? -19.156 -6.238 -1.089 1 98.56 114 ASN B C 1
ATOM 2571 O O . ASN B 1 114 ? -18.562 -5.348 -0.478 1 98.56 114 ASN B O 1
ATOM 2575 N N . ILE B 1 115 ? -19.016 -6.371 -2.404 1 98.06 115 ILE B N 1
ATOM 2576 C CA . ILE B 1 115 ? -18.156 -5.543 -3.248 1 98.06 115 ILE B CA 1
ATOM 2577 C C . ILE B 1 115 ? -19.016 -4.598 -4.082 1 98.06 115 ILE B C 1
ATOM 2579 O O . ILE B 1 115 ? -19.969 -5.027 -4.734 1 98.06 115 ILE B O 1
ATOM 2583 N N . ALA B 1 116 ? -18.75 -3.373 -4.051 1 97.19 116 ALA B N 1
ATOM 2584 C CA . ALA B 1 116 ? -19.516 -2.402 -4.824 1 97.19 116 ALA B CA 1
ATOM 2585 C C . ALA B 1 116 ? -18.641 -1.232 -5.262 1 97.19 116 ALA B C 1
ATOM 2587 O O . ALA B 1 116 ? -17.672 -0.887 -4.586 1 97.19 116 ALA B O 1
ATOM 2588 N N . PRO B 1 117 ? -18.953 -0.62 -6.348 1 97.38 117 PRO B N 1
ATOM 2589 C CA . PRO B 1 117 ? -18.219 0.56 -6.797 1 97.38 117 PRO B CA 1
ATOM 2590 C C . PRO B 1 117 ? -18.609 1.826 -6.039 1 97.38 117 PRO B C 1
ATOM 2592 O O . PRO B 1 117 ? -19.703 1.915 -5.504 1 97.38 117 PRO B O 1
ATOM 2595 N N . ASP B 1 118 ? -17.672 2.723 -5.922 1 97.62 118 ASP B N 1
ATOM 2596 C CA . ASP B 1 118 ? -18.031 4.07 -5.488 1 97.62 118 ASP B CA 1
ATOM 2597 C C . ASP B 1 118 ? -18.344 4.969 -6.684 1 97.62 118 ASP B C 1
ATOM 2599 O O . ASP B 1 118 ? -18.438 4.492 -7.816 1 9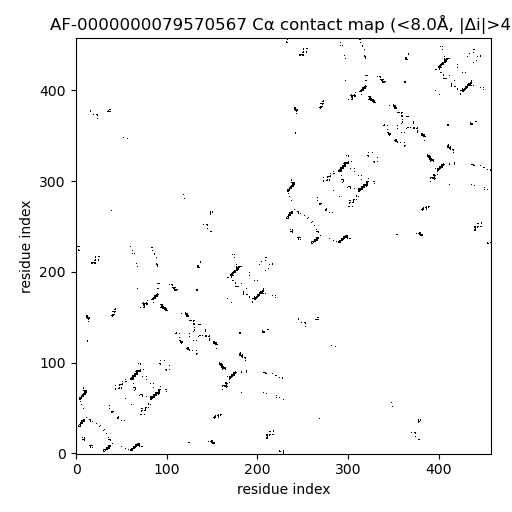7.62 118 ASP B O 1
ATOM 2603 N N . SER B 1 119 ? -18.594 6.277 -6.395 1 97.12 119 SER B N 1
ATOM 2604 C CA . SER B 1 119 ? -19.031 7.223 -7.414 1 97.12 119 SER B CA 1
ATOM 2605 C C . SER B 1 119 ? -17.922 7.473 -8.445 1 97.12 119 SER B C 1
ATOM 2607 O O . SER B 1 119 ? -18.203 7.992 -9.531 1 97.12 119 SER B O 1
ATOM 2609 N N . ASP B 1 120 ? -16.688 7.086 -8.125 1 97.94 120 ASP B N 1
ATOM 2610 C CA . ASP B 1 120 ? -15.555 7.344 -9.023 1 97.94 120 ASP B CA 1
ATOM 2611 C C . ASP B 1 120 ? -15.148 6.078 -9.773 1 97.94 120 ASP B C 1
ATOM 2613 O O . ASP B 1 120 ? -14.203 6.094 -10.555 1 97.94 120 ASP B O 1
ATOM 2617 N N . GLY B 1 121 ? -15.789 4.973 -9.531 1 98.06 121 GLY B N 1
ATOM 2618 C CA . GLY B 1 121 ? -15.562 3.748 -10.281 1 98.06 121 GLY B CA 1
ATOM 2619 C C . GLY B 1 121 ? -14.602 2.793 -9.594 1 98.06 121 GLY B C 1
ATOM 2620 O O . GLY B 1 121 ? -14.242 1.755 -10.156 1 98.06 121 GLY B O 1
ATOM 2621 N N . TYR B 1 122 ? -14.164 3.121 -8.422 1 98.5 122 TYR B N 1
ATOM 2622 C CA . TYR B 1 122 ? -13.312 2.213 -7.656 1 98.5 122 TYR B CA 1
ATOM 2623 C C . TYR B 1 122 ? -14.156 1.17 -6.93 1 98.5 122 TYR B C 1
ATOM 2625 O O . TYR B 1 122 ? -15.18 1.499 -6.332 1 98.5 122 TYR B O 1
ATOM 2633 N N . LEU B 1 123 ? -13.703 -0.066 -6.977 1 98.38 123 LEU B N 1
ATOM 2634 C CA . LEU B 1 123 ? -14.406 -1.186 -6.363 1 98.38 123 LEU B CA 1
ATOM 2635 C C . LEU B 1 123 ? -13.945 -1.391 -4.922 1 98.38 123 LEU B C 1
ATOM 2637 O O . LEU B 1 123 ? -12.75 -1.517 -4.66 1 98.38 123 LEU B O 1
ATOM 2641 N N . TRP B 1 124 ? -14.945 -1.453 -3.996 1 98.56 124 TRP B N 1
ATOM 2642 C CA . TRP B 1 124 ? -14.625 -1.586 -2.58 1 98.56 124 TRP B CA 1
ATOM 2643 C C . TRP B 1 124 ? -15.305 -2.814 -1.982 1 98.56 124 TRP B C 1
ATOM 2645 O O . TRP B 1 124 ? -16.438 -3.133 -2.332 1 98.56 124 TRP B O 1
ATOM 2655 N N . ILE B 1 125 ? -14.57 -3.521 -1.111 1 98.81 125 ILE B N 1
ATOM 2656 C CA . ILE B 1 125 ? -15.258 -4.324 -0.102 1 98.81 125 ILE B CA 1
ATOM 2657 C C . ILE B 1 125 ? -15.805 -3.416 0.995 1 98.81 125 ILE B C 1
ATOM 2659 O O . ILE B 1 125 ? -15.094 -2.557 1.515 1 98.81 125 ILE B O 1
ATOM 2663 N N . ALA B 1 126 ? -17.094 -3.592 1.29 1 98.56 126 ALA B N 1
ATOM 2664 C CA . ALA B 1 126 ? -17.625 -2.816 2.41 1 98.56 126 ALA B CA 1
ATOM 2665 C C . ALA B 1 126 ? -16.719 -2.945 3.637 1 98.56 126 ALA B C 1
ATOM 2667 O O . ALA B 1 126 ? -16.375 -4.055 4.043 1 98.56 126 ALA B O 1
ATOM 2668 N N . GLN B 1 127 ? -16.375 -1.819 4.234 1 97.88 127 GLN B N 1
ATOM 2669 C CA . GLN B 1 127 ? -15.375 -1.813 5.297 1 97.88 127 GLN B CA 1
ATOM 2670 C C . GLN B 1 127 ? -15.797 -2.709 6.457 1 97.88 127 GLN B C 1
ATOM 2672 O O . GLN B 1 127 ? -14.977 -3.422 7.031 1 97.88 127 GLN B O 1
ATOM 2677 N N . ASP B 1 128 ? -17.094 -2.695 6.809 1 97.69 128 ASP B N 1
ATOM 2678 C CA . ASP B 1 128 ? -17.594 -3.471 7.941 1 97.69 128 ASP B CA 1
ATOM 2679 C C . ASP B 1 128 ? -17.734 -4.949 7.574 1 97.69 128 ASP 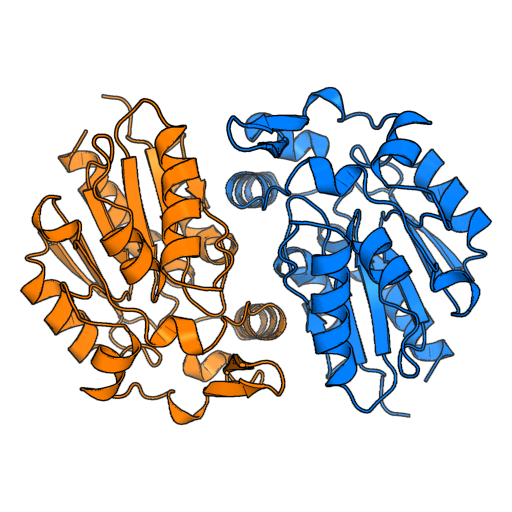B C 1
ATOM 2681 O O . ASP B 1 128 ? -18.016 -5.785 8.438 1 97.69 128 ASP B O 1
ATOM 2685 N N . LYS B 1 129 ? -17.531 -5.316 6.277 1 98.75 129 LYS B N 1
ATOM 2686 C CA . LYS B 1 129 ? -17.625 -6.699 5.812 1 98.75 129 LYS B CA 1
ATOM 2687 C C . LYS B 1 129 ? -16.266 -7.23 5.387 1 98.75 129 LYS B C 1
ATOM 2689 O O . LYS B 1 129 ? -16.125 -8.406 5.023 1 98.75 129 LYS B O 1
ATOM 2694 N N . PHE B 1 130 ? -15.273 -6.391 5.465 1 98.81 130 PHE B N 1
ATOM 2695 C CA . PHE B 1 130 ? -13.953 -6.762 4.965 1 98.81 130 PHE B CA 1
ATOM 2696 C C . PHE B 1 130 ? -13.438 -8.008 5.676 1 98.81 130 PHE B C 1
ATOM 2698 O O . PHE B 1 130 ? -12.992 -8.961 5.027 1 98.81 130 PHE B O 1
ATOM 2705 N N . GLY B 1 131 ? -13.508 -8.047 7.012 1 98.81 131 GLY B N 1
ATOM 2706 C CA . GLY B 1 131 ? -12.977 -9.164 7.785 1 98.81 131 GLY B CA 1
ATOM 2707 C C . GLY B 1 131 ? -13.609 -10.492 7.43 1 98.81 131 GLY B C 1
ATOM 2708 O O . GLY B 1 131 ? -12.906 -11.477 7.195 1 98.81 131 GLY B O 1
ATOM 2709 N N . GLU B 1 132 ? -14.867 -10.586 7.316 1 98.69 132 GLU B N 1
ATOM 2710 C CA . GLU B 1 132 ? -15.57 -11.844 7.035 1 98.69 132 GLU B CA 1
ATOM 2711 C C . GLU B 1 132 ? -15.422 -12.234 5.57 1 98.69 132 GLU B C 1
ATOM 2713 O O . GLU B 1 132 ? -15.672 -13.383 5.203 1 98.69 132 GLU B O 1
ATOM 2718 N N . SER B 1 133 ? -15.094 -11.258 4.715 1 98.88 133 SER B N 1
ATOM 2719 C CA . SER B 1 133 ? -15.008 -11.484 3.275 1 98.88 133 SER B CA 1
ATOM 2720 C C . SER B 1 133 ? -13.602 -11.914 2.865 1 98.88 133 SER B C 1
ATOM 2722 O O . SER B 1 133 ? -13.438 -12.867 2.092 1 98.88 133 SER B O 1
ATOM 2724 N N . PHE B 1 134 ? -12.633 -11.242 3.406 1 98.88 134 PHE B N 1
ATOM 2725 C CA . PHE B 1 134 ? -11.273 -11.297 2.863 1 98.88 134 PHE B CA 1
ATOM 2726 C C . PHE B 1 134 ? -10.359 -12.094 3.785 1 98.88 134 PHE B C 1
ATOM 2728 O O . PHE B 1 134 ? -9.453 -12.789 3.318 1 98.88 134 PHE B O 1
ATOM 2735 N N . CYS B 1 135 ? -10.531 -11.945 5.105 1 98.88 135 CYS B N 1
ATOM 2736 C CA . CYS B 1 135 ? -9.508 -12.422 6.031 1 98.88 135 CYS B CA 1
ATOM 2737 C C . CYS B 1 135 ? -10.133 -12.859 7.352 1 98.88 135 CYS B C 1
ATOM 2739 O O . CYS B 1 135 ? -9.688 -12.43 8.422 1 98.88 135 CYS B O 1
ATOM 2741 N N . GLN B 1 136 ? -11.102 -13.734 7.363 1 98.81 136 GLN B N 1
ATOM 2742 C CA . GLN B 1 136 ? -11.875 -14.125 8.539 1 98.81 136 GLN B CA 1
ATOM 2743 C C . GLN B 1 136 ? -11.047 -14.984 9.484 1 98.81 136 GLN B C 1
ATOM 2745 O O . GLN B 1 136 ? -11.477 -15.289 10.594 1 98.81 136 GLN B O 1
ATOM 2750 N N . ASP B 1 137 ? -9.828 -15.422 9.109 1 98.88 137 ASP B N 1
ATOM 2751 C CA . ASP B 1 137 ? -8.961 -16.219 9.969 1 98.88 137 ASP B CA 1
ATOM 2752 C C . ASP B 1 137 ? -7.824 -15.367 10.531 1 98.88 137 ASP B C 1
ATOM 2754 O O . ASP B 1 137 ? -6.84 -15.898 11.047 1 98.88 137 ASP B O 1
ATOM 2758 N N . LEU B 1 138 ? -7.852 -14.047 10.414 1 98.88 138 LEU B N 1
ATOM 2759 C CA . LEU B 1 138 ? -6.926 -13.117 11.047 1 98.88 138 LEU B CA 1
ATOM 2760 C C . LEU B 1 138 ? -7.562 -12.477 12.273 1 98.88 138 LEU B C 1
ATOM 2762 O O . LEU B 1 138 ? -8.789 -12.406 12.383 1 98.88 138 LEU B O 1
ATOM 2766 N N . PRO B 1 139 ? -6.664 -12 13.219 1 98.62 139 PRO B N 1
ATOM 2767 C CA . PRO B 1 139 ? -7.199 -11.234 14.344 1 98.62 139 PRO B CA 1
ATOM 2768 C C . PRO B 1 139 ? -8 -10.008 13.906 1 98.62 139 PRO B C 1
ATOM 2770 O O . PRO B 1 139 ? -7.664 -9.375 12.898 1 98.62 139 PRO B O 1
ATOM 2773 N N . GLU B 1 140 ? -8.961 -9.648 14.688 1 98.25 140 GLU B N 1
ATOM 2774 C CA . GLU B 1 140 ? -9.906 -8.578 14.367 1 98.25 140 GLU B CA 1
ATOM 2775 C C . GLU B 1 140 ? -9.188 -7.258 14.125 1 98.25 140 GLU B C 1
ATOM 2777 O O . GLU B 1 140 ? -9.531 -6.516 13.203 1 98.25 140 GLU B O 1
ATOM 2782 N N . ASP B 1 141 ? -8.172 -6.949 14.93 1 98.44 141 ASP B N 1
ATOM 2783 C CA . ASP B 1 141 ? -7.449 -5.691 14.781 1 98.44 141 ASP B CA 1
ATOM 2784 C C . ASP B 1 141 ? -6.715 -5.637 13.445 1 98.44 141 ASP B C 1
ATOM 2786 O O . ASP B 1 141 ? -6.664 -4.586 12.797 1 98.44 141 ASP B O 1
ATOM 2790 N N . GLN B 1 142 ? -6.156 -6.77 13.031 1 98.44 142 GLN B N 1
ATOM 2791 C CA . GLN B 1 142 ? -5.484 -6.828 11.734 1 98.44 142 GLN B CA 1
ATOM 2792 C C . GLN B 1 142 ? -6.477 -6.652 10.586 1 98.44 142 GLN B C 1
ATOM 2794 O O . GLN B 1 142 ? -6.211 -5.918 9.633 1 98.44 142 GLN B O 1
ATOM 2799 N N . ALA B 1 143 ? -7.621 -7.312 10.758 1 98.69 143 ALA B N 1
ATOM 2800 C CA . ALA B 1 143 ? -8.664 -7.195 9.742 1 98.69 143 ALA B CA 1
ATOM 2801 C C . ALA B 1 143 ? -9.172 -5.762 9.641 1 98.69 143 ALA B C 1
ATOM 2803 O O . ALA B 1 143 ? -9.43 -5.266 8.539 1 98.69 143 ALA B O 1
ATOM 2804 N N . PHE B 1 144 ? -9.305 -5.078 10.773 1 98.75 144 PHE B N 1
ATOM 2805 C CA . PHE B 1 144 ? -9.781 -3.697 10.789 1 98.75 144 PHE B CA 1
ATOM 2806 C C . PHE B 1 144 ? -8.797 -2.781 10.07 1 98.75 144 PHE B C 1
ATOM 2808 O O . PHE B 1 144 ? -9.203 -1.938 9.266 1 98.75 144 PHE B O 1
ATOM 2815 N N . VAL B 1 145 ? -7.48 -2.977 10.289 1 98.81 145 VAL B N 1
ATOM 2816 C CA . VAL B 1 145 ? -6.457 -2.18 9.625 1 98.81 145 VAL B CA 1
A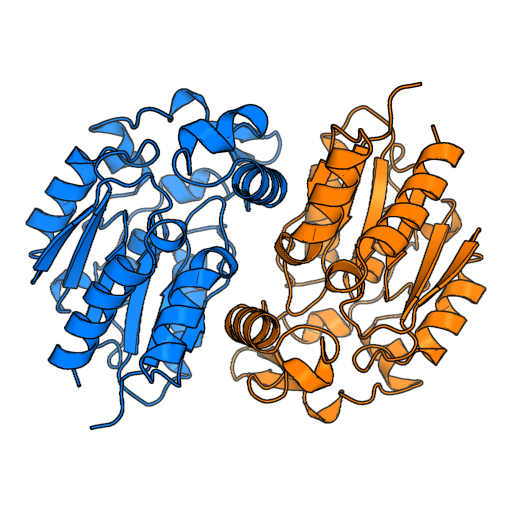TOM 2817 C C . VAL B 1 145 ? -6.504 -2.428 8.117 1 98.81 145 VAL B C 1
ATOM 2819 O O . VAL B 1 145 ? -6.457 -1.484 7.328 1 98.81 145 VAL B O 1
ATOM 2822 N N . MET B 1 146 ? -6.621 -3.713 7.715 1 98.81 146 MET B N 1
ATOM 2823 C CA . MET B 1 146 ? -6.695 -4.047 6.297 1 98.81 146 MET B CA 1
ATOM 2824 C C . MET B 1 146 ? -7.93 -3.422 5.652 1 98.81 146 MET B C 1
ATOM 2826 O O . MET B 1 146 ? -7.875 -2.967 4.508 1 98.81 146 MET B O 1
ATOM 2830 N N . ALA B 1 147 ? -9.023 -3.373 6.398 1 98.75 147 ALA B N 1
ATOM 2831 C CA . ALA B 1 147 ? -10.266 -2.789 5.891 1 98.75 147 ALA B CA 1
ATOM 2832 C C . ALA B 1 147 ? -10.109 -1.291 5.656 1 98.75 147 ALA B C 1
ATOM 2834 O O . ALA B 1 147 ? -10.508 -0.777 4.605 1 98.75 147 ALA B O 1
ATOM 2835 N N . VAL B 1 148 ? -9.5 -0.605 6.578 1 98.81 148 VAL B N 1
ATOM 2836 C CA . VAL B 1 148 ? -9.359 0.845 6.504 1 98.81 148 VAL B CA 1
ATOM 2837 C C . VAL B 1 148 ? -8.359 1.211 5.406 1 98.81 148 VAL B C 1
ATOM 2839 O O . VAL B 1 148 ? -8.539 2.211 4.707 1 98.81 148 VAL B O 1
ATOM 2842 N N . THR B 1 149 ? -7.348 0.367 5.227 1 98.81 149 THR B N 1
ATOM 2843 C CA . THR B 1 149 ? -6.246 0.724 4.34 1 98.81 149 THR B CA 1
ATOM 2844 C C . THR B 1 149 ? -6.402 0.041 2.984 1 98.81 149 THR B C 1
ATOM 2846 O O . THR B 1 149 ? -5.48 0.056 2.166 1 98.81 149 THR B O 1
ATOM 2849 N N . GLN B 1 150 ? -7.516 -0.634 2.721 1 98.69 150 GLN B N 1
ATOM 2850 C CA . GLN B 1 150 ? -7.633 -1.372 1.468 1 98.69 150 GLN B CA 1
ATOM 2851 C C . GLN B 1 150 ? -7.426 -0.454 0.267 1 98.69 150 GLN B C 1
ATOM 2853 O O . GLN B 1 150 ? -7.84 0.708 0.289 1 98.69 150 GLN B O 1
ATOM 2858 N N . LYS B 1 151 ? -6.723 -0.879 -0.734 1 98.56 151 LYS B N 1
ATOM 2859 C CA . LYS B 1 151 ? -6.523 -0.193 -2.008 1 98.56 151 LYS B CA 1
ATOM 2860 C C . LYS B 1 151 ? -7.527 -0.668 -3.053 1 98.56 151 LYS B C 1
ATOM 2862 O O .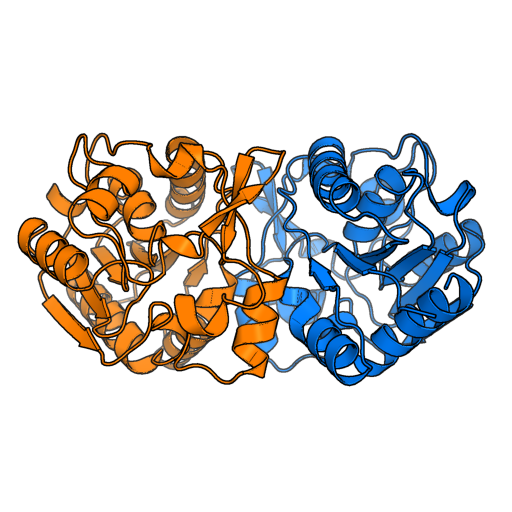 LYS B 1 151 ? -7.355 -1.735 -3.645 1 98.56 151 LYS B O 1
ATOM 2867 N N . ALA B 1 152 ? -8.492 0.18 -3.34 1 98.56 152 ALA B N 1
ATOM 2868 C CA . ALA B 1 152 ? -9.555 -0.175 -4.273 1 98.56 152 ALA B CA 1
ATOM 2869 C C . ALA B 1 152 ? -9.094 -0.027 -5.719 1 98.56 152 ALA B C 1
ATOM 2871 O O . ALA B 1 152 ? -8.523 1.004 -6.094 1 98.56 152 ALA B O 1
ATOM 2872 N N . PRO B 1 153 ? -9.273 -1.053 -6.512 1 98.69 153 PRO B N 1
ATOM 2873 C CA . PRO B 1 153 ? -8.984 -0.929 -7.945 1 98.69 153 PRO B CA 1
ATOM 2874 C C . PRO B 1 153 ? -10.062 -0.152 -8.703 1 98.69 153 PRO B C 1
ATOM 2876 O O . PRO B 1 153 ? -11.188 -0.029 -8.219 1 98.69 153 PRO B O 1
ATOM 2879 N N . LEU B 1 154 ? -9.656 0.386 -9.883 1 98.62 154 LEU B N 1
ATOM 2880 C CA . LEU B 1 154 ? -10.711 0.689 -10.836 1 98.62 154 LEU B CA 1
ATOM 2881 C C . LEU B 1 154 ? -11.461 -0.577 -11.234 1 98.62 154 LEU B C 1
ATOM 2883 O O . LEU B 1 154 ? -10.844 -1.57 -11.625 1 98.62 154 LEU B O 1
ATOM 2887 N N . GLY B 1 155 ? -12.797 -0.538 -11.141 1 98.19 155 GLY B N 1
ATOM 2888 C CA . GLY B 1 155 ? -13.617 -1.715 -11.367 1 98.19 155 GLY B CA 1
ATOM 2889 C C . GLY B 1 155 ? -13.414 -2.326 -12.742 1 98.19 155 GLY B C 1
ATOM 2890 O O . GLY B 1 155 ? -13.492 -3.547 -12.898 1 98.19 155 GLY B O 1
ATOM 2891 N N . SER B 1 156 ? -13.148 -1.555 -13.727 1 98 156 SER B N 1
ATOM 2892 C CA . SER B 1 156 ? -12.969 -2.018 -15.102 1 98 156 SER B CA 1
ATOM 2893 C C . SER B 1 156 ? -11.789 -2.982 -15.211 1 98 156 SER B C 1
ATOM 2895 O O . SER B 1 156 ? -11.742 -3.811 -16.125 1 98 156 SER B O 1
ATOM 2897 N N . THR B 1 157 ? -10.836 -2.883 -14.289 1 98.62 157 THR B N 1
ATOM 2898 C CA . THR B 1 157 ? -9.648 -3.73 -14.297 1 98.62 157 THR B CA 1
ATOM 2899 C C . THR B 1 157 ? -10.031 -5.203 -14.172 1 98.62 157 THR B C 1
ATOM 2901 O O . THR B 1 157 ? -9.352 -6.078 -14.703 1 98.62 157 THR B O 1
ATOM 2904 N N . PHE B 1 158 ? -11.125 -5.422 -13.547 1 97.56 158 PHE B N 1
ATOM 2905 C CA . PHE B 1 158 ? -11.602 -6.773 -13.273 1 97.56 158 PHE B CA 1
ATOM 2906 C C . PHE B 1 158 ? -11.992 -7.484 -14.562 1 97.56 158 PHE B C 1
ATOM 2908 O O . PHE B 1 158 ? -12.016 -8.711 -14.617 1 97.56 158 PHE B O 1
ATOM 2915 N N . GLY B 1 159 ? -12.281 -6.723 -15.602 1 98.38 159 GLY B N 1
ATOM 2916 C CA . GLY B 1 159 ? -12.727 -7.273 -16.875 1 98.38 159 GLY B CA 1
ATOM 2917 C C . GLY B 1 159 ? -11.609 -7.379 -17.891 1 98.38 159 GLY B C 1
ATOM 2918 O O . GLY B 1 159 ? -11.828 -7.852 -19.016 1 98.38 159 GLY B O 1
ATOM 2919 N N . ASP B 1 160 ? -10.422 -6.957 -17.547 1 98.75 160 ASP B N 1
ATOM 2920 C CA . ASP B 1 160 ? -9.312 -6.984 -18.484 1 98.75 160 ASP B CA 1
ATOM 2921 C C . ASP B 1 160 ? -8.875 -8.414 -18.781 1 98.75 160 ASP B C 1
ATOM 2923 O O . ASP B 1 160 ? -8.648 -9.203 -17.844 1 98.75 160 ASP B O 1
ATOM 2927 N N . ALA B 1 161 ? -8.656 -8.75 -20.016 1 98.81 161 ALA B N 1
ATOM 2928 C CA . ALA B 1 161 ? -8.336 -10.109 -20.422 1 98.81 161 ALA B CA 1
ATOM 2929 C C . ALA B 1 161 ? -6.824 -10.305 -20.562 1 98.81 161 ALA B C 1
ATOM 2931 O O . ALA B 1 161 ? -6.105 -9.383 -20.953 1 98.81 161 ALA B O 1
ATOM 2932 N N . ILE B 1 162 ? -6.441 -11.492 -20.266 1 98.81 162 ILE B N 1
ATOM 2933 C CA . ILE B 1 162 ? -5.059 -11.898 -20.469 1 98.81 162 ILE B CA 1
ATOM 2934 C C . ILE B 1 162 ? -4.781 -12.062 -21.969 1 98.81 162 ILE B C 1
ATOM 2936 O O . ILE B 1 162 ? -5.625 -12.57 -22.703 1 98.81 162 ILE B O 1
ATOM 2940 N N . THR B 1 163 ? -3.574 -11.672 -22.359 1 98.5 163 THR B N 1
ATOM 2941 C CA . THR B 1 163 ? -3.209 -11.812 -23.766 1 98.5 163 THR B CA 1
ATOM 2942 C C . THR B 1 163 ? -2.316 -13.039 -23.969 1 98.5 163 THR B C 1
ATOM 2944 O O . THR B 1 163 ? -2.639 -13.922 -24.766 1 98.5 163 THR B O 1
ATOM 2947 N N . ASP B 1 164 ? -1.205 -13.188 -23.219 1 98.12 164 ASP B N 1
ATOM 2948 C CA . ASP B 1 164 ? -0.191 -14.227 -23.359 1 98.12 164 ASP B CA 1
ATOM 2949 C C . ASP B 1 164 ? 0.18 -14.812 -22 1 98.12 164 ASP B C 1
ATOM 2951 O O . ASP B 1 164 ? 1.15 -14.375 -21.375 1 98.12 164 ASP B O 1
ATOM 2955 N N . PRO B 1 165 ? -0.521 -15.844 -21.562 1 98.88 165 PRO B N 1
ATOM 2956 C CA . PRO B 1 165 ? -0.322 -16.375 -20.219 1 98.88 165 PRO B CA 1
ATOM 2957 C C . PRO B 1 165 ? 1.067 -16.969 -20.016 1 98.88 165 PRO B C 1
ATOM 2959 O O . PRO B 1 165 ? 1.418 -17.953 -20.656 1 98.88 165 PRO B O 1
ATOM 2962 N N . ALA B 1 166 ? 1.772 -16.5 -19.094 1 98.94 166 ALA B N 1
ATOM 2963 C CA . ALA B 1 166 ? 3.158 -16.891 -18.844 1 98.94 166 ALA B CA 1
ATOM 2964 C C . ALA B 1 166 ? 3.252 -18.344 -18.375 1 98.94 166 ALA B C 1
ATOM 2966 O O . ALA B 1 166 ? 4.262 -19 -18.609 1 98.94 166 ALA B O 1
ATOM 2967 N N . TRP B 1 167 ? 2.201 -18.812 -17.688 1 98.81 167 TRP B N 1
ATOM 2968 C CA . TRP B 1 167 ? 2.264 -20.156 -17.125 1 98.81 167 TRP B CA 1
ATOM 2969 C C . TRP B 1 167 ? 2.289 -21.219 -18.234 1 98.81 167 TRP B C 1
ATOM 2971 O O . TRP B 1 167 ? 2.574 -22.391 -17.984 1 98.81 167 TRP B O 1
ATOM 2981 N N . LYS B 1 168 ? 1.993 -20.844 -19.469 1 98.56 168 LYS B N 1
ATOM 2982 C CA . LYS B 1 168 ? 2.115 -21.781 -20.578 1 98.56 168 LYS B CA 1
ATOM 2983 C C . LYS B 1 168 ? 3.58 -22.109 -20.859 1 98.56 168 LYS B C 1
ATOM 2985 O O . LYS B 1 168 ? 3.891 -23.172 -21.406 1 98.56 168 LYS B O 1
ATOM 2990 N N . ALA B 1 169 ? 4.512 -21.219 -20.484 1 98.12 169 ALA B N 1
ATOM 2991 C CA . ALA B 1 169 ? 5.922 -21.375 -20.844 1 98.12 169 ALA B CA 1
ATOM 2992 C C . ALA B 1 169 ? 6.789 -21.5 -19.594 1 98.12 169 ALA B C 1
ATOM 2994 O O . ALA B 1 169 ? 7.984 -21.797 -19.688 1 98.12 169 ALA B O 1
ATOM 2995 N N . LYS B 1 170 ? 6.27 -21.219 -18.453 1 98.56 170 LYS B N 1
ATOM 2996 C CA . LYS B 1 170 ? 7.02 -21.219 -17.188 1 98.56 170 LYS B CA 1
ATOM 2997 C C . LYS B 1 170 ? 6.484 -22.281 -16.234 1 98.56 170 LYS B C 1
ATOM 2999 O O . LYS B 1 170 ? 5.273 -22.469 -16.125 1 98.56 170 LYS B O 1
ATOM 3004 N N . PRO B 1 171 ? 7.398 -23 -15.5 1 98.69 171 PRO B N 1
ATOM 3005 C CA . PRO B 1 171 ? 6.875 -23.844 -14.422 1 98.69 171 PRO B CA 1
ATOM 3006 C C . PRO B 1 171 ? 6.109 -23.047 -13.367 1 98.69 171 PRO B C 1
ATOM 3008 O O . PRO B 1 171 ? 6.496 -21.922 -13.039 1 98.69 171 PRO B O 1
ATOM 3011 N N . SER B 1 172 ? 5.043 -23.625 -12.852 1 98.88 172 SER B N 1
ATOM 3012 C CA . SER B 1 172 ? 4.152 -22.922 -11.945 1 98.88 172 SER B CA 1
ATOM 3013 C C . SER B 1 172 ? 3.803 -23.766 -10.727 1 98.88 172 SER B C 1
ATOM 3015 O O . SER B 1 172 ? 3.795 -25 -10.812 1 98.88 172 SER B O 1
ATOM 3017 N N . TRP B 1 173 ? 3.547 -23.156 -9.609 1 98.94 173 TRP B N 1
ATOM 3018 C CA . TRP B 1 173 ? 3.041 -23.703 -8.359 1 98.94 173 TRP B CA 1
ATOM 3019 C C . TRP B 1 173 ? 1.794 -22.953 -7.898 1 98.94 173 TRP B C 1
ATOM 3021 O O . TRP B 1 173 ? 1.613 -21.781 -8.219 1 98.94 173 TRP B O 1
ATOM 3031 N N . TYR B 1 174 ? 0.943 -23.672 -7.156 1 98.94 174 TYR B N 1
ATOM 3032 C CA . TYR B 1 174 ? -0.32 -23.047 -6.777 1 98.94 174 TYR B CA 1
ATOM 3033 C C . TYR B 1 174 ? -0.714 -23.422 -5.355 1 98.94 174 TYR B C 1
ATOM 3035 O O . TYR B 1 174 ? -0.612 -24.594 -4.965 1 98.94 174 TYR B O 1
ATOM 3043 N N . GLN B 1 175 ? -1.11 -22.484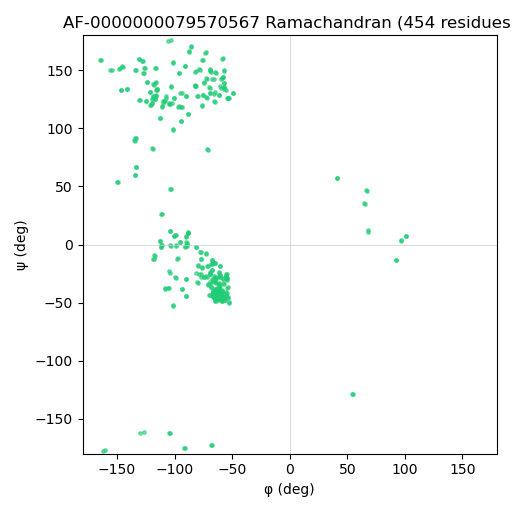 -4.578 1 99 175 GLN B N 1
ATOM 3044 C CA . GLN B 1 175 ? -1.732 -22.703 -3.279 1 99 175 GLN B CA 1
ATOM 3045 C C . GLN B 1 175 ? -3.211 -22.328 -3.307 1 99 175 GLN B C 1
ATOM 3047 O O . GLN B 1 175 ? -3.564 -21.203 -3.658 1 99 175 GLN B O 1
ATOM 3052 N N . VAL B 1 176 ? -4.094 -23.234 -3 1 98.94 176 VAL B N 1
ATOM 3053 C CA . VAL B 1 176 ? -5.535 -23.047 -2.881 1 98.94 176 VAL B CA 1
ATOM 3054 C C . VAL B 1 176 ? -5.902 -22.75 -1.429 1 98.94 176 VAL B C 1
ATOM 3056 O O . VAL B 1 176 ? -5.445 -23.438 -0.514 1 98.94 176 VAL B O 1
ATOM 3059 N N . SER B 1 177 ? -6.66 -21.734 -1.191 1 98.94 177 SER B N 1
ATOM 3060 C CA . SER B 1 177 ? -7.27 -21.469 0.109 1 98.94 177 SER B CA 1
ATOM 3061 C C . SER B 1 177 ? -8.68 -22.062 0.181 1 98.94 177 SER B C 1
ATOM 3063 O O . SER B 1 177 ? -9.586 -21.578 -0.5 1 98.94 177 SER B O 1
ATOM 3065 N N . THR B 1 178 ? -8.938 -22.969 1.047 1 98.94 178 THR B N 1
ATOM 3066 C CA . THR B 1 178 ? -10.164 -23.75 1.002 1 98.94 178 THR B CA 1
ATOM 3067 C C . THR B 1 178 ? -11.328 -22.969 1.59 1 98.94 178 THR B C 1
ATOM 3069 O O . THR B 1 178 ? -12.492 -23.312 1.387 1 98.94 178 THR B O 1
ATOM 3072 N N . GLN B 1 179 ? -11.039 -21.906 2.367 1 98.88 179 GLN B N 1
ATOM 3073 C CA . GLN B 1 179 ? -12.086 -21.078 2.945 1 98.88 179 GLN B CA 1
ATOM 3074 C C . GLN B 1 179 ? -12.094 -19.688 2.314 1 98.88 179 GLN B C 1
ATOM 3076 O O . GLN B 1 179 ? -12.5 -18.719 2.951 1 98.88 179 GLN B O 1
ATOM 3081 N N . ASP B 1 180 ? -11.625 -19.641 1.134 1 98.94 180 ASP B N 1
ATOM 3082 C CA . ASP B 1 180 ? -11.57 -18.359 0.424 1 98.94 180 ASP B CA 1
ATOM 3083 C C . ASP B 1 180 ? -12.969 -17.875 0.076 1 98.94 180 ASP B C 1
ATOM 3085 O O . ASP B 1 180 ? -13.75 -18.578 -0.56 1 98.94 180 ASP B O 1
ATOM 3089 N N . ARG B 1 181 ? -13.273 -16.625 0.393 1 98.88 181 ARG B N 1
ATOM 3090 C CA . ARG B 1 181 ? -14.586 -16.062 0.12 1 98.88 181 ARG B CA 1
ATOM 3091 C C . ARG B 1 181 ? -14.508 -14.969 -0.938 1 98.88 181 ARG B C 1
ATOM 3093 O O . ARG B 1 181 ? -15.516 -14.344 -1.275 1 98.88 181 ARG B O 1
ATOM 3100 N N . MET B 1 182 ? -13.328 -14.734 -1.474 1 98.88 182 MET B N 1
ATOM 3101 C CA . MET B 1 182 ? -13.125 -13.734 -2.512 1 98.88 182 MET B CA 1
ATOM 3102 C C . MET B 1 182 ? -12.938 -14.391 -3.877 1 98.88 182 MET B C 1
ATOM 3104 O O . MET B 1 182 ? -13.234 -13.781 -4.906 1 98.88 182 MET B O 1
ATOM 3108 N N . ILE B 1 183 ? -12.289 -15.477 -3.969 1 98.88 183 ILE B N 1
ATOM 3109 C CA . ILE B 1 183 ? -12.211 -16.375 -5.109 1 98.88 183 ILE B CA 1
ATOM 3110 C C . ILE B 1 183 ? -12.727 -17.766 -4.711 1 98.88 183 ILE B C 1
ATOM 3112 O O . ILE B 1 183 ? -12.188 -18.391 -3.795 1 98.88 183 ILE B O 1
ATOM 3116 N N . ASN B 1 184 ? -13.75 -18.188 -5.391 1 98.81 184 ASN B N 1
ATOM 3117 C CA . ASN B 1 184 ? -14.273 -19.516 -5.09 1 98.81 184 ASN B CA 1
ATOM 3118 C C . ASN B 1 184 ? -13.18 -20.578 -5.176 1 98.81 184 ASN B C 1
ATOM 3120 O O . ASN B 1 184 ? -12.492 -20.688 -6.195 1 98.81 184 ASN B O 1
ATOM 3124 N N . PRO B 1 185 ? -13.008 -21.375 -4.094 1 98.81 185 PRO B N 1
ATOM 3125 C CA . PRO B 1 185 ? -11.945 -22.391 -4.102 1 98.81 185 PRO B CA 1
ATOM 3126 C C . PRO B 1 185 ? -12.039 -23.328 -5.301 1 98.81 185 PRO B C 1
ATOM 3128 O O . PRO B 1 185 ? -11.016 -23.812 -5.797 1 98.81 185 PRO B O 1
ATOM 3131 N N . ASP B 1 186 ? -13.211 -23.594 -5.82 1 98.62 186 ASP B N 1
ATOM 3132 C CA . ASP B 1 186 ? -13.352 -24.438 -7 1 98.62 186 ASP B CA 1
ATOM 3133 C C . ASP B 1 186 ? -12.734 -23.781 -8.227 1 98.62 186 ASP B C 1
ATOM 3135 O O . ASP B 1 186 ? -12.18 -24.453 -9.094 1 98.62 186 ASP B O 1
ATOM 3139 N N . ASN B 1 187 ? -12.922 -22.453 -8.352 1 98.81 187 ASN B N 1
ATOM 3140 C CA . ASN B 1 187 ? -12.219 -21.75 -9.414 1 98.81 187 ASN B CA 1
ATOM 3141 C C . ASN B 1 187 ? -10.703 -21.875 -9.273 1 98.81 187 ASN B C 1
ATOM 3143 O O . ASN B 1 187 ? -10 -22.047 -10.266 1 98.81 187 ASN B O 1
ATOM 3147 N N . GLU B 1 188 ? -10.203 -21.734 -8.039 1 98.88 188 GLU B N 1
ATOM 3148 C CA . GLU B 1 188 ? -8.773 -21.875 -7.793 1 98.88 188 GLU B CA 1
ATOM 3149 C C . GLU B 1 188 ? -8.281 -23.25 -8.227 1 98.88 188 GLU B C 1
ATOM 3151 O O . GLU B 1 188 ? -7.273 -23.359 -8.93 1 98.88 188 GLU B O 1
ATOM 3156 N N . ARG B 1 189 ? -8.984 -24.312 -7.84 1 98.75 189 ARG B N 1
ATOM 3157 C CA . ARG B 1 189 ? -8.617 -25.672 -8.203 1 98.75 189 ARG B CA 1
ATOM 3158 C C . ARG B 1 189 ? -8.609 -25.859 -9.711 1 98.75 189 ARG B C 1
ATOM 3160 O O . ARG B 1 189 ? -7.688 -26.453 -10.266 1 98.75 189 ARG B O 1
ATOM 3167 N N . ARG B 1 190 ? -9.609 -25.359 -10.344 1 98.5 190 ARG B N 1
ATOM 3168 C CA . ARG B 1 190 ? -9.719 -25.484 -11.789 1 98.5 190 ARG B CA 1
ATOM 3169 C C . ARG B 1 190 ? -8.562 -24.781 -12.492 1 98.5 190 ARG B C 1
ATOM 3171 O O . ARG B 1 190 ? -7.984 -25.328 -13.438 1 98.5 190 ARG B O 1
ATOM 3178 N N . MET B 1 191 ? -8.273 -23.594 -12.062 1 98.81 191 MET B N 1
ATOM 3179 C CA . MET B 1 191 ? -7.176 -22.844 -12.664 1 98.81 191 MET B CA 1
ATOM 3180 C C . MET B 1 191 ? -5.84 -23.531 -12.406 1 98.81 191 MET B C 1
ATOM 3182 O O . MET B 1 191 ? -4.996 -23.625 -13.305 1 98.81 191 MET B O 1
ATOM 3186 N N . ALA B 1 192 ? -5.633 -24.016 -11.203 1 98.88 192 ALA B N 1
ATOM 3187 C CA . ALA B 1 192 ? -4.406 -24.734 -10.867 1 98.88 192 ALA B CA 1
ATOM 3188 C C . ALA B 1 192 ? -4.223 -25.953 -11.766 1 98.88 192 ALA B C 1
ATOM 3190 O O . ALA B 1 192 ? -3.119 -26.219 -12.25 1 98.88 192 ALA B O 1
ATOM 3191 N N . GLU B 1 193 ? -5.309 -26.703 -11.945 1 98.44 193 GLU B N 1
ATOM 3192 C CA . GLU B 1 193 ? -5.277 -27.875 -12.82 1 98.44 193 GLU B CA 1
ATOM 3193 C C . GLU B 1 193 ? -4.961 -27.484 -14.258 1 98.44 193 GLU B C 1
ATOM 3195 O O . GLU B 1 193 ? -4.102 -28.109 -14.898 1 98.44 193 GLU B O 1
ATOM 3200 N N . ARG B 1 194 ? -5.613 -26.5 -14.719 1 98.19 194 ARG B N 1
ATOM 3201 C CA . ARG B 1 194 ? -5.488 -26.078 -16.109 1 98.19 194 ARG B CA 1
ATOM 3202 C C . ARG B 1 194 ? -4.07 -25.609 -16.422 1 98.19 194 ARG B C 1
ATOM 3204 O O . ARG B 1 194 ? -3.559 -25.844 -17.516 1 98.19 194 ARG B O 1
ATOM 3211 N N . LEU B 1 195 ? -3.477 -24.891 -15.484 1 97.88 195 LEU B N 1
ATOM 3212 C CA . LEU B 1 195 ? -2.16 -24.344 -15.789 1 97.88 195 LEU B CA 1
ATOM 3213 C C . LEU B 1 195 ? -1.073 -25.406 -15.586 1 97.88 195 LEU B C 1
ATOM 3215 O O . LEU B 1 195 ? 0.104 -25.141 -15.852 1 97.88 195 LEU B O 1
ATOM 3219 N N . GLY B 1 196 ? -1.464 -26.594 -15.133 1 98.38 196 GLY B N 1
ATOM 3220 C CA . GLY B 1 196 ? -0.497 -27.672 -14.984 1 98.38 196 GLY B CA 1
ATOM 3221 C C . GLY B 1 196 ? 0.539 -27.406 -13.906 1 98.38 196 GLY B C 1
ATOM 3222 O O . GLY B 1 196 ? 1.739 -27.547 -14.148 1 98.38 196 GLY B O 1
ATOM 3223 N N . ALA B 1 197 ? 0.096 -26.953 -12.75 1 98.69 197 ALA B N 1
ATOM 3224 C CA . ALA B 1 197 ? 0.995 -26.641 -11.648 1 98.69 197 ALA B CA 1
ATOM 3225 C C . ALA B 1 197 ? 1.849 -27.844 -11.258 1 98.69 197 ALA B C 1
ATOM 3227 O O . ALA B 1 197 ? 1.348 -28.969 -11.188 1 98.69 197 ALA B O 1
ATOM 3228 N N . ARG B 1 198 ? 3.059 -27.609 -11.062 1 98.44 198 ARG B N 1
ATOM 3229 C CA . ARG B 1 198 ? 3.969 -28.656 -10.633 1 98.44 198 ARG B CA 1
ATOM 3230 C C . ARG B 1 198 ? 3.598 -29.172 -9.242 1 98.44 198 ARG B C 1
ATOM 3232 O O . ARG B 1 198 ? 3.811 -30.344 -8.93 1 98.44 198 ARG B O 1
ATOM 3239 N N . GLU B 1 199 ? 3.1 -28.328 -8.477 1 98.62 199 GLU B N 1
ATOM 3240 C CA . GLU B 1 199 ? 2.596 -28.641 -7.141 1 98.62 199 GLU B CA 1
ATOM 3241 C C . GLU B 1 199 ? 1.397 -27.766 -6.785 1 98.62 199 GLU B C 1
ATOM 3243 O O . GLU B 1 199 ? 1.391 -26.562 -7.07 1 98.62 199 GLU B O 1
ATOM 3248 N N . VAL B 1 200 ? 0.427 -28.438 -6.293 1 98.88 200 VAL B N 1
ATOM 3249 C CA . VAL B 1 200 ? -0.734 -27.75 -5.742 1 98.88 200 VAL B CA 1
ATOM 3250 C C . VAL B 1 200 ? -0.887 -28.109 -4.262 1 98.88 200 VAL B C 1
ATOM 3252 O O . VAL B 1 200 ? -0.925 -29.281 -3.898 1 98.88 200 VAL B O 1
ATOM 3255 N N . ILE B 1 201 ? -0.944 -27.109 -3.428 1 98.94 201 ILE B N 1
ATOM 3256 C CA . ILE B 1 201 ? -1.244 -27.359 -2.021 1 98.94 201 ILE B CA 1
ATOM 3257 C C . ILE B 1 201 ? -2.561 -26.688 -1.647 1 98.94 201 ILE B C 1
ATOM 3259 O O . ILE B 1 201 ? -2.953 -25.688 -2.266 1 98.94 201 ILE B O 1
ATOM 3263 N N . GLU B 1 202 ? -3.238 -27.234 -0.688 1 98.88 202 GLU B N 1
ATOM 3264 C CA . GLU B 1 202 ? -4.434 -26.625 -0.114 1 98.88 202 GLU B CA 1
ATOM 3265 C C . GLU B 1 202 ? -4.211 -26.25 1.349 1 98.88 202 GLU B C 1
ATOM 3267 O O . GLU B 1 202 ? -3.613 -27.016 2.107 1 98.88 202 GLU B O 1
ATOM 3272 N N . LEU B 1 203 ? -4.59 -25.094 1.695 1 98.94 203 LEU B N 1
ATOM 3273 C CA . LEU B 1 203 ? -4.547 -24.625 3.076 1 98.94 203 LEU B CA 1
ATOM 3274 C C . LEU B 1 203 ? -5.945 -24.297 3.582 1 98.94 203 LEU B C 1
ATOM 3276 O O . LEU B 1 203 ? -6.762 -23.734 2.846 1 98.94 203 LEU B O 1
ATOM 3280 N N . ASP B 1 204 ? -6.258 -24.703 4.84 1 98.94 204 ASP B N 1
ATOM 3281 C CA . ASP B 1 204 ? -7.453 -24.203 5.52 1 98.94 204 ASP B CA 1
ATOM 3282 C C . ASP B 1 204 ? -7.289 -22.734 5.918 1 98.94 204 ASP B C 1
ATOM 3284 O O . ASP B 1 204 ? -6.961 -22.438 7.066 1 98.94 204 ASP B O 1
ATOM 3288 N N . ALA B 1 205 ? -7.527 -21.906 4.922 1 98.94 205 ALA B N 1
ATOM 3289 C CA . ALA B 1 205 ? -7.254 -20.484 5.078 1 98.94 205 ALA B CA 1
ATOM 3290 C C . ALA B 1 205 ? -8.273 -19.641 4.324 1 98.94 205 ALA B C 1
ATOM 3292 O O . ALA B 1 205 ? -8.906 -20.125 3.377 1 98.94 205 ALA B O 1
ATOM 3293 N N . SER B 1 206 ? -8.477 -18.438 4.816 1 98.94 206 SER B N 1
ATOM 3294 C CA . SER B 1 206 ? -9.219 -17.422 4.078 1 98.94 206 SER B CA 1
ATOM 3295 C C . SER B 1 206 ? -8.453 -16.969 2.842 1 98.94 206 SER B C 1
ATOM 3297 O O . SER B 1 206 ? -7.469 -17.594 2.445 1 98.94 206 SER B O 1
ATOM 3299 N N . HIS B 1 207 ? -8.961 -15.914 2.146 1 98.94 207 HIS B N 1
ATOM 3300 C CA . HIS B 1 207 ? -8.305 -15.32 0.985 1 98.94 207 HIS B CA 1
ATOM 3301 C C . HIS B 1 207 ? -6.926 -14.781 1.344 1 98.94 207 HIS B C 1
ATOM 3303 O O . HIS B 1 207 ? -6.082 -14.594 0.466 1 98.94 207 HIS B O 1
ATOM 3309 N N . ALA B 1 208 ? -6.652 -14.555 2.617 1 98.94 208 ALA B N 1
ATOM 3310 C CA . ALA B 1 208 ? -5.43 -13.914 3.084 1 98.94 208 ALA B CA 1
ATOM 3311 C C . ALA B 1 208 ? -4.453 -14.938 3.658 1 98.94 208 ALA B C 1
ATOM 3313 O O . ALA B 1 208 ? -3.842 -14.703 4.703 1 98.94 208 ALA B O 1
ATOM 3314 N N . SER B 1 209 ? -4.234 -16 2.959 1 98.94 209 SER B N 1
ATOM 3315 C CA . SER B 1 209 ? -3.336 -17.062 3.42 1 98.94 209 SER B CA 1
ATOM 3316 C C . SER B 1 209 ? -1.912 -16.531 3.59 1 98.94 209 SER B C 1
ATOM 3318 O O . SER B 1 209 ? -1.184 -16.984 4.477 1 98.94 209 SER B O 1
ATOM 3320 N N . LEU B 1 210 ? -1.454 -15.57 2.762 1 98.88 210 LEU B N 1
ATOM 3321 C CA . LEU B 1 210 ? -0.117 -15 2.863 1 98.88 210 LEU B CA 1
ATOM 3322 C C . LEU B 1 210 ? 0.087 -14.336 4.219 1 98.88 210 LEU B C 1
ATOM 3324 O O . LEU B 1 210 ? 1.215 -14.25 4.711 1 98.88 210 LEU B O 1
ATOM 3328 N N . ALA B 1 211 ? -1.01 -13.898 4.809 1 98.81 211 ALA B N 1
ATOM 3329 C CA . ALA B 1 211 ? -0.933 -13.258 6.117 1 98.81 211 ALA B CA 1
ATOM 3330 C C . ALA B 1 211 ? -1.15 -14.266 7.238 1 98.81 211 ALA B C 1
ATOM 3332 O O . ALA B 1 211 ? -0.457 -14.227 8.258 1 98.81 211 ALA B O 1
ATOM 3333 N N . SER B 1 212 ? -2.039 -15.234 7.09 1 98.88 212 SER B N 1
ATOM 3334 C CA . SER B 1 212 ? -2.439 -16.125 8.18 1 98.88 212 SER B CA 1
ATOM 3335 C C . SER B 1 212 ? -1.55 -17.359 8.242 1 98.88 212 SER B C 1
ATOM 3337 O O . SER B 1 212 ? -1.368 -17.953 9.305 1 98.88 212 SER B O 1
ATOM 3339 N N . GLN B 1 213 ? -1.038 -17.766 7.129 1 98.88 213 GLN B N 1
ATOM 3340 C CA . GLN B 1 213 ? -0.22 -18.984 7.078 1 98.88 213 GLN B CA 1
ATOM 3341 C C . GLN B 1 213 ? 1.05 -18.75 6.262 1 98.88 213 GLN B C 1
ATOM 3343 O O . GLN B 1 213 ? 1.326 -19.484 5.312 1 98.88 213 GLN B O 1
ATOM 3348 N N . PRO B 1 214 ? 1.852 -17.797 6.699 1 98.88 214 PRO B N 1
ATOM 3349 C CA . PRO B 1 214 ? 3.023 -17.391 5.918 1 98.88 214 PRO B CA 1
ATOM 3350 C C . PRO B 1 214 ? 4.051 -18.516 5.781 1 98.88 214 PRO B C 1
ATOM 3352 O O . PRO B 1 214 ? 4.742 -18.609 4.762 1 98.88 214 PRO B O 1
ATOM 3355 N N . ALA B 1 215 ? 4.199 -19.375 6.762 1 98.88 215 ALA B N 1
ATOM 3356 C CA . ALA B 1 215 ? 5.188 -20.453 6.684 1 98.88 215 ALA B CA 1
ATOM 3357 C C . ALA B 1 215 ? 4.852 -21.422 5.559 1 98.88 215 ALA B C 1
ATOM 3359 O O . ALA B 1 215 ? 5.719 -21.766 4.75 1 98.88 215 ALA B O 1
ATOM 3360 N N . ALA B 1 216 ? 3.598 -21.859 5.52 1 98.94 216 ALA B N 1
ATOM 3361 C CA . ALA B 1 216 ? 3.176 -22.781 4.473 1 98.94 216 ALA B CA 1
ATOM 3362 C C . ALA B 1 216 ? 3.283 -22.141 3.092 1 98.94 216 ALA B C 1
ATOM 3364 O O . ALA B 1 216 ? 3.711 -22.797 2.133 1 98.94 216 ALA B O 1
ATOM 3365 N N . VAL B 1 217 ? 2.893 -20.922 2.965 1 98.94 217 VAL B N 1
ATOM 3366 C CA . VAL B 1 217 ? 3.014 -20.188 1.716 1 98.94 217 VAL B CA 1
ATOM 3367 C C . VAL B 1 217 ? 4.484 -20.094 1.305 1 98.94 217 VAL B C 1
ATOM 3369 O O . VAL B 1 217 ? 4.824 -20.359 0.149 1 98.94 217 VAL B O 1
ATOM 3372 N N . THR B 1 218 ? 5.34 -19.781 2.268 1 98.94 218 THR B N 1
ATOM 3373 C CA . THR B 1 218 ? 6.766 -19.641 1.983 1 98.94 218 THR B CA 1
ATOM 3374 C C . THR B 1 218 ? 7.387 -20.984 1.639 1 98.94 218 THR B C 1
ATOM 3376 O O . THR B 1 218 ? 8.297 -21.062 0.811 1 98.94 218 THR B O 1
ATOM 3379 N N . ASP B 1 219 ? 6.891 -22.094 2.256 1 98.88 219 ASP B N 1
ATOM 3380 C CA . ASP B 1 219 ? 7.332 -23.422 1.861 1 98.88 219 ASP B CA 1
ATOM 3381 C C . ASP B 1 219 ? 7.168 -23.641 0.358 1 98.88 219 ASP B C 1
ATOM 3383 O O . ASP B 1 219 ? 8.078 -24.141 -0.308 1 98.88 219 ASP B O 1
ATOM 3387 N N . LEU B 1 220 ? 6.043 -23.266 -0.141 1 98.94 220 LEU B N 1
ATOM 3388 C CA . LEU B 1 220 ? 5.758 -23.453 -1.559 1 98.94 220 LEU B CA 1
ATOM 3389 C C . LEU B 1 220 ? 6.676 -22.594 -2.42 1 98.94 220 LEU B C 1
ATOM 3391 O O . LEU B 1 220 ? 7.191 -23.047 -3.439 1 98.94 220 LEU B O 1
ATOM 3395 N N . ILE B 1 221 ? 6.867 -21.312 -2.072 1 98.94 221 ILE B N 1
ATOM 3396 C CA . ILE B 1 221 ? 7.758 -20.406 -2.791 1 98.94 221 ILE B CA 1
ATOM 3397 C C . ILE B 1 221 ? 9.172 -20.984 -2.809 1 98.94 221 ILE B C 1
ATOM 3399 O O . ILE B 1 221 ? 9.844 -20.969 -3.844 1 98.94 221 ILE B O 1
ATOM 3403 N N . GLU B 1 222 ? 9.594 -21.469 -1.647 1 98.75 222 GLU B N 1
ATOM 3404 C CA . GLU B 1 222 ? 10.945 -22.016 -1.529 1 98.75 222 GLU B CA 1
ATOM 3405 C C . GLU B 1 222 ? 11.109 -23.266 -2.387 1 98.75 222 GLU B C 1
ATOM 3407 O O . GLU B 1 222 ? 12.172 -23.484 -2.969 1 98.75 222 GLU B O 1
ATOM 3412 N N . ARG B 1 223 ? 10.109 -24.141 -2.438 1 98.31 223 ARG B N 1
ATOM 3413 C CA . ARG B 1 223 ? 10.18 -25.312 -3.307 1 98.31 223 ARG B CA 1
ATOM 3414 C C . ARG B 1 223 ? 10.336 -24.891 -4.77 1 98.31 223 ARG B C 1
ATOM 3416 O O . ARG B 1 223 ? 11.133 -25.469 -5.504 1 98.31 223 ARG B O 1
ATOM 3423 N N . ALA B 1 224 ? 9.562 -23.875 -5.191 1 98.69 224 ALA B N 1
ATOM 3424 C CA . ALA B 1 224 ? 9.711 -23.344 -6.543 1 98.69 224 ALA B CA 1
ATOM 3425 C C . ALA B 1 224 ? 11.133 -22.828 -6.77 1 98.69 224 ALA B C 1
ATOM 3427 O O . ALA B 1 224 ? 11.75 -23.125 -7.797 1 98.69 224 ALA B O 1
ATOM 3428 N N . ALA B 1 225 ? 11.641 -22.062 -5.816 1 98.44 225 ALA B N 1
ATOM 3429 C CA . ALA B 1 225 ? 12.977 -21.469 -5.914 1 98.44 225 ALA B CA 1
ATOM 3430 C C . ALA B 1 225 ? 14.047 -22.562 -6.047 1 98.44 225 ALA B C 1
ATOM 3432 O O . ALA B 1 225 ? 14.984 -22.422 -6.84 1 98.44 225 ALA B O 1
ATOM 3433 N N . ASN B 1 226 ? 13.906 -23.609 -5.234 1 97.06 226 ASN B N 1
ATOM 3434 C CA . ASN B 1 226 ? 14.883 -24.688 -5.227 1 97.06 226 ASN B CA 1
ATOM 3435 C C . ASN B 1 226 ? 14.891 -25.453 -6.547 1 97.06 226 ASN B C 1
ATOM 3437 O O . ASN B 1 226 ? 15.914 -26.016 -6.938 1 97.06 226 ASN B O 1
ATOM 3441 N N . GLU B 1 227 ? 13.82 -25.453 -7.191 1 95.56 227 GLU B N 1
ATOM 3442 C CA . GLU B 1 227 ? 13.719 -26.203 -8.438 1 95.56 227 GLU B CA 1
ATOM 3443 C C . GLU B 1 227 ? 14.32 -25.422 -9.609 1 95.56 227 GLU B C 1
ATOM 3445 O O . GLU B 1 227 ? 14.727 -26.016 -10.609 1 95.56 227 GLU B O 1
ATOM 3450 N N . VAL B 1 228 ? 14.359 -24.094 -9.469 1 89.31 228 VAL B N 1
ATOM 3451 C CA . VAL B 1 228 ? 14.766 -23.312 -10.633 1 89.31 228 VAL B CA 1
ATOM 3452 C C . VAL B 1 228 ? 16.125 -22.672 -10.383 1 89.31 228 VAL B C 1
ATOM 3454 O O . VAL B 1 228 ? 16.609 -21.891 -11.203 1 89.31 228 VAL B O 1
ATOM 3457 N N . SER B 1 229 ? 16.703 -22.891 -9.219 1 81.25 229 SER B N 1
ATOM 3458 C CA . SER B 1 229 ? 18.062 -22.438 -8.93 1 81.25 229 SER B CA 1
ATOM 3459 C C . SER B 1 229 ? 19.094 -23.297 -9.648 1 81.25 229 SER B C 1
ATOM 3461 O O . SER B 1 229 ? 18.844 -24.469 -9.93 1 81.25 229 SER B O 1
#

Solvent-accessible surface area (backbone atoms only — not comparable to full-atom values): 22558 Å² total; per-residue (Å²): 131,77,74,45,33,37,40,37,33,43,30,73,46,45,40,28,64,55,40,40,51,28,53,51,48,40,44,75,72,66,50,85,48,64,43,28,44,70,65,78,42,67,28,53,68,59,27,18,50,54,50,40,57,58,53,70,72,48,91,56,45,25,35,40,34,9,28,29,54,9,11,42,33,45,22,53,37,41,71,47,88,44,46,52,31,40,35,29,42,45,30,40,57,50,48,61,71,32,20,62,42,60,56,37,68,75,46,67,22,80,32,56,86,48,47,46,65,51,99,86,41,33,33,35,63,41,57,94,46,25,32,77,26,41,28,63,74,49,59,67,69,59,26,52,41,47,33,38,31,33,33,56,25,36,48,70,32,39,61,44,55,34,73,60,37,18,49,80,82,30,58,31,34,32,37,36,23,70,54,20,19,68,53,26,40,67,58,34,51,50,35,39,59,73,55,56,37,78,43,76,47,80,39,97,24,23,48,38,34,46,58,66,39,19,65,66,50,40,49,54,52,48,54,53,40,64,70,64,89,132,76,74,46,32,37,39,38,33,41,30,73,48,45,40,27,65,55,40,42,50,27,53,53,48,38,45,75,70,65,49,85,48,65,42,29,42,70,66,78,42,67,28,54,68,59,28,18,49,54,49,40,58,59,54,71,73,47,93,55,46,25,37,40,33,10,30,29,53,9,11,41,33,43,23,54,36,40,71,47,88,46,47,52,30,39,36,29,39,44,30,41,57,50,47,61,71,33,18,62,42,62,55,37,67,74,47,65,24,80,32,56,86,48,47,47,64,52,100,84,41,32,33,35,62,42,58,95,47,25,32,77,26,41,28,63,73,48,59,65,70,58,26,51,42,46,32,39,32,33,32,55,24,36,48,70,32,40,62,44,54,33,73,60,38,18,49,82,81,31,58,31,34,31,38,36,21,70,54,19,18,67,53,24,40,67,59,34,51,51,35,40,59,73,54,57,38,78,43,75,46,78,40,97,25,23,49,37,34,47,59,67,39,18,65,65,52,41,49,54,53,49,54,53,40,64,70,64,90